Protein 3OVK (pdb70)

Secondary structure (DSSP, 8-state):
-HHHHHHHHHHHH--TT---EEEE-SHHHHHHHH----S--EEEEESS-EEEEE-TTTHHHHHHH-TT-EEEE-S-HHHHHHHHHHHHT--EEEEETTSBHHHHH---S-TT-EEEEESSTTGGG-/-HHHHHHHHHHHH--TT---EEEE-SHHHHHHHH----S--EEEEESS-EEEEE-TTTHHHHHHH-TTSEEEE-S-HHHHHHHHHHHHT--EEEEETTS-HHHHH---SSTT-EEEEESSTTGGG-/--HHHHHHHHHHH---S---EEEE-SHHHHHHHH----S--EEEEESS-EEEEE-GGGHHHHHTT-TTSEEEE-S-HHHHHHHHHHHTT--EEEEETTS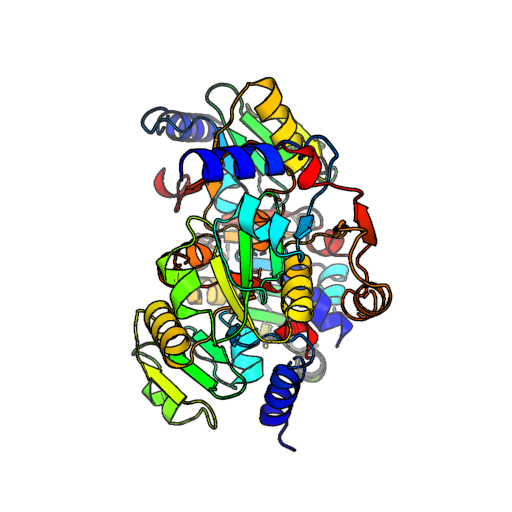BHHHHH---S-TT-EEEEESSTTGGG-/-HHHHHHHHHHHH---S---EEEE--HHHHHHHH----S--EEEEESS-EEEEE-TTTHHHHHHH-TT-EEEE-S-HHHHHHHHHHHHT--EEEEETTS-HHHHH---SSTTPEEEEESSTTGGG-

Sequence (504 aa):
SGFLEQRLGHCLRQAEKGLEALLVTHLTNSYYLTGFSGTAATVLITAKRRVLITDSRYTLLAKASVEGFDIIESRTPLKVVAELLEADQIDCLGFEDQVSFSFYQAQAELSGITLLAQSGFVEHLRSGFLEQRLGHCLRQAEKGLEALLVTHLTNSYYLTGFSGTAATVLITAKRRVLITDSRYTLLAKASVEGFDIIESRTPLKVVAELLEADQIDCLGFEDQVSFSFYQAQAELSGITLLAQSGFVEHLRSGFLEQRLGHCLRQAEKGLEALLVTHLTNSYYLTGFSGTAATVLITAKRRVLITDSRYTLLAKASVEGFDIIESRTPLKVVAELLEADQIDCLGFEDQVSFSFYQAQAELSGITLLAQSGFVEHLRSGFLEQRLGHCLRQAEKGLEALLVTHLTNSYYLTGFSGTAATVLITAKRRVLITDSRYTLLAKASVEGFDIIESRTPLKVVAELLEADQIDCLGFEDQVSFSFYQAQAELSGITLLAQSGFVEHLR

CATH classification: 3.40.350.10

Nearest PDB structures (foldseek):
  3ovk-assembly1_D  TM=1.001E+00  e=3.635E-24  Streptococcus pyogenes M1 GAS
  3il0-assembly2_B  TM=9.717E-01  e=8.236E-16  Streptococcus thermophilus LMG 18311
  3q6d-assembly2_B  TM=8.899E-01  e=2.303E-10  Bacillus anthracis str. Ames
  2zsg-assembly1_A  TM=8.522E-01  e=3.184E-09  Thermotoga maritima
  5cnx-assembly1_C  TM=7.744E-01  e=2.138E-08  Escherichia coli K-12

B-factor: mean 19.44, std 10.45, range [2.0, 77.45]

Solvent-accessible surface area: 25725 Å² total

Foldseek 3Di:
DVQLVVLLVLLAVVVVVPAFKEWEQQQVLVCSNWVDRDNQWIFMDGNPATETEGAPVCQVVSVVRTPPHHYHHDPLVLLVVQVVCVVVVNQEYEYEPPDDVVVVVVVVRNVSHHYHYDYCSSVVSD/DVQLVVLLVLLAVVVVVPAFKEWEQQQVQVCSNFVDRDNQWIWMDGNVATETEGAPVCQVVCVVRGPPHHYHHDPLVLLVVQVVCVVVVAAEYEYEPPDDPVVVVCVVRNPRHHYHYDYCSSVVSD/DDQQVVLQVLLQVVVVVVAFKEKEFDQVLVCSNWVDRDNGWIWMDGPPATAIEGEDVCQVVCVVPTPPHHYHYDPLVLLVVLVVCVVVVPQEYEYELPDDVVVVVSVVRNVRHHYHYDYCSSVVSD/DVQLVVLLVLLQVVVVVVAFKEKEQQQVLCCNNWVDHDNQWIWMDGPPATEIEGAPVCQVPCVVGTPPHHYHHDPCVLLVVLVVCVVVVNQEYEYELPDDVVVVVCVVNNPRHHYHYDYCSRVVSD

Radius of gyration: 25.65 Å; Cα contacts (8 Å, |Δi|>4): 820; chains: 4; bounding box: 53×69×73 Å

Structure (mmCIF, N/CA/C/O backbone):
data_3OVK
#
_entry.id   3OVK
#
_cell.length_a   43.086
_cell.length_b   116.991
_cell.length_c   49.447
_cell.angle_alpha   90.00
_cell.angle_beta   96.64
_cell.angle_gamma   90.00
#
_symmetry.space_group_name_H-M   'P 1 21 1'
#
loop_
_entity.id
_entity.type
_entity.pdbx_description
1 polymer 'AMINOPEPTIDASE P, Xaa-Pro dipeptidase'
2 water water
#
loop_
_atom_site.group_PDB
_atom_site.id
_atom_site.type_symbol
_atom_site.label_atom_id
_atom_site.label_alt_id
_atom_site.label_comp_id
_atom_site.label_asym_id
_atom_site.label_entity_id
_atom_site.label_seq_id
_atom_site.pdbx_PDB_ins_code
_atom_site.Cartn_x
_atom_site.Cartn_y
_atom_site.Cartn_z
_atom_site.occupancy
_atom_site.B_iso_or_equiv
_atom_site.auth_seq_id
_atom_site.auth_comp_id
_atom_site.auth_asym_id
_atom_site.auth_atom_id
_atom_site.pdbx_PDB_model_num
ATOM 9 N N . SER A 1 5 ? 5.978 37.298 19.876 1.00 42.54 2 SER A N 1
ATOM 10 C CA . SER A 1 5 ? 4.890 37.002 18.934 1.00 39.96 2 SER A CA 1
ATOM 11 C C . SER A 1 5 ? 5.418 37.077 17.492 1.00 37.26 2 SER A C 1
ATOM 12 O O . SER A 1 5 ? 5.235 36.148 16.706 1.00 34.54 2 SER A O 1
ATOM 15 N N . GLY A 1 6 ? 6.089 38.195 17.179 1.00 34.97 3 GLY A N 1
ATOM 16 C CA . GLY A 1 6 ? 6.810 38.369 15.912 1.00 30.64 3 GLY A CA 1
ATOM 17 C C . GLY A 1 6 ? 7.874 37.295 15.715 1.00 28.16 3 GLY A C 1
ATOM 18 O O . GLY A 1 6 ? 7.958 36.704 14.626 1.00 26.56 3 GLY A O 1
ATOM 19 N N . PHE A 1 7 ? 8.700 37.064 16.747 1.00 26.15 4 PHE A N 1
ATOM 20 C CA . PHE A 1 7 ? 9.760 36.050 16.699 1.00 25.26 4 PHE A CA 1
ATOM 21 C C . PHE A 1 7 ? 9.188 34.690 16.351 1.00 22.67 4 PHE A C 1
ATOM 22 O O . PHE A 1 7 ? 9.789 33.966 15.576 1.00 20.52 4 PHE A O 1
ATOM 30 N N . LEU A 1 8 ? 8.006 34.373 16.887 1.00 19.99 5 LEU A N 1
ATOM 31 C CA . LEU A 1 8 ? 7.378 33.074 16.597 1.00 20.16 5 LEU A CA 1
ATOM 32 C C . LEU A 1 8 ? 6.835 33.031 15.177 1.00 19.34 5 LEU A C 1
ATOM 33 O O . LEU A 1 8 ? 6.994 32.036 14.499 1.00 17.19 5 LEU A O 1
ATOM 38 N N . GLU A 1 9 ? 6.231 34.118 14.711 1.00 18.04 6 GLU A N 1
ATOM 39 C CA . GLU A 1 9 ? 5.734 34.149 13.308 1.00 18.84 6 GLU A CA 1
ATOM 40 C C . GLU A 1 9 ? 6.863 34.057 12.293 1.00 17.90 6 GLU A C 1
ATOM 41 O O . GLU A 1 9 ? 6.737 33.426 11.232 1.00 16.20 6 GLU A O 1
ATOM 47 N N . GLN A 1 10 ? 7.977 34.693 12.594 1.00 16.45 7 GLN A N 1
ATOM 48 C CA . GLN A 1 10 ? 9.139 34.515 11.728 1.00 16.30 7 GLN A CA 1
ATOM 49 C C . GLN A 1 10 ? 9.676 33.072 11.668 1.00 15.26 7 GLN A C 1
ATOM 50 O O . GLN A 1 10 ? 10.139 32.637 10.597 1.00 13.38 7 GLN A O 1
ATOM 56 N N . ARG A 1 11 ? 9.695 32.361 12.811 1.00 13.36 8 ARG A N 1
ATOM 57 C CA . ARG A 1 11 ? 10.174 30.963 12.819 1.00 13.26 8 ARG A CA 1
ATOM 58 C C . ARG A 1 11 ? 9.274 30.080 11.996 1.00 12.55 8 ARG A C 1
ATOM 59 O O . ARG A 1 11 ? 9.762 29.227 11.228 1.00 12.18 8 ARG A O 1
ATOM 67 N N . LEU A 1 12 ? 7.971 30.317 12.126 1.00 12.70 9 LEU A N 1
ATOM 68 C CA . LEU A 1 12 ? 6.948 29.602 11.321 1.00 13.19 9 LEU A CA 1
ATOM 69 C C . LEU A 1 12 ? 7.149 29.892 9.854 1.00 13.36 9 LEU A C 1
ATOM 70 O O . LEU A 1 12 ? 7.124 29.004 9.029 1.00 12.57 9 LEU A O 1
ATOM 75 N N . GLY A 1 13 ? 7.346 31.162 9.523 1.00 14.39 10 GLY A N 1
ATOM 76 C CA . GLY A 1 13 ? 7.605 31.551 8.135 1.00 13.33 10 GLY A CA 1
ATOM 77 C C . GLY A 1 13 ? 8.839 30.884 7.565 1.00 12.08 10 GLY A C 1
ATOM 78 O O . GLY A 1 13 ? 8.815 30.415 6.435 1.00 12.41 10 GLY A O 1
ATOM 79 N N . HIS A 1 14 ? 9.913 30.828 8.344 1.00 11.44 11 HIS A N 1
ATOM 80 C CA . HIS A 1 14 ? 11.112 30.079 7.974 1.00 11.72 11 HIS A CA 1
ATOM 81 C C . HIS A 1 14 ? 10.813 28.587 7.694 1.00 11.05 11 HIS A C 1
ATOM 82 O O . HIS A 1 14 ? 11.233 27.994 6.655 1.00 9.04 11 HIS A O 1
ATOM 89 N N . CYS A 1 15 ? 10.105 27.994 8.624 1.00 10.90 12 CYS A N 1
ATOM 90 C CA . CYS A 1 15 ? 9.734 26.568 8.528 1.00 11.07 12 CYS A CA 1
ATOM 91 C C . CYS A 1 15 ? 8.967 26.344 7.220 1.00 11.07 12 CYS A C 1
ATOM 92 O O . CYS A 1 15 ? 9.339 25.483 6.412 1.00 9.47 12 CYS A O 1
ATOM 95 N N . LEU A 1 16 ? 7.949 27.184 6.989 1.00 10.06 13 LEU A N 1
ATOM 96 C CA . LEU A 1 16 ? 7.133 27.093 5.773 1.00 10.56 13 LEU A CA 1
ATOM 97 C C . LEU A 1 16 ? 7.947 27.298 4.474 1.00 10.89 13 LEU A C 1
ATOM 98 O O . LEU A 1 16 ? 7.747 26.583 3.488 1.00 9.36 13 LEU A O 1
ATOM 103 N N . ARG A 1 17 ? 8.825 28.296 4.470 1.00 10.60 14 ARG A N 1
ATOM 104 C CA . ARG A 1 17 ? 9.694 28.471 3.290 1.00 11.77 14 ARG A CA 1
ATOM 105 C C . ARG A 1 17 ? 10.575 27.232 3.008 1.00 11.73 14 ARG A C 1
ATOM 106 O O . ARG A 1 17 ? 10.774 26.817 1.857 1.00 10.21 14 ARG A O 1
ATOM 114 N N . GLN A 1 18 ? 11.172 26.671 4.049 1.00 12.73 15 GLN A N 1
ATOM 115 C CA . GLN A 1 18 ? 11.997 25.467 3.853 1.00 12.19 15 GLN A CA 1
ATOM 116 C C . GLN A 1 18 ? 11.155 24.309 3.338 1.00 10.01 15 GLN A C 1
ATOM 117 O O . GLN A 1 18 ? 11.596 23.531 2.458 1.00 8.83 15 GLN A O 1
ATOM 131 N N . ALA A 1 20 ? 8.422 24.540 1.524 1.00 9.86 17 ALA A N 1
ATOM 132 C CA . ALA A 1 20 ? 8.040 24.808 0.116 1.00 10.25 17 ALA A CA 1
ATOM 133 C C . ALA A 1 20 ? 9.221 24.555 -0.798 1.00 10.68 17 ALA A C 1
ATOM 134 O O . ALA A 1 20 ? 9.069 23.942 -1.872 1.00 11.91 17 ALA A O 1
ATOM 136 N N . GLU A 1 21 ? 10.381 25.046 -0.412 1.00 11.46 18 GLU A N 1
ATOM 137 C CA . GLU A 1 21 ? 11.650 24.829 -1.152 1.00 13.85 18 GLU A CA 1
ATOM 138 C C . GLU A 1 21 ? 11.858 23.327 -1.463 1.00 14.66 18 GLU A C 1
ATOM 139 O O . GLU A 1 21 ? 12.268 22.952 -2.545 1.00 12.82 18 GLU A O 1
ATOM 145 N N . LYS A 1 22 ? 11.535 22.473 -0.499 1.00 14.46 19 LYS A N 1
ATOM 146 C CA . LYS A 1 22 ? 11.860 21.032 -0.576 1.00 15.66 19 LYS A CA 1
ATOM 147 C C . LYS A 1 22 ? 10.697 20.145 -0.997 1.00 16.23 19 LYS A C 1
ATOM 148 O O . LYS A 1 22 ? 10.847 18.913 -1.171 1.00 17.22 19 LYS A O 1
ATOM 154 N N . GLY A 1 23 ? 9.542 20.780 -1.194 1.00 16.03 20 GLY A N 1
ATOM 155 C CA . GLY A 1 23 ? 8.316 20.092 -1.642 1.00 14.40 20 GLY A CA 1
ATOM 156 C C . GLY A 1 23 ? 7.712 19.228 -0.531 1.00 13.99 20 GLY A C 1
ATOM 157 O O . GLY A 1 23 ? 7.180 18.117 -0.819 1.00 12.63 20 GLY A O 1
ATOM 158 N N . LEU A 1 24 ? 7.840 19.683 0.725 1.00 10.30 21 LEU A N 1
ATOM 159 C CA . LEU A 1 24 ? 7.192 18.944 1.838 1.00 10.19 21 LEU A CA 1
ATOM 160 C C . LEU A 1 24 ? 5.851 19.620 2.109 1.00 8.61 21 LEU A C 1
ATOM 161 O O . LEU A 1 24 ? 5.799 20.772 2.507 1.00 9.42 21 LEU A O 1
ATOM 166 N N . GLU A 1 25 ? 4.769 18.881 1.920 1.00 9.36 22 GLU A N 1
ATOM 167 C CA . GLU A 1 25 ? 3.420 19.406 1.995 1.00 9.79 22 GLU A CA 1
ATOM 168 C C . GLU A 1 25 ? 2.934 19.499 3.390 1.00 9.36 22 GLU A C 1
ATOM 169 O O . GLU A 1 25 ? 2.077 20.325 3.672 1.00 8.45 22 GLU A O 1
ATOM 175 N N . ALA A 1 26 ? 3.419 18.615 4.250 1.00 7.78 23 ALA A N 1
ATOM 176 C CA . ALA A 1 26 ? 2.823 18.557 5.597 1.00 8.69 23 ALA A CA 1
ATOM 177 C C . ALA A 1 26 ? 3.883 18.108 6.552 1.00 9.25 23 ALA A C 1
ATOM 178 O O . ALA A 1 26 ? 4.696 17.225 6.184 1.00 8.69 23 ALA A O 1
ATOM 180 N N . LEU A 1 27 ? 3.939 18.716 7.742 1.00 7.99 24 LEU A N 1
ATOM 181 C CA . LEU A 1 27 ? 5.003 18.285 8.686 1.00 8.37 24 LEU A CA 1
ATOM 182 C C . LEU A 1 27 ? 4.392 18.013 10.060 1.00 7.40 24 LEU A C 1
ATOM 183 O O . LEU A 1 27 ? 3.634 18.876 10.560 1.00 8.47 24 LEU A O 1
ATOM 188 N N . LEU A 1 28 ? 4.728 16.864 10.674 1.00 7.42 25 LEU A N 1
ATOM 189 C CA . LEU A 1 28 ? 4.194 16.475 11.994 1.00 8.76 25 LEU A CA 1
ATOM 190 C C . LEU A 1 28 ? 5.301 16.657 13.007 1.00 7.97 25 LEU A C 1
ATOM 191 O O . LEU A 1 28 ? 6.341 15.966 12.893 1.00 9.83 25 LEU A O 1
ATOM 196 N N . VAL A 1 29 ? 5.094 17.541 13.972 1.00 7.36 26 VAL A N 1
ATOM 197 C CA . VAL A 1 29 ? 6.125 17.812 15.005 1.00 8.52 26 VAL A CA 1
ATOM 198 C C . VAL A 1 29 ? 5.566 17.271 16.314 1.00 9.02 26 VAL A C 1
ATOM 199 O O . VAL A 1 29 ? 4.494 17.679 16.728 1.00 7.29 26 VAL A O 1
ATOM 203 N N . THR A 1 30 ? 6.318 16.352 16.939 1.00 8.87 27 THR A N 1
ATOM 204 C CA . THR A 1 30 ? 5.888 15.718 18.145 1.00 7.74 27 THR A CA 1
ATOM 205 C C . THR A 1 30 ? 6.927 15.730 19.283 1.00 8.45 27 THR A C 1
ATOM 206 O O . THR A 1 30 ? 6.674 15.138 20.333 1.00 8.01 27 THR A O 1
ATOM 210 N N . HIS A 1 31 ? 8.071 16.394 19.091 1.00 7.98 28 HIS A N 1
ATOM 211 C CA . HIS A 1 31 ? 9.071 16.517 20.160 1.00 9.93 28 HIS A CA 1
ATOM 212 C C . HIS A 1 31 ? 9.074 17.929 20.732 1.00 9.79 28 HIS A C 1
ATOM 213 O O . HIS A 1 31 ? 9.120 18.915 19.970 1.00 10.01 28 HIS A O 1
ATOM 220 N N . LEU A 1 32 ? 9.066 18.012 22.056 1.00 9.17 29 LEU A N 1
ATOM 221 C CA . LEU A 1 32 ? 8.835 19.282 22.745 1.00 10.14 29 LEU A CA 1
ATOM 222 C C . LEU A 1 32 ? 9.794 20.406 22.344 1.00 9.50 29 LEU A C 1
ATOM 223 O O . LEU A 1 32 ? 9.357 21.550 22.158 1.00 9.31 29 LEU A O 1
ATOM 228 N N . THR A 1 33 ? 11.108 20.139 22.209 1.00 10.63 30 THR A N 1
ATOM 229 C CA . THR A 1 33 ? 12.029 21.265 21.890 1.00 11.63 30 THR A CA 1
ATOM 230 C C . THR A 1 33 ? 11.558 21.922 20.589 1.00 12.03 30 THR A C 1
ATOM 231 O O . THR A 1 33 ? 11.629 23.155 20.440 1.00 11.45 30 THR A O 1
ATOM 235 N N . ASN A 1 34 ? 11.053 21.102 19.665 1.00 9.14 31 ASN A N 1
ATOM 236 C CA . ASN A 1 34 ? 10.670 21.633 18.335 1.00 11.21 31 ASN A CA 1
ATOM 237 C C . ASN A 1 34 ? 9.263 22.195 18.329 1.00 10.32 31 ASN A C 1
ATOM 238 O O . ASN A 1 34 ? 8.984 23.225 17.688 1.00 13.14 31 ASN A O 1
ATOM 243 N N . SER A 1 35 ? 8.341 21.586 19.061 1.00 11.03 32 SER A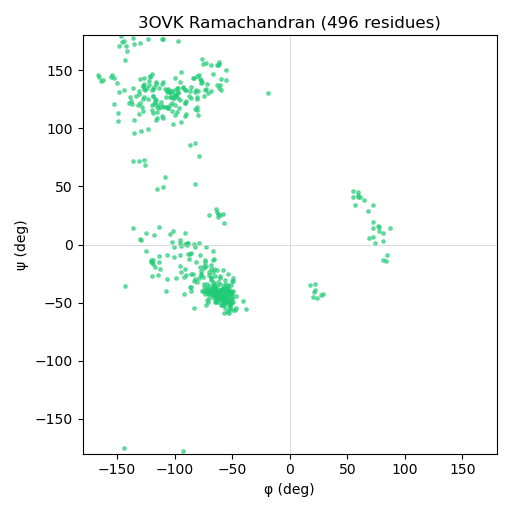 N 1
ATOM 244 C CA . SER A 1 35 ? 6.997 22.216 19.122 1.00 11.39 32 SER A CA 1
ATOM 245 C C . SER A 1 35 ? 7.123 23.570 19.878 1.00 12.27 32 SER A C 1
ATOM 246 O O . SER A 1 35 ? 6.545 24.603 19.493 1.00 12.85 32 SER A O 1
ATOM 249 N N . TYR A 1 36 ? 7.878 23.567 20.955 1.00 11.21 33 TYR A N 1
ATOM 250 C CA . TYR A 1 36 ? 8.138 24.816 21.690 1.00 9.41 33 TYR A CA 1
ATOM 251 C C . TYR A 1 36 ? 8.778 25.899 20.808 1.00 10.95 33 TYR A C 1
ATOM 252 O O . TYR A 1 36 ? 8.375 27.076 20.836 1.00 11.53 33 TYR A O 1
ATOM 261 N N . TYR A 1 37 ? 9.743 25.492 20.006 1.00 10.63 34 TYR A N 1
ATOM 262 C CA . TYR A 1 37 ? 10.384 26.407 19.078 1.00 12.78 34 TYR A CA 1
ATOM 263 C C . TYR A 1 37 ? 9.348 27.149 18.216 1.00 12.27 34 TYR A C 1
ATOM 264 O O . TYR A 1 37 ? 9.429 28.367 18.049 1.00 13.27 34 TYR A O 1
ATOM 273 N N . LEU A 1 38 ? 8.317 26.444 17.775 1.00 13.17 35 LEU A N 1
ATOM 274 C CA . LEU A 1 38 ? 7.379 27.012 16.798 1.00 12.57 35 LEU A CA 1
ATOM 275 C C . LEU A 1 38 ? 6.182 27.637 17.437 1.00 12.34 35 LEU A C 1
ATOM 276 O O . LEU A 1 38 ? 5.523 28.438 16.801 1.00 11.14 35 LEU A O 1
ATOM 281 N N . THR A 1 39 ? 5.830 27.226 18.661 1.00 9.25 36 THR A N 1
ATOM 282 C CA . THR A 1 39 ? 4.554 27.691 19.211 1.00 10.48 36 THR A CA 1
ATOM 283 C C . THR A 1 39 ? 4.677 28.494 20.521 1.00 11.01 36 THR A C 1
ATOM 284 O O . THR A 1 39 ? 3.697 29.107 20.949 1.00 11.42 36 TH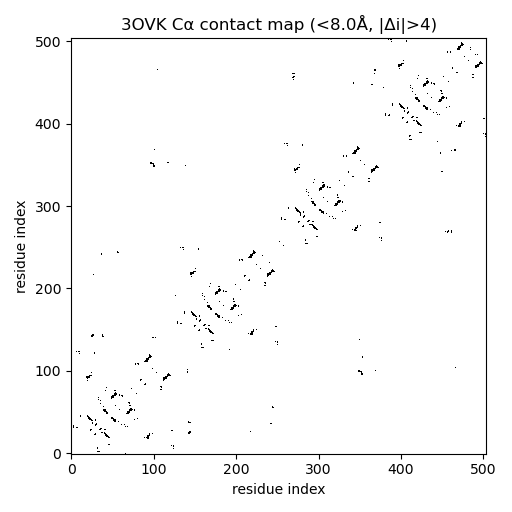R A O 1
ATOM 288 N N . GLY A 1 40 ? 5.835 28.431 21.182 1.00 10.22 37 GLY A N 1
ATOM 289 C CA . GLY A 1 40 ? 5.939 28.954 22.573 1.00 11.02 37 GLY A CA 1
ATOM 290 C C . GLY A 1 40 ? 5.183 28.160 23.628 1.00 11.72 37 GLY A C 1
ATOM 291 O O . GLY A 1 40 ? 5.145 28.541 24.784 1.00 13.03 37 GLY A O 1
ATOM 292 N N . PHE A 1 41 ? 4.591 27.023 23.262 1.00 12.85 38 PHE A N 1
ATOM 293 C CA . PHE A 1 41 ? 3.810 26.193 24.221 1.00 11.85 38 PHE A CA 1
ATOM 294 C C . PHE A 1 41 ? 4.710 25.161 24.873 1.00 11.87 38 PHE A C 1
ATOM 295 O O . PHE A 1 41 ? 5.311 24.359 24.175 1.00 12.09 38 PHE A O 1
ATOM 303 N N . SER A 1 42 ? 4.812 25.174 26.196 1.00 10.97 39 SER A N 1
ATOM 304 C CA . SER A 1 42 ? 5.789 24.321 26.929 1.00 11.62 39 SER A CA 1
ATOM 305 C C . SER A 1 42 ? 5.293 22.912 27.272 1.00 11.38 39 SER A C 1
ATOM 306 O O . SER A 1 42 ? 6.075 22.074 27.704 1.00 11.52 39 SER A O 1
ATOM 309 N N . GLY A 1 43 ? 3.999 22.659 27.126 1.00 11.04 40 GLY A N 1
ATOM 310 C CA . GLY A 1 43 ? 3.416 21.372 27.532 1.00 11.48 40 GLY A CA 1
ATOM 311 C C . GLY A 1 43 ? 3.800 20.221 26.620 1.00 12.38 40 GLY A C 1
ATOM 312 O O . GLY A 1 43 ? 3.873 20.399 25.402 1.00 11.48 40 GLY A O 1
ATOM 313 N N . THR A 1 44 ? 4.106 19.049 27.202 1.00 11.95 41 THR A N 1
ATOM 314 C CA . THR A 1 44 ? 4.551 17.942 26.391 1.00 13.63 41 THR A CA 1
ATOM 315 C C . THR A 1 44 ? 3.377 17.331 25.599 1.00 14.21 41 THR A C 1
ATOM 316 O O . THR A 1 44 ? 3.611 16.662 24.577 1.00 16.84 41 THR A O 1
ATOM 320 N N . ALA A 1 45 ? 2.129 17.633 25.945 1.00 12.35 42 ALA A N 1
ATOM 321 C CA . ALA A 1 45 ? 1.058 17.094 25.077 1.00 12.58 42 ALA A CA 1
ATOM 322 C C . ALA A 1 45 ? 0.841 18.066 23.957 1.00 12.26 42 ALA A C 1
ATOM 323 O O . ALA A 1 45 ? -0.013 18.978 24.043 1.00 12.37 42 ALA A O 1
ATOM 325 N N . ALA A 1 46 ? 1.634 17.925 22.901 1.00 11.07 43 ALA A N 1
ATOM 326 C CA . ALA A 1 46 ? 1.560 18.853 21.798 1.00 10.97 43 ALA A CA 1
ATOM 327 C C . ALA A 1 46 ? 1.928 18.054 20.552 1.00 11.97 43 ALA A C 1
ATOM 328 O O . ALA A 1 46 ? 3.080 17.538 20.434 1.00 12.99 43 ALA A O 1
ATOM 330 N N . THR A 1 47 ? 0.942 17.876 19.677 1.00 10.18 44 THR A N 1
ATOM 331 C CA . THR A 1 47 ? 1.135 17.291 18.367 1.00 9.62 44 THR A CA 1
ATOM 332 C C . THR A 1 47 ? 0.796 18.434 17.415 1.00 9.25 44 THR A C 1
ATOM 333 O O . THR A 1 47 ? -0.353 18.907 17.323 1.00 8.91 44 THR A O 1
ATOM 337 N N . VAL A 1 48 ? 1.822 18.865 16.700 1.00 10.24 45 VAL A N 1
ATOM 338 C CA . VAL A 1 48 ? 1.711 19.984 15.769 1.00 7.84 45 VAL A CA 1
ATOM 339 C C . VAL A 1 48 ? 1.706 19.497 14.367 1.00 7.79 45 VAL A C 1
ATOM 340 O O . VAL A 1 48 ? 2.534 18.645 13.984 1.00 8.57 45 VAL A O 1
ATOM 344 N N . LEU A 1 49 ? 0.780 20.031 13.574 1.00 7.89 46 LEU A N 1
ATOM 345 C CA . LEU A 1 49 ? 0.744 19.759 12.148 1.00 7.70 46 LEU A CA 1
ATOM 346 C C . LEU A 1 49 ? 0.827 21.084 11.410 1.00 7.01 46 LEU A C 1
ATOM 347 O O . LEU A 1 49 ? -0.002 21.998 11.607 1.00 8.11 46 LEU A O 1
ATOM 352 N N . ILE A 1 50 ? 1.794 21.165 10.532 1.00 6.31 47 ILE A N 1
ATOM 353 C CA . ILE A 1 50 ? 1.966 22.395 9.723 1.00 8.65 47 ILE A CA 1
ATOM 354 C C . ILE A 1 50 ? 1.813 22.050 8.250 1.00 8.57 47 ILE A C 1
ATOM 355 O O . ILE A 1 50 ? 2.381 21.079 7.818 1.00 8.30 47 ILE A O 1
ATOM 360 N N . THR A 1 51 ? 1.046 22.830 7.491 1.00 7.11 48 THR A N 1
ATOM 361 C CA . THR A 1 51 ? 1.072 22.744 5.993 1.00 9.90 48 THR A CA 1
ATOM 362 C C . THR A 1 51 ? 1.078 24.188 5.515 1.00 10.63 48 THR A C 1
ATOM 363 O O . THR A 1 51 ? 0.997 25.135 6.366 1.00 8.70 48 THR A O 1
ATOM 367 N N . ALA A 1 52 ? 1.149 24.380 4.182 1.00 12.94 49 ALA A N 1
ATOM 368 C CA . ALA A 1 52 ? 1.137 25.711 3.588 1.00 13.73 49 ALA A CA 1
ATOM 369 C C . ALA A 1 52 ? -0.083 26.480 4.097 1.00 15.12 49 ALA A C 1
ATOM 370 O O . ALA A 1 52 ? -0.071 27.735 4.170 1.00 15.38 49 ALA A O 1
ATOM 372 N N . LYS A 1 53 ? -1.113 25.727 4.484 1.00 15.33 50 LYS A N 1
ATOM 373 C CA . LYS A 1 53 ? -2.421 26.306 4.872 1.00 18.74 50 LYS A CA 1
ATOM 374 C C . LYS A 1 53 ? -2.698 26.230 6.394 1.00 18.90 50 LYS A C 1
ATOM 375 O O . LYS A 1 53 ? -3.183 27.199 6.990 1.00 20.23 50 LYS A O 1
ATOM 381 N N . ARG A 1 54 ? -2.327 25.114 7.012 1.00 17.51 51 ARG A N 1
ATOM 382 C CA . ARG A 1 54 ? -2.675 24.775 8.415 1.00 18.09 51 ARG A CA 1
ATOM 383 C C . ARG A 1 54 ? -1.592 25.051 9.388 1.00 15.34 51 ARG A C 1
ATOM 384 O O . ARG A 1 54 ? -0.438 24.842 9.090 1.00 13.95 51 ARG A O 1
ATOM 392 N N . ARG A 1 55 ? -1.984 25.498 10.579 1.00 14.38 52 ARG A N 1
ATOM 393 C CA . ARG A 1 55 ? -1.082 25.607 11.705 1.00 13.85 52 ARG A CA 1
ATOM 394 C C . ARG A 1 55 ? -1.897 25.017 12.876 1.00 13.42 52 ARG A C 1
ATOM 395 O O . ARG A 1 55 ? -2.744 25.734 13.466 1.00 13.49 52 ARG A O 1
ATOM 403 N N . VAL A 1 56 ? -1.714 23.729 13.202 1.00 10.87 53 VAL A N 1
ATOM 404 C CA . VAL A 1 56 ? -2.598 23.084 14.179 1.00 9.81 53 VAL A CA 1
ATOM 405 C C . VAL A 1 56 ? -1.774 22.635 15.378 1.00 10.52 53 VAL A C 1
ATOM 406 O O . VAL A 1 56 ? -0.680 22.045 15.192 1.00 10.16 53 VAL A O 1
ATOM 410 N N . LEU A 1 57 ? -2.275 22.890 16.584 1.00 8.19 54 LEU A N 1
ATOM 411 C CA . LEU A 1 57 ? -1.686 22.313 17.797 1.00 9.67 54 LEU A CA 1
ATOM 412 C C . LEU A 1 57 ? -2.734 21.458 18.484 1.00 9.73 54 LEU A C 1
ATOM 413 O O . LEU A 1 57 ? -3.816 21.980 18.932 1.00 9.15 54 LEU A O 1
ATOM 418 N N . ILE A 1 58 ? -2.464 20.156 18.556 1.00 9.47 55 ILE A N 1
ATOM 419 C CA . ILE A 1 58 ? -3.428 19.245 19.175 1.00 9.56 55 ILE A CA 1
ATOM 420 C C . ILE A 1 58 ? -2.942 18.906 20.600 1.00 10.36 55 ILE A C 1
ATOM 421 O O . ILE A 1 58 ? -1.766 18.572 20.794 1.00 8.35 55 ILE A O 1
ATOM 426 N N . THR A 1 59 ? -3.835 18.996 21.596 1.00 10.13 56 THR A N 1
ATOM 427 C CA . THR A 1 59 ? -3.422 18.861 23.020 1.00 9.09 56 THR A CA 1
ATOM 428 C C . THR A 1 59 ? -4.579 18.181 23.765 1.00 10.11 56 THR A C 1
ATOM 429 O O . THR A 1 59 ? -5.584 17.878 23.133 1.00 10.98 56 THR A O 1
ATOM 433 N N . ASP A 1 60 ? -4.459 17.926 25.066 1.00 9.12 57 ASP A N 1
ATOM 434 C CA . ASP A 1 60 ? -5.605 17.338 25.800 1.00 12.25 57 ASP A CA 1
ATOM 435 C C . ASP A 1 60 ? -6.211 18.344 26.770 1.00 12.97 57 ASP A C 1
ATOM 436 O O . ASP A 1 60 ? -5.689 19.465 26.898 1.00 13.09 57 ASP A O 1
ATOM 441 N N . SER A 1 61 ? -7.304 17.976 27.458 1.00 13.83 58 SER A N 1
ATOM 442 C CA . SER A 1 61 ? -8.055 18.942 28.288 1.00 15.30 58 SER A CA 1
ATOM 443 C C . SER A 1 61 ? -7.278 19.641 29.388 1.00 15.63 58 SER A C 1
ATOM 444 O O . SER A 1 61 ? -7.676 20.718 29.826 1.00 18.29 58 SER A O 1
ATOM 447 N N . ARG A 1 62 ? -6.169 19.072 29.828 1.00 16.18 59 ARG A N 1
ATOM 448 C CA . ARG A 1 62 ? -5.328 19.751 30.821 1.00 15.39 59 ARG A CA 1
ATOM 449 C C . ARG A 1 62 ? -4.839 21.092 30.263 1.00 15.15 59 ARG A C 1
ATOM 450 O O . ARG A 1 62 ? -4.599 22.017 31.003 1.00 14.87 59 ARG A O 1
ATOM 458 N N . TYR A 1 63 ? -4.690 21.176 28.946 1.00 14.13 60 TYR A N 1
ATOM 459 C CA . TYR A 1 63 ? -4.026 22.314 28.311 1.00 13.68 60 TYR A CA 1
ATOM 460 C C . TYR A 1 63 ? -4.850 23.136 27.350 1.00 14.32 60 TYR A C 1
ATOM 461 O O . TYR A 1 63 ? -4.396 24.190 26.920 1.00 14.97 60 TYR A O 1
ATOM 470 N N . THR A 1 64 ? -6.026 22.640 26.922 1.00 16.01 61 THR A N 1
ATOM 471 C CA . THR A 1 64 ? -6.781 23.324 25.881 1.00 16.35 61 THR A CA 1
ATOM 472 C C . THR A 1 64 ? -7.009 24.821 26.121 1.00 17.38 61 THR A C 1
ATOM 473 O O . THR A 1 64 ? -6.800 25.656 25.222 1.00 16.07 61 THR A O 1
ATOM 477 N N . LEU A 1 65 ? -7.502 25.131 27.317 1.00 18.37 62 LEU A N 1
ATOM 478 C CA . LEU A 1 65 ? -7.838 26.514 27.652 1.00 18.17 62 LEU A CA 1
ATOM 479 C C . LEU A 1 65 ? -6.607 27.421 27.580 1.00 15.94 62 LEU A C 1
ATOM 480 O O . LEU A 1 65 ? -6.651 28.498 27.049 1.00 15.76 62 LEU A O 1
ATOM 485 N N . LEU A 1 66 ? -5.507 26.987 28.143 1.00 15.11 63 LEU A N 1
ATOM 486 C CA . LEU A 1 66 ? -4.323 27.815 28.180 1.00 14.22 63 LEU A CA 1
ATOM 487 C C . LEU A 1 66 ? -3.764 27.952 26.756 1.00 13.70 63 LEU A C 1
ATOM 488 O O . LEU A 1 66 ? -3.305 29.029 26.375 1.00 11.81 63 LEU A O 1
ATOM 493 N N . ALA A 1 67 ? -3.741 26.842 25.992 1.00 11.52 64 ALA A N 1
ATOM 494 C CA . ALA A 1 67 ? -3.232 26.952 24.583 1.00 12.49 64 ALA A CA 1
ATOM 495 C C . ALA A 1 67 ? -4.051 27.929 23.747 1.00 13.39 64 ALA A C 1
ATOM 496 O O . ALA A 1 67 ? -3.464 28.716 22.975 1.00 12.81 64 ALA A O 1
ATOM 498 N N . LYS A 1 68 ? -5.397 27.915 23.887 1.00 14.98 65 LYS A N 1
ATOM 499 C CA . LYS A 1 68 ? -6.221 28.880 23.088 1.00 15.82 65 LYS A CA 1
ATOM 500 C C . LYS A 1 68 ? -5.981 30.313 23.560 1.00 17.11 65 LYS A C 1
ATOM 501 O O . LYS A 1 68 ? -6.076 31.230 22.775 1.00 17.23 65 LYS A O 1
ATOM 507 N N . ALA A 1 69 ? -5.666 30.516 24.842 1.00 17.39 66 ALA A N 1
ATOM 508 C CA . ALA A 1 69 ? -5.375 31.913 25.327 1.00 18.17 66 ALA A CA 1
ATOM 509 C C . ALA A 1 69 ? -3.969 32.395 24.969 1.00 17.85 66 ALA A C 1
ATOM 510 O O . ALA A 1 69 ? -3.734 33.593 24.846 1.00 17.16 66 ALA A O 1
ATOM 512 N N . SER A 1 70 ? -3.020 31.463 24.847 1.00 17.30 67 SER A N 1
ATOM 513 C CA . SER A 1 70 ? -1.617 31.825 24.728 1.00 17.37 67 SER A CA 1
ATOM 514 C C . SER A 1 70 ? -0.899 31.524 23.406 1.00 17.80 67 SER A C 1
ATOM 515 O O . SER A 1 70 ? 0.168 32.072 23.158 1.00 17.87 67 SER A O 1
ATOM 518 N N . VAL A 1 71 ? -1.446 30.691 22.539 1.00 17.69 68 VAL A N 1
ATOM 519 C CA . VAL A 1 71 ? -0.718 30.385 21.322 1.00 18.38 68 VAL A CA 1
ATOM 520 C C . VAL A 1 71 ? -1.276 31.159 20.122 1.00 20.74 68 VAL A C 1
ATOM 521 O O . VAL A 1 71 ? -2.390 30.938 19.695 1.00 22.37 68 VAL A O 1
ATOM 525 N N . GLU A 1 72 ? -0.479 32.040 19.566 1.00 21.98 69 GLU A N 1
ATOM 526 C CA . GLU A 1 72 ? -0.922 32.846 18.442 1.00 23.55 69 GLU A CA 1
ATOM 527 C C . GLU A 1 72 ? -0.813 32.122 17.126 1.00 22.56 69 GLU A C 1
ATOM 528 O O . GLU A 1 72 ? 0.237 31.547 16.807 1.00 22.07 69 GLU A O 1
ATOM 534 N N . GLY A 1 73 ? -1.896 32.171 16.361 1.00 22.55 70 GLY A N 1
ATOM 535 C CA . GLY A 1 73 ? -1.859 31.791 14.940 1.00 21.90 70 GLY A CA 1
ATOM 536 C C . GLY A 1 73 ? -1.934 30.296 14.706 1.00 21.35 70 GLY A C 1
ATOM 537 O O . GLY A 1 73 ? -1.694 29.843 13.585 1.00 21.37 70 GLY A O 1
ATOM 538 N N . PHE A 1 74 ? -2.219 29.529 15.761 1.00 19.01 71 PHE A N 1
ATOM 539 C CA . PHE A 1 74 ? -2.437 28.081 15.626 1.00 19.15 71 PHE A CA 1
ATOM 540 C C . PHE A 1 74 ? -3.861 27.745 16.011 1.00 19.30 71 PHE A C 1
ATOM 541 O O . PHE A 1 74 ? -4.360 28.293 16.986 1.00 21.48 71 PHE A O 1
ATOM 549 N N . ASP A 1 75 ? -4.532 26.863 15.271 1.00 17.71 72 ASP A N 1
ATOM 550 C CA . ASP A 1 75 ? -5.831 26.372 15.693 1.00 18.29 72 ASP A CA 1
ATOM 551 C C . ASP A 1 75 ? -5.585 25.253 16.710 1.00 16.24 72 ASP A C 1
ATOM 552 O O . ASP A 1 75 ? -4.756 24.355 16.452 1.00 14.41 72 ASP A O 1
ATOM 557 N N . ILE A 1 76 ? -6.306 25.303 17.819 1.00 14.38 73 ILE A N 1
ATOM 558 C CA . ILE A 1 76 ? -6.049 24.401 18.957 1.00 14.66 73 ILE A CA 1
ATOM 559 C C . ILE A 1 76 ? -7.115 23.330 18.856 1.00 14.81 73 ILE A C 1
ATOM 560 O O . ILE A 1 76 ? -8.296 23.637 18.783 1.00 13.10 73 ILE A O 1
ATOM 565 N N . ILE A 1 77 ? -6.726 22.080 18.840 1.00 12.50 74 ILE A N 1
ATOM 566 C CA . ILE A 1 77 ? -7.746 21.056 18.864 1.00 13.42 74 ILE A CA 1
ATOM 567 C C . ILE A 1 77 ? -7.516 20.174 20.072 1.00 14.01 74 ILE A C 1
ATOM 568 O O . ILE A 1 77 ? -6.383 19.826 20.364 1.00 11.55 74 ILE A O 1
ATOM 573 N N . GLU A 1 78 ? -8.588 19.828 20.772 1.00 12.59 75 GLU A N 1
ATOM 574 C CA . GLU A 1 78 ? -8.474 18.982 21.943 1.00 13.63 75 GLU A CA 1
ATOM 575 C C . GLU A 1 78 ? -8.777 17.546 21.521 1.00 15.35 75 GLU A C 1
ATOM 576 O O . GLU A 1 78 ? -9.858 17.291 20.934 1.00 13.89 75 GLU A O 1
ATOM 582 N N . SER A 1 79 ? -7.851 16.627 21.828 1.00 13.60 76 SER A N 1
ATOM 583 C CA . SER A 1 79 ? -8.019 15.222 21.491 1.00 16.02 76 SER A CA 1
ATOM 584 C C . SER A 1 79 ? -7.040 14.406 22.297 1.00 16.10 76 SER A C 1
ATOM 585 O O . SER A 1 79 ? -5.873 14.785 22.442 1.00 16.48 76 SER A O 1
ATOM 588 N N . ARG A 1 80 ? -7.493 13.264 22.755 1.00 17.30 77 ARG A N 1
ATOM 589 C CA . ARG A 1 80 ? -6.611 12.265 23.372 1.00 19.88 77 ARG A CA 1
ATOM 590 C C . ARG A 1 80 ? -6.024 11.326 22.338 1.00 19.00 77 ARG A C 1
ATOM 591 O O . ARG A 1 80 ? -5.122 10.517 22.638 1.00 19.80 77 ARG A O 1
ATOM 599 N N . THR A 1 81 ? -6.500 11.429 21.112 1.00 16.99 78 THR A N 1
ATOM 600 C CA . THR A 1 81 ? -5.898 10.617 20.023 1.00 17.53 78 THR A CA 1
ATOM 601 C C . THR A 1 81 ? -5.480 11.505 18.849 1.00 15.96 78 THR A C 1
ATOM 602 O O . THR A 1 81 ? -6.142 11.516 17.798 1.00 12.86 78 THR A O 1
ATOM 606 N N . PRO A 1 82 ? -4.388 12.278 19.041 1.00 14.69 79 PRO A N 1
ATOM 607 C CA . PRO A 1 82 ? -4.032 13.283 18.023 1.00 14.04 79 PRO A CA 1
ATOM 608 C C . PRO A 1 82 ? -3.736 12.675 16.607 1.00 13.27 79 PRO A C 1
ATOM 609 O O . PRO A 1 82 ? -3.989 13.351 15.616 1.00 11.69 79 PRO A O 1
ATOM 613 N N . LEU A 1 83 ? -3.280 11.421 16.491 1.00 12.11 80 LEU A N 1
ATOM 614 C CA . LEU A 1 83 ? -3.013 10.849 15.142 1.00 12.33 80 LEU A CA 1
ATOM 615 C C . LEU A 1 83 ? -4.325 10.637 14.346 1.00 12.49 80 LEU A C 1
ATOM 616 O O . LEU A 1 83 ? -4.332 10.691 13.106 1.00 12.59 80 LEU A O 1
ATOM 621 N N . LYS A 1 84 ? -5.420 10.399 15.052 1.00 12.37 81 LYS A N 1
ATOM 622 C CA . LYS A 1 84 ? -6.739 10.373 14.399 1.00 14.35 81 LYS A CA 1
ATOM 623 C C . LYS A 1 84 ? -7.187 11.751 13.784 1.00 13.02 81 LYS A C 1
ATOM 624 O O . LYS A 1 84 ? -7.736 11.818 12.687 1.00 11.39 81 LYS A O 1
ATOM 630 N N . VAL A 1 85 ? -6.957 12.820 14.529 1.00 11.48 82 VAL A N 1
ATOM 631 C CA . VAL A 1 85 ? -7.159 14.188 14.045 1.00 11.91 82 VAL A CA 1
ATOM 632 C C . VAL A 1 85 ? -6.224 14.492 12.850 1.00 11.59 82 VAL A C 1
ATOM 633 O O . VAL A 1 85 ? -6.626 15.126 11.831 1.00 11.70 82 VAL A O 1
ATOM 637 N N . VAL A 1 86 ? -4.958 14.100 12.993 1.00 10.42 83 VAL A N 1
ATOM 638 C CA . VAL A 1 86 ? -4.039 14.265 11.871 1.00 10.12 83 VAL A CA 1
ATOM 639 C C . VAL A 1 86 ? -4.588 13.548 10.621 1.00 11.53 83 VAL A C 1
ATOM 640 O O . VAL A 1 86 ? -4.588 14.119 9.534 1.00 11.12 83 VAL A O 1
ATOM 644 N N . ALA A 1 87 ? -4.982 12.290 10.746 1.00 11.74 84 ALA A N 1
ATOM 645 C CA . ALA A 1 87 ? -5.620 11.637 9.569 1.00 12.32 84 ALA A CA 1
ATOM 646 C C . ALA A 1 87 ? -6.790 12.422 8.994 1.00 14.60 84 ALA A C 1
ATOM 647 O O . ALA A 1 87 ? -6.897 12.533 7.760 1.00 14.57 84 ALA A O 1
ATOM 649 N N . GLU A 1 88 ? -7.674 12.981 9.852 1.00 13.61 85 GLU A N 1
ATOM 650 C CA . GLU A 1 88 ? -8.825 13.710 9.340 1.00 13.17 85 GLU A CA 1
ATOM 651 C C . GLU A 1 88 ? -8.416 14.992 8.604 1.00 12.66 85 GLU A C 1
ATOM 652 O O . GLU A 1 88 ? -8.974 15.306 7.538 1.00 11.58 85 GLU A O 1
ATOM 658 N N . LEU A 1 89 ? -7.466 15.755 9.156 1.00 10.39 86 LEU A N 1
ATOM 659 C CA . LEU A 1 89 ? -6.967 16.973 8.432 1.00 10.24 86 LEU A CA 1
ATOM 660 C C . LEU A 1 89 ? -6.363 16.642 7.062 1.00 10.58 86 LEU A C 1
ATOM 661 O O . LEU A 1 89 ? -6.653 17.310 6.066 1.00 10.98 86 LEU A O 1
ATOM 666 N N . LEU A 1 90 ? -5.507 15.628 6.998 1.00 11.22 87 LEU A N 1
ATOM 667 C CA . LEU A 1 90 ? -4.904 15.223 5.731 1.00 12.03 87 LEU A CA 1
ATOM 668 C C . LEU A 1 90 ? -5.975 14.809 4.711 1.00 13.32 87 LEU A C 1
ATOM 669 O O . LEU A 1 90 ? -5.892 15.167 3.501 1.00 12.60 87 LEU A O 1
ATOM 674 N N . GLU A 1 91 ? -6.940 14.011 5.147 1.00 13.46 88 GLU A N 1
ATOM 675 C CA . GLU A 1 91 ? -8.097 13.719 4.251 1.00 14.99 88 GLU A CA 1
ATOM 676 C C . GLU A 1 91 ? -8.813 14.987 3.738 1.00 16.02 88 GLU A C 1
ATOM 677 O O . GLU A 1 91 ? -9.104 15.146 2.520 1.00 16.42 88 GLU A O 1
ATOM 683 N N . ALA A 1 92 ? -9.128 15.875 4.654 1.00 15.77 89 ALA A N 1
ATOM 684 C CA . ALA A 1 92 ? -9.761 17.141 4.314 1.00 16.71 89 ALA A CA 1
ATOM 685 C C . ALA A 1 92 ? -9.018 17.942 3.269 1.00 18.05 89 ALA A C 1
ATOM 686 O O . ALA A 1 92 ? -9.638 18.666 2.475 1.00 16.92 89 ALA A O 1
ATOM 688 N N . ASP A 1 93 ? -7.683 17.887 3.311 1.00 16.79 90 ASP A N 1
ATOM 689 C CA . ASP A 1 93 ? -6.895 18.716 2.387 1.00 18.50 90 ASP A CA 1
ATOM 690 C C . ASP A 1 93 ? -6.357 17.925 1.225 1.00 17.12 90 ASP A C 1
ATOM 691 O O . ASP A 1 93 ? -5.620 18.443 0.432 1.00 16.62 90 ASP A O 1
ATOM 696 N N . GLN A 1 94 ? -6.687 16.646 1.165 1.00 19.19 91 GLN A N 1
ATOM 697 C CA . GLN A 1 94 ? -6.158 15.767 0.144 1.00 19.89 91 GLN A CA 1
ATOM 698 C C . GLN A 1 94 ? -4.640 15.734 0.056 1.00 19.53 91 GLN A C 1
ATOM 699 O O . GLN A 1 94 ? -4.055 15.811 -1.046 1.00 18.84 91 GLN A O 1
ATOM 705 N N . ILE A 1 95 ? -4.011 15.624 1.228 1.00 17.76 92 ILE A N 1
ATOM 706 C CA . ILE A 1 95 ? -2.550 15.487 1.300 1.00 17.48 92 ILE A CA 1
ATOM 707 C C . ILE A 1 95 ? -2.245 14.003 1.587 1.00 16.72 92 ILE A C 1
ATOM 708 O O . ILE A 1 95 ? -2.802 13.456 2.533 1.00 16.40 92 ILE A O 1
ATOM 713 N N . ASP A 1 96 ? -1.401 13.376 0.761 1.00 16.57 93 ASP A N 1
ATOM 714 C CA . ASP A 1 96 ? -1.084 11.904 0.890 1.00 18.01 93 ASP A CA 1
ATOM 715 C C . ASP A 1 96 ? 0.351 11.612 1.288 1.00 16.66 93 ASP A C 1
ATOM 716 O O . ASP A 1 96 ? 0.779 10.483 1.181 1.00 16.82 93 ASP A O 1
ATOM 721 N N . CYS A 1 97 ? 1.064 12.631 1.774 1.00 15.85 94 CYS A N 1
ATOM 722 C CA . CYS A 1 97 ? 2.456 12.497 2.140 1.00 17.65 94 CYS A CA 1
ATOM 723 C C . CYS A 1 97 ? 2.750 13.372 3.406 1.00 15.56 94 CYS A C 1
ATOM 724 O O . CYS A 1 97 ? 2.306 14.509 3.478 1.00 15.55 94 CYS A O 1
ATOM 727 N N . LEU A 1 98 ? 3.437 12.828 4.411 1.00 12.11 95 LEU A N 1
ATOM 728 C CA . LEU A 1 98 ? 3.618 13.525 5.669 1.00 8.88 95 LEU A CA 1
ATOM 729 C C . LEU A 1 98 ? 5.044 13.316 6.119 1.00 9.05 95 LEU A C 1
ATOM 730 O O . LEU A 1 98 ? 5.479 12.203 6.252 1.00 10.39 95 LEU A O 1
ATOM 735 N N . GLY A 1 99 ? 5.716 14.403 6.396 1.00 7.64 96 GLY A N 1
ATOM 736 C CA . GLY A 1 99 ? 7.015 14.404 6.993 1.00 9.41 96 GLY A CA 1
ATOM 737 C C . GLY A 1 99 ? 6.821 14.261 8.483 1.00 8.10 96 GLY A C 1
ATOM 738 O O . GLY A 1 99 ? 5.898 14.853 9.081 1.00 9.01 96 GLY A O 1
ATOM 739 N N . PHE A 1 100 ? 7.718 13.532 9.115 1.00 8.22 97 PHE A N 1
ATOM 740 C CA . PHE A 1 100 ? 7.685 13.481 10.578 1.00 7.34 97 PHE A CA 1
ATOM 741 C C . PHE A 1 100 ? 9.120 13.384 11.096 1.00 8.73 97 PHE A C 1
ATOM 742 O O . PHE A 1 100 ? 10.100 13.283 10.310 1.00 8.85 97 PHE A O 1
ATOM 750 N N . GLU A 1 101 ? 9.274 13.441 12.414 1.00 7.19 98 GLU A N 1
ATOM 751 C CA . GLU A 1 101 ? 10.603 13.495 12.993 1.00 7.32 98 GLU A CA 1
ATOM 752 C C . GLU A 1 101 ? 11.245 12.112 13.199 1.00 8.30 98 GLU A C 1
ATOM 753 O O . GLU A 1 101 ? 10.617 11.230 13.794 1.00 8.29 98 GLU A O 1
ATOM 759 N N . ASP A 1 102 ? 12.452 11.894 12.678 1.00 6.54 99 ASP A N 1
ATOM 760 C CA . ASP A 1 102 ? 13.052 10.577 12.796 1.00 8.76 99 ASP A CA 1
ATOM 761 C C . ASP A 1 102 ? 13.420 10.153 14.212 1.00 9.19 99 ASP A C 1
ATOM 762 O O . ASP A 1 102 ? 13.839 9.022 14.409 1.00 10.06 99 ASP A O 1
ATOM 767 N N . GLN A 1 103 ? 13.270 11.033 15.195 1.00 9.92 100 GLN A N 1
ATOM 768 C CA . GLN A 1 103 ? 13.502 10.641 16.565 1.00 9.49 100 GLN A CA 1
ATOM 769 C C . GLN A 1 103 ? 12.238 10.074 17.245 1.00 9.27 100 GLN A C 1
ATOM 770 O O . GLN A 1 103 ? 12.298 9.743 18.387 1.00 7.71 100 GLN A O 1
ATOM 776 N N . VAL A 1 104 ? 11.099 9.966 16.539 1.00 8.22 101 VAL A N 1
ATOM 777 C CA . VAL A 1 104 ? 9.981 9.200 17.087 1.00 7.64 101 VAL A CA 1
ATOM 778 C C . VAL A 1 104 ? 10.460 7.734 17.250 1.00 8.95 101 VAL A C 1
ATOM 779 O O . VAL A 1 104 ? 11.429 7.325 16.605 1.00 9.06 101 VAL A O 1
ATOM 783 N N . SER A 1 105 ? 9.837 7.019 18.177 1.00 8.00 102 SER A N 1
ATOM 784 C CA . SER A 1 105 ? 10.143 5.609 18.414 1.00 7.79 102 SER A CA 1
ATOM 785 C C . SER A 1 105 ? 9.516 4.799 17.323 1.00 7.99 102 SER A C 1
ATOM 786 O O . SER A 1 105 ? 8.582 5.242 16.678 1.00 6.92 102 SER A O 1
ATOM 789 N N . PHE A 1 106 ? 10.023 3.586 17.124 1.00 6.39 103 PHE A N 1
ATOM 790 C CA . PHE A 1 106 ? 9.389 2.693 16.206 1.00 8.84 103 PHE A CA 1
ATOM 791 C C . PHE A 1 106 ? 7.927 2.395 16.614 1.00 8.55 103 PHE A C 1
ATOM 792 O O . PHE A 1 106 ? 7.062 2.362 15.787 1.00 9.41 103 PHE A O 1
ATOM 800 N N . SER A 1 107 ? 7.680 2.248 17.903 1.00 9.32 104 SER A N 1
ATOM 801 C CA . SER A 1 107 ? 6.314 2.090 18.455 1.00 10.42 104 SER A CA 1
ATOM 802 C C . SER A 1 107 ? 5.359 3.208 17.980 1.00 9.31 104 SER A C 1
ATOM 803 O O . SER A 1 107 ? 4.210 2.959 17.499 1.00 8.97 104 SER A O 1
ATOM 806 N N . PHE A 1 108 ? 5.834 4.436 18.099 1.00 8.96 105 PHE A N 1
ATOM 807 C CA . PHE A 1 108 ? 5.024 5.592 17.636 1.00 9.79 105 PHE A CA 1
ATOM 808 C C . PHE A 1 108 ? 4.816 5.575 16.099 1.00 10.19 105 PHE A C 1
ATOM 809 O O . PHE A 1 108 ? 3.741 5.911 15.614 1.00 10.51 105 PHE A O 1
ATOM 817 N N . TYR A 1 109 ? 5.846 5.226 15.332 1.00 9.46 106 TYR A N 1
ATOM 818 C CA . TYR A 1 109 ? 5.689 4.946 13.882 1.00 9.59 106 TYR A CA 1
ATOM 819 C C . TYR A 1 109 ? 4.615 3.881 13.547 1.00 10.02 106 TYR A C 1
ATOM 820 O O . TYR A 1 109 ? 3.832 4.065 12.618 1.00 8.21 106 TYR A O 1
ATOM 829 N N . GLN A 1 110 ? 4.558 2.807 14.325 1.00 9.51 107 GLN A N 1
ATOM 830 C CA . GLN A 1 110 ? 3.503 1.832 14.091 1.00 9.88 107 GLN A CA 1
ATOM 831 C C . GLN A 1 110 ? 2.133 2.419 14.383 1.00 9.80 107 GLN A C 1
ATOM 832 O O . GLN A 1 110 ? 1.164 2.156 13.636 1.00 8.09 107 GLN A O 1
ATOM 838 N N . ALA A 1 111 ? 2.016 3.232 15.435 1.00 9.35 108 ALA A N 1
ATOM 839 C CA . ALA A 1 111 ? 0.694 3.877 15.707 1.00 11.04 108 ALA A CA 1
ATOM 840 C C . ALA A 1 111 ? 0.352 4.814 14.534 1.00 10.94 108 ALA A C 1
ATOM 841 O O . ALA A 1 111 ? -0.804 4.951 14.151 1.00 10.24 108 ALA A O 1
ATOM 851 N N . GLN A 1 113 ? 1.239 4.435 11.336 1.00 11.98 110 GLN A N 1
ATOM 852 C CA . GLN A 1 113 ? 0.762 3.571 10.242 1.00 12.90 110 GLN A CA 1
ATOM 853 C C . GLN A 1 113 ? -0.647 3.067 10.446 1.00 13.11 110 GLN A C 1
ATOM 854 O O . GLN A 1 113 ? -1.435 2.996 9.474 1.00 11.98 110 GLN A O 1
ATOM 860 N N . ALA A 1 114 ? -0.962 2.721 11.693 1.00 14.62 111 ALA A N 1
ATOM 861 C CA . ALA A 1 114 ? -2.330 2.334 12.106 1.00 15.89 111 ALA A CA 1
ATOM 862 C C . ALA A 1 114 ? -3.387 3.426 11.772 1.00 16.14 111 ALA A C 1
ATOM 863 O O . ALA A 1 114 ? -4.470 3.126 11.234 1.00 16.05 111 ALA A O 1
ATOM 865 N N . GLU A 1 115 ? -3.070 4.684 12.077 1.00 14.40 112 GLU A N 1
ATOM 866 C CA . GLU A 1 115 ? -4.046 5.775 11.931 1.00 15.21 112 GLU A CA 1
ATOM 867 C C . GLU A 1 115 ? -4.004 6.440 10.573 1.00 15.67 112 GLU A C 1
ATOM 868 O O . GLU A 1 115 ? -4.993 7.089 10.209 1.00 15.38 112 GLU A O 1
ATOM 874 N N . LEU A 1 116 ? -2.880 6.310 9.841 1.00 13.80 113 LEU A N 1
ATOM 875 C CA . LEU A 1 116 ? -2.661 7.158 8.646 1.00 14.75 113 LEU A CA 1
ATOM 876 C C . LEU A 1 116 ? -2.632 6.303 7.405 1.00 15.52 113 LEU A C 1
ATOM 877 O O . LEU A 1 116 ? -1.734 6.415 6.595 1.00 14.68 113 LEU A O 1
ATOM 882 N N . SER A 1 117 ? -3.620 5.400 7.259 1.00 17.05 114 SER A N 1
ATOM 883 C CA . SER A 1 117 ? -3.619 4.542 6.080 1.00 17.97 114 SER A CA 1
ATOM 884 C C . SER A 1 117 ? -3.684 5.387 4.814 1.00 16.64 114 SER A C 1
ATOM 885 O O . SER A 1 117 ? -4.341 6.448 4.800 1.00 15.98 114 SER A O 1
ATOM 888 N N . GLY A 1 118 ? -2.961 4.946 3.784 1.00 14.92 115 GLY A N 1
ATOM 889 C CA . GLY A 1 118 ? -2.926 5.675 2.536 1.00 16.59 115 GLY A CA 1
ATOM 890 C C . GLY A 1 118 ? -1.904 6.825 2.489 1.00 15.20 115 GLY A C 1
ATOM 891 O O . GLY A 1 118 ? -1.729 7.448 1.441 1.00 15.80 115 GLY A O 1
ATOM 892 N N . ILE A 1 119 ? -1.292 7.156 3.628 1.00 13.40 116 ILE A N 1
ATOM 893 C CA . ILE A 1 119 ? -0.345 8.296 3.672 1.00 13.85 116 ILE A CA 1
ATOM 894 C C . ILE A 1 119 ? 1.085 7.769 3.701 1.00 14.10 116 ILE A C 1
ATOM 895 O O . ILE A 1 119 ? 1.413 6.896 4.518 1.00 15.16 116 ILE A O 1
ATOM 900 N N . THR A 1 120 ? 1.927 8.340 2.840 1.00 13.79 117 THR A N 1
ATOM 901 C CA . THR A 1 120 ? 3.336 8.020 2.791 1.00 13.13 117 THR A CA 1
ATOM 902 C C . THR A 1 120 ? 4.042 8.786 3.904 1.00 11.62 117 THR A C 1
ATOM 903 O O . THR A 1 120 ? 3.942 10.003 3.985 1.00 10.87 117 THR A O 1
ATOM 907 N N . LEU A 1 121 ? 4.794 8.071 4.733 1.00 11.09 118 LEU A N 1
ATOM 908 C CA . LEU A 1 121 ? 5.394 8.715 5.930 1.00 10.69 118 LEU A CA 1
ATOM 909 C C . LEU A 1 121 ? 6.854 8.859 5.656 1.00 10.80 118 LEU A C 1
ATOM 910 O O . LEU A 1 121 ? 7.572 7.839 5.454 1.00 10.00 118 LEU A O 1
ATOM 915 N N . LEU A 1 122 ? 7.303 10.111 5.640 1.00 10.11 119 LEU A N 1
ATOM 916 C CA . LEU A 1 122 ? 8.727 10.420 5.315 1.00 10.31 119 LEU A CA 1
ATOM 917 C C . LEU A 1 122 ? 9.542 11.056 6.467 1.00 9.46 119 LEU A C 1
ATOM 918 O O . LEU A 1 122 ? 9.353 12.215 6.796 1.00 8.08 119 LEU A O 1
ATOM 923 N N . ALA A 1 123 ? 10.475 10.286 7.029 1.00 9.17 120 ALA A N 1
ATOM 924 C CA . ALA A 1 123 ? 11.237 10.690 8.228 1.00 9.95 120 ALA A CA 1
ATOM 925 C C . ALA A 1 123 ? 12.318 11.687 7.853 1.00 9.95 120 ALA A C 1
ATOM 926 O O . ALA A 1 123 ? 13.008 11.458 6.867 1.00 7.48 120 ALA A O 1
ATOM 928 N N . GLN A 1 124 ? 12.495 12.706 8.698 1.00 8.75 121 GLN A N 1
ATOM 929 C CA . GLN A 1 124 ? 13.444 13.777 8.543 1.00 8.72 121 GLN A CA 1
ATOM 930 C C . GLN A 1 124 ? 14.367 13.771 9.699 1.00 9.13 121 GLN A C 1
ATOM 931 O O . GLN A 1 124 ? 13.952 13.514 10.844 1.00 8.61 121 GLN A O 1
ATOM 937 N N . SER A 1 125 ? 15.621 14.148 9.445 1.00 9.76 122 SER A N 1
ATOM 938 C CA . SER A 1 125 ? 16.562 14.279 10.554 1.00 10.76 122 SER A CA 1
ATOM 939 C C . SER A 1 125 ? 16.681 15.747 10.933 1.00 11.88 122 SER A C 1
ATOM 940 O O . SER A 1 125 ? 17.223 16.571 10.156 1.00 13.47 122 SER A O 1
ATOM 943 N N . GLY A 1 126 ? 16.187 16.091 12.114 1.00 9.58 123 GLY A N 1
ATOM 944 C CA . GLY A 1 126 ? 16.391 17.440 12.627 1.00 11.12 123 GLY A CA 1
ATOM 945 C C . GLY A 1 126 ? 15.822 18.537 11.723 1.00 11.41 123 GLY A C 1
ATOM 946 O O . GLY A 1 126 ? 16.424 19.597 11.583 1.00 10.61 123 GLY A O 1
ATOM 947 N N . PHE A 1 127 ? 14.637 18.318 11.155 1.00 11.08 124 PHE A N 1
ATOM 948 C CA . PHE A 1 127 ? 14.100 19.330 10.255 1.00 11.65 124 PHE A CA 1
ATOM 949 C C . PHE A 1 127 ? 13.891 20.672 10.953 1.00 11.95 124 PHE A C 1
ATOM 950 O O . PHE A 1 127 ? 14.272 21.742 10.429 1.00 14.14 124 PHE A O 1
ATOM 958 N N . VAL A 1 128 ? 13.303 20.656 12.129 1.00 11.65 125 VAL A N 1
ATOM 959 C CA . VAL A 1 128 ? 13.014 21.961 12.799 1.00 10.43 125 VAL A CA 1
ATOM 960 C C . VAL A 1 128 ? 14.309 22.545 13.407 1.00 11.67 125 VAL A C 1
ATOM 961 O O . VAL A 1 128 ? 14.528 23.754 13.331 1.00 10.57 125 VAL A O 1
ATOM 965 N N . GLU A 1 129 ? 15.130 21.671 14.002 1.00 10.27 126 GLU A N 1
ATOM 966 C CA . GLU A 1 129 ? 16.456 22.007 14.550 1.00 12.08 126 GLU A CA 1
ATOM 967 C C . GLU A 1 129 ? 17.320 22.785 13.555 1.00 13.78 126 GLU A C 1
ATOM 968 O O . GLU A 1 129 ? 17.962 23.767 13.920 1.00 14.06 126 GLU A O 1
ATOM 974 N N . HIS A 1 130 ? 17.236 22.370 12.300 1.00 14.03 127 HIS A N 1
ATOM 975 C CA . HIS A 1 130 ? 18.006 22.905 11.214 1.00 17.26 127 HIS A CA 1
ATOM 976 C C . HIS A 1 130 ? 17.590 24.341 10.906 1.00 17.49 127 HIS A C 1
ATOM 977 O O . HIS A 1 130 ? 18.313 25.050 10.222 1.00 18.34 127 HIS A O 1
ATOM 984 N N . LEU A 1 131 ? 16.413 24.766 11.369 1.00 17.76 128 LEU A N 1
ATOM 985 C CA . LEU A 1 131 ? 15.969 26.170 11.151 1.00 17.92 128 LEU A CA 1
ATOM 986 C C . LEU A 1 131 ? 16.736 27.202 12.006 1.00 18.79 128 LEU A C 1
ATOM 987 O O . LEU A 1 131 ? 16.647 28.375 11.710 1.00 16.43 128 LEU A O 1
ATOM 992 N N . ARG A 1 132 ? 17.418 26.785 13.081 1.00 19.48 129 ARG A N 1
ATOM 993 C CA . ARG A 1 132 ? 18.034 27.795 13.970 1.00 21.85 129 ARG A CA 1
ATOM 994 C C . ARG A 1 132 ? 19.320 28.284 13.380 1.00 23.14 129 ARG A C 1
ATOM 995 O O . ARG A 1 132 ? 19.804 29.283 13.865 1.00 25.47 129 ARG A O 1
ATOM 1012 N N . SER B 1 5 ? 8.697 -2.473 45.113 1.00 57.05 2 SER B N 1
ATOM 1013 C CA . SER B 1 5 ? 9.698 -2.063 44.097 1.00 54.48 2 SER B CA 1
ATOM 1014 C C . SER B 1 5 ? 9.392 -2.487 42.633 1.00 51.95 2 SER B C 1
ATOM 1015 O O . SER B 1 5 ? 9.849 -1.819 41.690 1.00 50.82 2 SER B O 1
ATOM 1018 N N . GLY B 1 6 ? 8.633 -3.588 42.473 1.00 48.73 3 GLY B N 1
ATOM 1019 C CA . GLY B 1 6 ? 8.072 -4.026 41.178 1.00 44.00 3 GLY B CA 1
ATOM 1020 C C . GLY B 1 6 ? 7.218 -2.926 40.568 1.00 40.70 3 GLY B C 1
ATOM 1021 O O . GLY B 1 6 ? 7.509 -2.438 39.470 1.00 39.65 3 GLY B O 1
ATOM 1022 N N . PHE B 1 7 ? 6.184 -2.514 41.295 1.00 37.76 4 PHE B N 1
ATOM 1023 C CA . PHE B 1 7 ? 5.336 -1.402 40.848 1.00 35.58 4 PHE B CA 1
ATOM 1024 C C . PHE B 1 7 ? 6.170 -0.095 40.695 1.00 31.22 4 PHE B C 1
ATOM 1025 O O . PHE B 1 7 ? 6.012 0.609 39.717 1.00 30.73 4 PHE B O 1
ATOM 1033 N N . LEU B 1 8 ? 7.076 0.204 41.625 1.00 27.01 5 LEU B N 1
ATOM 1034 C CA . LEU B 1 8 ? 7.864 1.442 41.548 1.00 23.70 5 LEU B CA 1
ATOM 1035 C C . LEU B 1 8 ? 8.677 1.421 40.244 1.00 24.02 5 LEU B C 1
ATOM 1036 O O . LEU B 1 8 ? 8.713 2.415 39.481 1.00 20.92 5 LEU B O 1
ATOM 1041 N N . GLU B 1 9 ? 9.274 0.263 39.949 1.00 22.35 6 GLU B N 1
ATOM 1042 C CA . GLU B 1 9 ? 10.107 0.159 38.771 1.00 25.05 6 GLU B CA 1
ATOM 1043 C C . GLU B 1 9 ? 9.298 0.349 37.465 1.00 24.15 6 GLU B C 1
ATOM 1044 O O . GLU B 1 9 ? 9.762 1.029 36.563 1.00 25.02 6 GLU B O 1
ATOM 1050 N N . GLN B 1 10 ? 8.091 -0.204 37.385 1.00 23.48 7 GLN B N 1
ATOM 1051 C CA . GLN B 1 10 ? 7.237 0.020 36.226 1.00 22.28 7 GLN B CA 1
ATOM 1052 C C . GLN B 1 10 ? 6.744 1.483 36.045 1.00 20.16 7 GLN B C 1
ATOM 1053 O O . GLN B 1 10 ? 6.654 1.992 34.904 1.00 17.46 7 GLN B O 1
ATOM 1059 N N . ARG B 1 11 ? 6.468 2.164 37.158 1.00 15.76 8 ARG B N 1
ATOM 1060 C CA . ARG B 1 11 ? 6.084 3.574 37.101 1.00 15.67 8 ARG B CA 1
ATOM 1061 C C . ARG B 1 11 ? 7.197 4.409 36.521 1.00 14.60 8 ARG B C 1
ATOM 1062 O O . ARG B 1 11 ? 6.948 5.257 35.669 1.00 13.81 8 ARG B O 1
ATOM 1070 N N . LEU B 1 12 ? 8.400 4.218 37.044 1.00 14.94 9 LEU B N 1
ATOM 1071 C CA . LEU B 1 12 ? 9.560 4.922 36.540 1.00 15.77 9 LEU B CA 1
ATOM 1072 C C . LEU B 1 12 ? 9.761 4.600 35.042 1.00 15.27 9 LEU B C 1
ATOM 1073 O O . LEU B 1 12 ? 9.987 5.490 34.253 1.00 16.28 9 LEU B O 1
ATOM 1078 N N . GLY B 1 13 ? 9.674 3.324 34.674 1.00 15.74 10 GLY B N 1
ATOM 1079 C CA . GLY B 1 13 ? 9.803 2.883 33.271 1.00 16.42 10 GLY B CA 1
ATOM 1080 C C . GLY B 1 13 ? 8.776 3.594 32.394 1.00 16.19 10 GLY B C 1
ATOM 1081 O O . GLY B 1 13 ? 9.091 4.022 31.282 1.00 16.02 10 GLY B O 1
ATOM 1082 N N . HIS B 1 14 ? 7.565 3.785 32.910 1.00 15.14 11 HIS B N 1
ATOM 1083 C CA . HIS B 1 14 ? 6.502 4.459 32.163 1.00 15.13 11 HIS B CA 1
ATOM 1084 C C . HIS B 1 14 ? 6.824 5.979 31.998 1.00 15.03 11 HIS B C 1
ATOM 1085 O O . HIS B 1 14 ? 6.589 6.589 30.938 1.00 14.67 11 HIS B O 1
ATOM 1092 N N . CYS B 1 15 ? 7.338 6.559 33.079 1.00 13.40 12 CYS B N 1
ATOM 1093 C CA . CYS B 1 15 ? 7.710 7.971 33.108 1.00 13.00 12 CYS B CA 1
ATOM 1094 C C . CYS B 1 15 ? 8.775 8.223 32.031 1.00 12.49 12 CYS B C 1
ATOM 1095 O O . CYS B 1 15 ? 8.623 9.123 31.162 1.00 13.61 12 CYS B O 1
ATOM 1098 N N . LEU B 1 16 ? 9.823 7.402 32.082 1.00 11.93 13 LEU B N 1
ATOM 1099 C CA . LEU B 1 16 ? 10.894 7.437 31.089 1.00 12.59 13 LEU B CA 1
ATOM 1100 C C . LEU B 1 16 ? 10.430 7.272 29.631 1.00 12.35 13 LEU B C 1
ATOM 1101 O O . LEU B 1 16 ? 10.905 8.014 28.755 1.00 11.76 13 LEU B O 1
ATOM 1106 N N . ARG B 1 17 ? 9.565 6.300 29.352 1.00 12.36 14 ARG B N 1
ATOM 1107 C CA . ARG B 1 17 ? 9.056 6.112 27.972 1.00 12.71 14 ARG B CA 1
ATOM 1108 C C . ARG B 1 17 ? 8.193 7.325 27.516 1.00 12.17 14 ARG B C 1
ATOM 1109 O O . ARG B 1 17 ? 8.263 7.781 26.364 1.00 9.83 14 ARG B O 1
ATOM 1117 N N . GLN B 1 18 ? 7.384 7.850 28.425 1.00 10.51 15 GLN B N 1
ATOM 1118 C CA . GLN B 1 18 ? 6.573 9.044 28.089 1.00 12.47 15 GLN B CA 1
ATOM 1119 C C . GLN B 1 18 ? 7.469 10.263 27.759 1.00 12.02 15 GLN B C 1
ATOM 1120 O O . GLN B 1 18 ? 7.202 10.979 26.793 1.00 13.05 15 GLN B O 1
ATOM 1134 N N . ALA B 1 20 ? 10.636 10.188 26.684 1.00 9.54 17 ALA B N 1
ATOM 1135 C CA . ALA B 1 20 ? 11.308 9.889 25.377 1.00 12.40 17 ALA B CA 1
ATOM 1136 C C . ALA B 1 20 ? 10.336 10.115 24.196 1.00 11.72 17 ALA B C 1
ATOM 1137 O O . ALA B 1 20 ? 10.674 10.785 23.233 1.00 12.25 17 ALA B O 1
ATOM 1139 N N . GLU B 1 21 ? 9.106 9.612 24.311 1.00 12.90 18 GLU B N 1
ATOM 1140 C CA . GLU B 1 21 ? 8.089 9.826 23.234 1.00 14.79 18 GLU B CA 1
ATOM 1141 C C . GLU B 1 21 ? 7.860 11.318 22.934 1.00 14.32 18 GLU B C 1
ATOM 1142 O O . GLU B 1 21 ? 7.636 11.693 21.763 1.00 12.65 18 GLU B O 1
ATOM 1148 N N . LYS B 1 22 ? 7.862 12.151 23.987 1.00 13.33 19 LYS B N 1
ATOM 1149 C CA . LYS B 1 22 ? 7.486 13.579 23.840 1.00 13.25 19 LYS B CA 1
ATOM 1150 C C . LYS B 1 22 ? 8.690 14.426 23.651 1.00 13.53 19 LYS B C 1
ATOM 1151 O O . LYS B 1 22 ? 8.576 15.654 23.507 1.00 15.99 19 LYS B O 1
ATOM 1157 N N . GLY B 1 23 ? 9.859 13.794 23.621 1.00 14.32 20 GLY B N 1
ATOM 1158 C CA . GLY B 1 23 ? 11.157 14.480 23.518 1.00 13.90 20 GLY B CA 1
ATOM 1159 C C . GLY B 1 23 ? 11.585 15.315 24.738 1.00 16.09 20 GLY B C 1
ATOM 1160 O O . GLY B 1 23 ? 12.323 16.323 24.579 1.00 15.13 20 GLY B O 1
ATOM 1161 N N . LEU B 1 24 ? 11.144 14.941 25.951 1.00 13.91 21 LEU B N 1
ATOM 1162 C CA . LEU B 1 24 ? 11.525 15.704 27.145 1.00 13.65 21 LEU B CA 1
ATOM 1163 C C . LEU B 1 24 ? 12.805 15.122 27.721 1.00 13.41 21 LEU B C 1
ATOM 1164 O O . LEU B 1 24 ? 12.823 13.982 28.191 1.00 13.03 21 LEU B O 1
ATOM 1169 N N . GLU B 1 25 ? 13.905 15.866 27.666 1.00 12.58 22 GLU B N 1
ATOM 1170 C CA . GLU B 1 25 ? 15.179 15.296 28.073 1.00 13.65 22 GLU B CA 1
ATOM 1171 C C . GLU B 1 25 ? 15.368 15.192 29.575 1.00 11.41 22 GLU B C 1
ATOM 1172 O O . GLU B 1 25 ? 16.138 14.366 30.081 1.00 12.18 22 GLU B O 1
ATOM 1178 N N . ALA B 1 26 ? 14.684 16.026 30.323 1.00 9.73 23 ALA B N 1
ATOM 1179 C CA . ALA B 1 26 ? 14.938 16.034 31.777 1.00 7.97 23 ALA B CA 1
ATOM 1180 C C . ALA B 1 26 ? 13.673 16.495 32.495 1.00 8.12 23 ALA B C 1
ATOM 1181 O O . ALA B 1 26 ? 12.958 17.367 31.989 1.00 5.90 23 ALA B O 1
ATOM 1183 N N . LEU B 1 27 ? 13.391 15.906 33.670 1.00 6.68 24 LEU B N 1
ATOM 1184 C CA . LEU B 1 27 ? 12.171 16.286 34.348 1.00 7.91 24 LEU B CA 1
ATOM 1185 C C . LEU B 1 27 ? 12.489 16.592 35.779 1.00 8.23 24 LEU B C 1
ATOM 1186 O O . LEU B 1 27 ? 13.116 15.760 36.452 1.00 8.02 24 LEU B O 1
ATOM 1191 N N . LEU B 1 28 ? 12.032 17.750 36.258 1.00 7.57 25 LEU B N 1
ATOM 1192 C CA . LEU B 1 28 ? 12.268 18.053 37.658 1.00 7.22 25 LEU B CA 1
ATOM 1193 C C . LEU B 1 28 ? 10.972 17.841 38.441 1.00 6.46 25 LEU B C 1
ATOM 1194 O O . LEU B 1 28 ? 10.007 18.583 38.170 1.00 8.93 25 LEU B O 1
ATOM 1199 N N . VAL B 1 29 ? 10.968 16.939 39.431 1.00 6.52 26 VAL B N 1
ATOM 1200 C CA . VAL B 1 29 ? 9.739 16.689 40.253 1.00 8.75 26 VAL B CA 1
ATOM 1201 C C . VAL B 1 29 ? 9.969 17.202 41.671 1.00 7.62 26 VAL B C 1
ATOM 1202 O O . VAL B 1 29 ? 10.897 16.729 42.334 1.00 6.92 26 VAL B O 1
ATOM 1206 N N . THR B 1 30 ? 9.147 18.179 42.113 1.00 8.45 27 THR B N 1
ATOM 1207 C CA . THR B 1 30 ? 9.273 18.776 43.413 1.00 9.12 27 THR B CA 1
ATOM 1208 C C . THR B 1 30 ? 8.010 18.752 44.322 1.00 9.33 27 THR B C 1
ATOM 1209 O O . THR B 1 30 ? 8.012 19.372 45.372 1.00 10.85 27 THR B O 1
ATOM 1213 N N . HIS B 1 31 ? 6.958 18.033 43.952 1.00 8.87 28 HIS B N 1
ATOM 1214 C CA . HIS B 1 31 ? 5.755 17.991 44.768 1.00 9.27 28 HIS B CA 1
ATOM 1215 C C . HIS B 1 31 ? 5.578 16.601 45.309 1.00 10.34 28 HIS B C 1
ATOM 1216 O O . HIS B 1 31 ? 5.776 15.637 44.576 1.00 10.13 28 HIS B O 1
ATOM 1223 N N . LEU B 1 32 ? 5.260 16.521 46.611 1.00 9.43 29 LEU B N 1
ATOM 1224 C CA . LEU B 1 32 ? 5.230 15.262 47.366 1.00 9.18 29 LEU B CA 1
ATOM 1225 C C . LEU B 1 32 ? 4.443 14.123 46.682 1.00 8.69 29 LEU B C 1
ATOM 1226 O O . LEU B 1 32 ? 4.901 12.966 46.609 1.00 8.85 29 LEU B O 1
ATOM 1231 N N . THR B 1 33 ? 3.241 14.410 46.246 1.00 7.22 30 THR B N 1
ATOM 1232 C CA . THR B 1 33 ? 2.423 13.344 45.646 1.00 10.80 30 THR B CA 1
ATOM 1233 C C . THR B 1 33 ? 3.148 12.649 44.506 1.00 9.75 30 THR B C 1
ATOM 1234 O O . THR B 1 33 ? 3.008 11.418 44.293 1.00 9.05 30 THR B O 1
ATOM 1238 N N . ASN B 1 34 ? 3.881 13.438 43.731 1.00 8.16 31 ASN B N 1
ATOM 1239 C CA . ASN B 1 34 ? 4.557 12.885 42.562 1.00 8.74 31 ASN B CA 1
ATOM 1240 C C . ASN B 1 34 ? 5.916 12.304 42.846 1.00 8.94 31 ASN B C 1
ATOM 1241 O O . ASN B 1 34 ? 6.295 11.292 42.241 1.00 9.34 31 ASN B O 1
ATOM 1246 N N . SER B 1 35 ? 6.697 12.900 43.752 1.00 8.54 32 SER B N 1
ATOM 1247 C CA . SER B 1 35 ? 7.946 12.241 44.120 1.00 8.20 32 SER B CA 1
ATOM 1248 C C . SER B 1 35 ? 7.616 10.908 44.844 1.00 8.81 32 SER B C 1
ATOM 1249 O O . SER B 1 35 ? 8.284 9.887 44.640 1.00 7.84 32 SER B O 1
ATOM 1252 N N . TYR B 1 36 ? 6.565 10.909 45.670 1.00 10.04 33 TYR B N 1
ATOM 1253 C CA . TYR B 1 36 ? 6.176 9.668 46.357 1.00 9.64 33 TYR B CA 1
ATOM 1254 C C . TYR B 1 36 ? 5.737 8.551 45.388 1.00 11.04 33 TYR B C 1
ATOM 1255 O O . TYR B 1 36 ? 6.188 7.373 45.488 1.00 10.97 33 TYR B O 1
ATOM 1264 N N . TYR B 1 37 ? 4.891 8.919 44.428 1.00 10.90 34 TYR B N 1
ATOM 1265 C CA . TYR B 1 37 ? 4.504 7.991 43.346 1.00 11.44 34 TYR B CA 1
ATOM 1266 C C . TYR B 1 37 ? 5.714 7.340 42.678 1.00 10.99 34 TYR B C 1
ATOM 1267 O O . TYR B 1 37 ? 5.758 6.140 42.473 1.00 11.10 34 TYR B O 1
ATOM 1276 N N . LEU B 1 38 ? 6.726 8.121 42.361 1.00 10.71 35 LEU B N 1
ATOM 1277 C CA . LEU B 1 38 ? 7.859 7.568 41.604 1.00 12.52 35 LEU B CA 1
ATOM 1278 C C . LEU B 1 38 ? 8.947 6.894 42.427 1.00 12.53 35 LEU B C 1
ATOM 1279 O O . LEU B 1 38 ? 9.679 6.103 41.882 1.00 11.88 35 LEU B O 1
ATOM 1284 N N . THR B 1 39 ? 9.112 7.258 43.709 1.00 12.23 36 THR B N 1
ATOM 1285 C CA . THR B 1 39 ? 10.195 6.734 44.530 1.00 11.16 36 THR B CA 1
ATOM 1286 C C . THR B 1 39 ? 9.769 5.957 45.741 1.00 11.79 36 THR B C 1
ATOM 1287 O O . THR B 1 39 ? 10.610 5.263 46.324 1.00 8.74 36 THR B O 1
ATOM 1291 N N . GLY B 1 40 ? 8.501 6.112 46.134 1.00 10.73 37 GLY B N 1
ATOM 1292 C CA . GLY B 1 40 ? 7.993 5.589 47.394 1.00 11.63 37 GLY B CA 1
ATOM 1293 C C . GLY B 1 40 ? 8.488 6.359 48.621 1.00 12.46 37 GLY B C 1
ATOM 1294 O O . GLY B 1 40 ? 8.205 5.948 49.721 1.00 11.90 37 GLY B O 1
ATOM 1295 N N . PHE B 1 41 ? 9.198 7.485 48.430 1.00 11.30 38 PHE B N 1
ATOM 1296 C CA . PHE B 1 41 ? 9.810 8.266 49.560 1.00 11.09 38 PHE B CA 1
ATOM 1297 C C . PHE B 1 41 ? 8.752 9.251 50.077 1.00 10.84 38 PHE B C 1
ATOM 1298 O O . PHE B 1 41 ? 8.148 9.988 49.281 1.00 8.90 38 PHE B O 1
ATOM 1306 N N . SER B 1 42 ? 8.477 9.284 51.373 1.00 10.31 39 SER B N 1
ATOM 1307 C CA . SER B 1 42 ? 7.300 10.056 51.816 1.00 12.04 39 SER B CA 1
ATOM 1308 C C . SER B 1 42 ? 7.612 11.479 52.275 1.00 11.79 39 SER B C 1
ATOM 1309 O O . SER B 1 42 ? 6.690 12.298 52.575 1.00 10.20 39 SER B O 1
ATOM 1312 N N . GLY B 1 43 ? 8.905 11.784 52.403 1.00 12.20 40 GLY B N 1
ATOM 1313 C CA . GLY B 1 43 ? 9.290 13.100 52.956 1.00 10.39 40 GLY B CA 1
ATOM 1314 C C . GLY B 1 43 ? 9.172 14.221 51.916 1.00 10.56 40 GLY B C 1
ATOM 1315 O O . GLY B 1 43 ? 9.447 14.016 50.721 1.00 9.81 40 GLY B O 1
ATOM 1316 N N . THR B 1 44 ? 8.798 15.410 52.374 1.00 10.42 41 THR B N 1
ATOM 1317 C CA . THR B 1 44 ? 8.573 16.552 51.472 1.00 13.23 41 THR B CA 1
ATOM 1318 C C . THR B 1 44 ? 9.916 17.109 50.985 1.00 14.89 41 THR B C 1
ATOM 1319 O O . THR B 1 44 ? 9.921 17.782 49.914 1.00 16.87 41 THR B O 1
ATOM 1323 N N . ALA B 1 45 ? 11.042 16.829 51.708 1.00 12.95 42 ALA B N 1
ATOM 1324 C CA . ALA B 1 45 ? 12.377 17.273 51.258 1.00 13.95 42 ALA B CA 1
ATOM 1325 C C . ALA B 1 45 ? 12.943 16.390 50.155 1.00 13.78 42 ALA B C 1
ATOM 1326 O O . ALA B 1 45 ? 13.783 15.486 50.407 1.00 14.01 42 ALA B O 1
ATOM 1328 N N . ALA B 1 46 ? 12.432 16.576 48.942 1.00 13.41 43 ALA B N 1
ATOM 1329 C CA . ALA B 1 46 ? 12.725 15.618 47.898 1.00 13.79 43 ALA B CA 1
ATOM 1330 C C . ALA B 1 46 ? 12.730 16.336 46.572 1.00 13.65 43 ALA B C 1
ATOM 1331 O O . ALA B 1 46 ? 11.639 16.733 46.036 1.00 16.45 43 ALA B O 1
ATOM 1333 N N . THR B 1 47 ? 13.918 16.548 46.011 1.00 11.68 44 THR B N 1
ATOM 1334 C CA . THR B 1 47 ? 13.944 17.153 44.674 1.00 10.45 44 THR B CA 1
ATOM 1335 C C . THR B 1 47 ? 14.419 16.062 43.738 1.00 10.70 44 THR B C 1
ATOM 1336 O O . THR B 1 47 ? 15.570 15.636 43.808 1.00 9.70 44 THR B O 1
ATOM 1340 N N . VAL B 1 48 ? 13.497 15.596 42.895 1.00 11.18 45 VAL B N 1
ATOM 1341 C CA . VAL B 1 48 ? 13.782 14.479 41.991 1.00 9.98 45 VAL B CA 1
ATOM 1342 C C . VAL B 1 48 ? 14.102 14.980 40.606 1.00 10.33 45 VAL B C 1
ATOM 1343 O O . VAL B 1 48 ? 13.342 15.766 40.068 1.00 10.50 45 VAL B O 1
ATOM 1347 N N . LEU B 1 49 ? 15.231 14.523 40.064 1.00 9.62 46 LEU B N 1
ATOM 1348 C CA . LEU B 1 49 ? 15.636 14.806 38.701 1.00 10.14 46 LEU B CA 1
ATOM 1349 C C . LEU B 1 49 ? 15.712 13.508 37.918 1.00 10.53 46 LEU B C 1
ATOM 1350 O O . LEU B 1 49 ? 16.422 12.585 38.295 1.00 11.43 46 LEU B O 1
ATOM 1355 N N . ILE B 1 50 ? 14.950 13.438 36.831 1.00 12.38 47 ILE B N 1
ATOM 1356 C CA . ILE B 1 50 ? 14.963 12.253 35.958 1.00 12.16 47 ILE B CA 1
ATOM 1357 C C . ILE B 1 50 ? 15.407 12.664 34.535 1.00 13.58 47 ILE B C 1
ATOM 1358 O O . ILE B 1 50 ? 14.921 13.650 33.967 1.00 10.40 47 ILE B O 1
ATOM 1363 N N . THR B 1 51 ? 16.345 11.884 33.983 1.00 13.01 48 THR B N 1
ATOM 1364 C CA . THR B 1 51 ? 16.730 11.986 32.574 1.00 14.59 48 THR B CA 1
ATOM 1365 C C . THR B 1 51 ? 16.807 10.503 32.071 1.00 16.90 48 THR B C 1
ATOM 1366 O O . THR B 1 51 ? 16.737 9.548 32.897 1.00 15.90 48 THR B O 1
ATOM 1370 N N . ALA B 1 52 ? 16.985 10.301 30.765 1.00 17.34 49 ALA B N 1
ATOM 1371 C CA . ALA B 1 52 ? 17.256 8.949 30.211 1.00 19.92 49 ALA B CA 1
ATOM 1372 C C . ALA B 1 52 ? 18.403 8.214 30.920 1.00 21.81 49 ALA B C 1
ATOM 1373 O O . ALA B 1 52 ? 18.363 7.000 31.072 1.00 22.94 49 ALA B O 1
ATOM 1375 N N . LYS B 1 53 ? 19.412 8.961 31.339 1.00 23.09 50 LYS B N 1
ATOM 1376 C CA . LYS B 1 53 ? 20.634 8.417 31.886 1.00 25.76 50 LYS B CA 1
ATOM 1377 C C . LYS B 1 53 ? 20.694 8.410 33.417 1.00 26.33 50 LYS B C 1
ATOM 1378 O O . LYS B 1 53 ? 21.372 7.568 33.988 1.00 27.48 50 LYS B O 1
ATOM 1384 N N . ARG B 1 54 ? 20.002 9.355 34.067 1.00 25.80 51 ARG B N 1
ATOM 1385 C CA . ARG B 1 54 ? 20.143 9.660 35.516 1.00 25.25 51 ARG B CA 1
ATOM 1386 C C . ARG B 1 54 ? 18.839 9.633 36.266 1.00 23.45 51 ARG B C 1
ATOM 1387 O O . ARG B 1 54 ? 17.841 10.128 35.757 1.00 24.27 51 ARG B O 1
ATOM 1395 N N . ARG B 1 55 ? 18.853 9.056 37.462 1.00 21.42 52 ARG B N 1
ATOM 1396 C CA . ARG B 1 55 ? 17.772 9.192 38.413 1.00 19.87 52 ARG B CA 1
ATOM 1397 C C . ARG B 1 55 ? 18.374 9.623 39.719 1.00 16.94 52 ARG B C 1
ATOM 1398 O O . ARG B 1 55 ? 19.132 8.846 40.351 1.00 16.54 52 ARG B O 1
ATOM 1406 N N . VAL B 1 56 ? 17.968 10.802 40.181 1.00 14.01 53 VAL B N 1
ATOM 1407 C CA . VAL B 1 56 ? 18.556 11.400 41.387 1.00 10.86 53 VAL B CA 1
ATOM 1408 C C . VAL B 1 56 ? 17.457 11.837 42.334 1.00 11.18 53 VAL B C 1
ATOM 1409 O O . VAL B 1 56 ? 16.409 12.384 41.890 1.00 11.51 53 VAL B O 1
ATOM 1413 N N . LEU B 1 57 ? 17.703 11.667 43.626 1.00 10.12 54 LEU B N 1
ATOM 1414 C CA . LEU B 1 57 ? 16.796 12.231 44.657 1.00 11.14 54 LEU B CA 1
ATOM 1415 C C . LEU B 1 57 ? 17.692 13.025 45.590 1.00 9.94 54 LEU B C 1
ATOM 1416 O O . LEU B 1 57 ? 18.632 12.483 46.178 1.00 10.23 54 LEU B O 1
ATOM 1421 N N . ILE B 1 58 ? 17.472 14.339 45.609 1.00 8.95 55 ILE B N 1
ATOM 1422 C CA . ILE B 1 58 ? 18.202 15.255 46.471 1.00 9.58 55 ILE B CA 1
ATOM 1423 C C . ILE B 1 58 ? 17.361 15.499 47.707 1.00 9.55 55 ILE B C 1
ATOM 1424 O O . ILE B 1 58 ? 16.160 15.857 47.634 1.00 9.34 55 ILE B O 1
ATOM 1429 N N . THR B 1 59 ? 17.981 15.357 48.872 1.00 10.37 56 THR B N 1
ATOM 1430 C CA . THR B 1 59 ? 17.302 15.624 50.099 1.00 9.49 56 THR B CA 1
ATOM 1431 C C . THR B 1 59 ? 18.297 16.261 51.114 1.00 12.82 56 THR B C 1
ATOM 1432 O O . THR B 1 59 ? 19.442 16.582 50.739 1.00 13.26 56 THR B O 1
ATOM 1436 N N . ASP B 1 60 ? 17.867 16.495 52.349 1.00 12.32 57 ASP B N 1
ATOM 1437 C CA . ASP B 1 60 ? 18.736 17.098 53.328 1.00 11.90 57 ASP B CA 1
ATOM 1438 C C . ASP B 1 60 ? 19.089 16.081 54.399 1.00 12.12 57 ASP B C 1
ATOM 1439 O O . ASP B 1 60 ? 18.568 14.954 54.386 1.00 10.98 57 ASP B O 1
ATOM 1444 N N . SER B 1 61 ? 19.940 16.473 55.348 1.00 13.20 58 SER B N 1
ATOM 1445 C CA . SER B 1 61 ? 20.489 15.445 56.280 1.00 13.34 58 SER B CA 1
ATOM 1446 C C . SER B 1 61 ? 19.469 14.759 57.160 1.00 12.62 58 SER B C 1
ATOM 1447 O O . SER B 1 61 ? 19.744 13.699 57.714 1.00 13.73 58 SER B O 1
ATOM 1450 N N . ARG B 1 62 ? 18.314 15.378 57.385 1.00 12.06 59 ARG B N 1
ATOM 1451 C CA . ARG B 1 62 ? 17.219 14.658 58.099 1.00 11.22 59 ARG B CA 1
ATOM 1452 C C . ARG B 1 62 ? 16.906 13.337 57.431 1.00 11.61 59 ARG B C 1
ATOM 1453 O O . ARG B 1 62 ? 16.493 12.356 58.061 1.00 10.78 59 ARG B O 1
ATOM 1461 N N . TYR B 1 63 ? 17.014 13.328 56.127 1.00 11.26 60 TYR B N 1
ATOM 1462 C CA . TYR B 1 63 ? 16.485 12.188 55.390 1.00 11.80 60 TYR B CA 1
ATOM 1463 C C . TYR B 1 63 ? 17.535 11.324 54.679 1.00 11.42 60 TYR B C 1
ATOM 1464 O O . TYR B 1 63 ? 17.181 10.303 54.168 1.00 12.44 60 TYR B O 1
ATOM 1473 N N . THR B 1 64 ? 18.792 11.764 54.603 1.00 12.18 61 THR B N 1
ATOM 1474 C CA . THR B 1 64 ? 19.807 11.025 53.787 1.00 13.97 61 THR B CA 1
ATOM 1475 C C . THR B 1 64 ? 19.915 9.526 54.082 1.00 14.68 61 THR B C 1
ATOM 1476 O O . THR B 1 64 ? 19.912 8.703 53.184 1.00 14.03 61 THR B O 1
ATOM 1480 N N . LEU B 1 65 ? 20.007 9.180 55.346 1.00 15.13 62 LEU B N 1
ATOM 1481 C CA . LEU B 1 65 ? 20.197 7.754 55.709 1.00 16.17 62 LEU B CA 1
ATOM 1482 C C . LEU B 1 65 ? 19.011 6.872 55.305 1.00 15.28 62 LEU B C 1
ATOM 1483 O O . LEU B 1 65 ? 19.164 5.853 54.648 1.00 15.88 62 LEU B O 1
ATOM 1488 N N . LEU B 1 66 ? 17.811 7.297 55.650 1.00 15.04 63 LEU B N 1
ATOM 1489 C CA . LEU B 1 66 ? 16.631 6.593 55.183 1.00 13.72 63 LEU B CA 1
ATOM 1490 C C . LEU B 1 66 ? 16.531 6.496 53.643 1.00 13.12 63 LEU B C 1
ATOM 1491 O O . LEU B 1 66 ? 16.258 5.392 53.104 1.00 11.58 63 LEU B O 1
ATOM 1496 N N . ALA B 1 67 ? 16.711 7.636 52.947 1.00 11.74 64 ALA B N 1
ATOM 1497 C CA . ALA B 1 67 ? 16.644 7.636 51.487 1.00 12.08 64 ALA B CA 1
ATOM 1498 C C . ALA B 1 67 ? 17.623 6.605 50.909 1.00 11.61 64 ALA B C 1
ATOM 1499 O O . ALA B 1 67 ? 17.280 5.858 49.998 1.00 12.07 64 ALA B O 1
ATOM 1501 N N . LYS B 1 68 ? 18.862 6.618 51.381 1.00 13.80 65 LYS B N 1
ATOM 1502 C CA . LYS B 1 68 ? 19.852 5.628 50.909 1.00 15.08 65 LYS B CA 1
ATOM 1503 C C . LYS B 1 68 ? 19.413 4.196 51.171 1.00 15.92 65 LYS B C 1
ATOM 1504 O O . LYS B 1 68 ? 19.536 3.333 50.284 1.00 17.13 65 LYS B O 1
ATOM 1510 N N . ALA B 1 69 ? 18.784 3.956 52.323 1.00 15.33 66 ALA B N 1
ATOM 1511 C CA . ALA B 1 69 ? 18.375 2.586 52.665 1.00 15.74 66 ALA B CA 1
ATOM 1512 C C . ALA B 1 69 ? 17.159 2.117 51.910 1.00 16.17 66 ALA B C 1
ATOM 1513 O O . ALA B 1 69 ? 17.031 0.929 51.668 1.00 16.10 66 ALA B O 1
ATOM 1515 N N . SER B 1 70 ? 16.261 3.029 51.498 1.00 17.05 67 SER B N 1
ATOM 1516 C CA . SER B 1 70 ? 14.929 2.612 51.046 1.00 17.43 67 SER B CA 1
ATOM 1517 C C . SER B 1 70 ? 14.624 2.931 49.577 1.00 17.56 67 SER B C 1
ATOM 1518 O O . SER B 1 70 ? 13.655 2.419 49.046 1.00 17.16 67 SER B O 1
ATOM 1521 N N . VAL B 1 71 ? 15.355 3.853 48.949 1.00 18.31 68 VAL B N 1
ATOM 1522 C CA . VAL B 1 71 ? 14.929 4.273 47.627 1.00 18.40 68 VAL B CA 1
ATOM 1523 C C . VAL B 1 71 ? 15.761 3.482 46.587 1.00 20.43 68 VAL B C 1
ATOM 1524 O O . VAL B 1 71 ? 16.937 3.642 46.495 1.00 20.99 68 VAL B O 1
ATOM 1528 N N . GLU B 1 72 ? 15.135 2.616 45.813 1.00 21.54 69 GLU B N 1
ATOM 1529 C CA . GLU B 1 72 ? 15.901 1.736 44.926 1.00 23.47 69 GLU B CA 1
ATOM 1530 C C . GLU B 1 72 ? 16.019 2.401 43.567 1.00 22.71 69 GLU B C 1
ATOM 1531 O O . GLU B 1 72 ? 15.017 2.970 43.063 1.00 21.20 69 GLU B O 1
ATOM 1537 N N . GLY B 1 73 ? 17.225 2.381 42.994 1.00 23.05 70 GLY B N 1
ATOM 1538 C CA . GLY B 1 73 ? 17.425 2.893 41.607 1.00 23.80 70 GLY B CA 1
ATOM 1539 C C . GLY B 1 73 ? 17.480 4.404 41.450 1.00 24.37 70 GLY B C 1
ATOM 1540 O O . GLY B 1 73 ? 17.353 4.918 40.338 1.00 24.56 70 GLY B O 1
ATOM 1541 N N . PHE B 1 74 ? 17.654 5.130 42.557 1.00 24.15 71 PHE B N 1
ATOM 1542 C CA . PHE B 1 74 ? 17.873 6.584 42.496 1.00 22.19 71 PHE B CA 1
ATOM 1543 C C . PHE B 1 74 ? 19.151 6.895 43.249 1.00 21.80 71 PHE B C 1
ATOM 1544 O O . PHE B 1 74 ? 19.311 6.414 44.352 1.00 24.33 71 PHE B O 1
ATOM 1552 N N . ASP B 1 75 ? 20.054 7.704 42.694 1.00 19.87 72 ASP B N 1
ATOM 1553 C CA . ASP B 1 75 ? 21.198 8.211 43.408 1.00 18.21 72 ASP B CA 1
ATOM 1554 C C . ASP B 1 75 ? 20.759 9.238 44.445 1.00 17.44 72 ASP B C 1
ATOM 1555 O O . ASP B 1 75 ? 20.034 10.182 44.093 1.00 16.91 72 ASP B O 1
ATOM 1560 N N . ILE B 1 76 ? 21.223 9.105 45.687 1.00 16.06 73 ILE B N 1
ATOM 1561 C CA . ILE B 1 76 ? 20.844 10.046 46.752 1.00 14.76 73 ILE B CA 1
ATOM 1562 C C . ILE B 1 76 ? 21.952 11.080 46.960 1.00 15.92 73 ILE B C 1
ATOM 1563 O O . ILE B 1 76 ? 23.107 10.691 47.158 1.00 16.27 73 ILE B O 1
ATOM 1568 N N . ILE B 1 77 ? 21.585 12.376 46.940 1.00 13.68 74 ILE B N 1
ATOM 1569 C CA . ILE B 1 77 ? 22.532 13.475 47.108 1.00 13.65 74 ILE B CA 1
ATOM 1570 C C . ILE B 1 77 ? 22.015 14.346 48.210 1.00 13.68 74 ILE B C 1
ATOM 1571 O O . ILE B 1 77 ? 20.841 14.747 48.200 1.00 12.68 74 ILE B O 1
ATOM 1576 N N . GLU B 1 78 ? 22.870 14.587 49.190 1.00 13.08 75 GLU B N 1
ATOM 1577 C CA . GLU B 1 78 ? 22.495 15.423 50.311 1.00 13.39 75 GLU B CA 1
ATOM 1578 C C . GLU B 1 78 ? 22.847 16.867 50.029 1.00 13.67 75 GLU B C 1
ATOM 1579 O O . GLU B 1 78 ? 24.009 17.194 49.727 1.00 14.32 75 GLU B O 1
ATOM 1585 N N . SER B 1 79 ? 21.862 17.743 50.063 1.00 13.10 76 SER B N 1
ATOM 1586 C CA . SER B 1 79 ? 22.164 19.165 49.815 1.00 14.17 76 SER B CA 1
ATOM 1587 C C . SER B 1 79 ? 21.004 19.971 50.336 1.00 13.61 76 SER B C 1
ATOM 1588 O O . SER B 1 79 ? 19.876 19.553 50.207 1.00 13.32 76 SER B O 1
ATOM 1591 N N . ARG B 1 80 ? 21.285 21.114 50.925 1.00 14.60 77 ARG B N 1
ATOM 1592 C CA . ARG B 1 80 ? 20.264 22.086 51.279 1.00 16.62 77 ARG B CA 1
ATOM 1593 C C . ARG B 1 80 ? 19.996 23.059 50.159 1.00 16.38 77 ARG B C 1
ATOM 1594 O O . ARG B 1 80 ? 19.168 23.945 50.316 1.00 15.00 77 ARG B O 1
ATOM 1602 N N . THR B 1 81 ? 20.706 22.909 49.050 1.00 15.34 78 THR B N 1
ATOM 1603 C CA . THR B 1 81 ? 20.503 23.804 47.925 1.00 16.53 78 THR B CA 1
ATOM 1604 C C . THR B 1 81 ? 20.343 22.914 46.677 1.00 14.74 78 THR B C 1
ATOM 1605 O O . THR B 1 81 ? 21.280 22.870 45.828 1.00 13.86 78 THR B O 1
ATOM 1609 N N . PRO B 1 82 ? 19.180 22.203 46.554 1.00 13.27 79 PRO B N 1
ATOM 1610 C CA . PRO B 1 82 ? 19.048 21.251 45.458 1.00 12.42 79 PRO B CA 1
ATOM 1611 C C . PRO B 1 82 ? 19.249 21.818 44.056 1.00 11.86 79 PRO B C 1
ATOM 1612 O O . PRO B 1 82 ? 19.721 21.097 43.155 1.00 9.88 79 PRO B O 1
ATOM 1616 N N . LEU B 1 83 ? 18.908 23.084 43.850 1.00 10.45 80 LEU B N 1
ATOM 1617 C CA . LEU B 1 83 ? 18.941 23.608 42.460 1.00 12.63 80 LEU B CA 1
ATOM 1618 C C . LEU B 1 83 ? 20.387 23.736 41.952 1.00 12.89 80 LEU B C 1
ATOM 1619 O O . LEU B 1 83 ? 20.653 23.678 40.741 1.00 12.86 80 LEU B O 1
ATOM 1624 N N . LYS B 1 84 ? 21.329 23.852 42.899 1.00 13.55 81 LYS B N 1
ATOM 1625 C CA . LYS B 1 84 ? 22.739 23.975 42.540 1.00 14.83 81 LYS B CA 1
ATOM 1626 C C . LYS B 1 84 ? 23.190 22.629 42.100 1.00 12.66 81 LYS B C 1
ATOM 1627 O O . LYS B 1 84 ? 23.941 22.512 41.170 1.00 12.57 81 LYS B O 1
ATOM 1633 N N . VAL B 1 85 ? 22.685 21.584 42.745 1.00 12.77 82 VAL B N 1
ATOM 1634 C CA . VAL B 1 85 ? 23.038 20.216 42.331 1.00 12.21 82 VAL B CA 1
ATOM 1635 C C . VAL B 1 85 ? 22.444 19.936 40.929 1.00 12.43 82 VAL B C 1
ATOM 1636 O O . VAL B 1 85 ? 23.094 19.374 40.051 1.00 11.97 82 VAL B O 1
ATOM 1640 N N . VAL B 1 86 ? 21.175 20.318 40.731 1.00 11.58 83 VAL B N 1
ATOM 1641 C CA . VAL B 1 86 ? 20.551 20.183 39.462 1.00 10.22 83 VAL B CA 1
ATOM 1642 C C . VAL B 1 86 ? 21.377 20.856 38.367 1.00 11.33 83 VAL B C 1
ATOM 1643 O O . VAL B 1 86 ? 21.505 20.320 37.297 1.00 11.10 83 VAL B O 1
ATOM 1647 N N . ALA B 1 87 ? 21.875 22.066 38.604 1.00 13.16 84 ALA B N 1
ATOM 1648 C CA . ALA B 1 87 ? 22.598 22.776 37.543 1.00 14.26 84 ALA B CA 1
ATOM 1649 C C . ALA B 1 87 ? 23.856 22.004 37.202 1.00 14.71 84 ALA B C 1
ATOM 1650 O O . ALA B 1 87 ? 24.136 21.805 36.015 1.00 14.79 84 ALA B O 1
ATOM 1652 N N . GLU B 1 88 ? 24.595 21.553 38.227 1.00 15.18 85 GLU B N 1
ATOM 1653 C CA . GLU B 1 88 ? 25.811 20.715 37.995 1.00 16.69 85 GLU B CA 1
ATOM 1654 C C . GLU B 1 88 ? 25.570 19.460 37.148 1.00 15.57 85 GLU B C 1
ATOM 1655 O O . GLU B 1 88 ? 26.355 19.176 36.243 1.00 14.10 85 GLU B O 1
ATOM 1661 N N . LEU B 1 89 ? 24.525 18.688 37.470 1.00 14.63 86 LEU B N 1
ATOM 1662 C CA . LEU B 1 89 ? 24.153 17.490 36.733 1.00 14.53 86 LEU B CA 1
ATOM 1663 C C . LEU B 1 89 ? 23.767 17.813 35.287 1.00 15.48 86 LEU B C 1
ATOM 1664 O O . LEU B 1 89 ? 24.260 17.177 34.359 1.00 16.73 86 LEU B O 1
ATOM 1669 N N . LEU B 1 90 ? 22.925 18.825 35.087 1.00 13.97 87 LEU B N 1
ATOM 1670 C CA . LEU B 1 90 ? 22.528 19.128 33.720 1.00 15.26 87 LEU B CA 1
ATOM 1671 C C . LEU B 1 90 ? 23.725 19.633 32.917 1.00 16.93 87 LEU B C 1
ATOM 1672 O O . LEU B 1 90 ? 23.848 19.279 31.744 1.00 17.47 87 LEU B O 1
ATOM 1677 N N . GLU B 1 91 ? 24.593 20.434 33.533 1.00 18.38 88 GLU B N 1
ATOM 1678 C CA . GLU B 1 91 ? 25.835 20.853 32.848 1.00 21.63 88 GLU B CA 1
ATOM 1679 C C . GLU B 1 91 ? 26.669 19.634 32.437 1.00 22.51 88 GLU B C 1
ATOM 1680 O O . GLU B 1 91 ? 27.049 19.491 31.269 1.00 24.25 88 GLU B O 1
ATOM 1686 N N . ALA B 1 92 ? 26.931 18.748 33.390 1.00 23.60 89 ALA B N 1
ATOM 1687 C CA . ALA B 1 92 ? 27.683 17.526 33.157 1.00 24.18 89 ALA B CA 1
ATOM 1688 C C . ALA B 1 92 ? 27.157 16.730 31.958 1.00 25.09 89 ALA B C 1
ATOM 1689 O O . ALA B 1 92 ? 27.941 16.280 31.110 1.00 24.78 89 ALA B O 1
ATOM 1691 N N . ASP B 1 93 ? 25.837 16.571 31.880 1.00 24.85 90 ASP B N 1
ATOM 1692 C CA . ASP B 1 93 ? 25.216 15.703 30.865 1.00 24.91 90 ASP B CA 1
ATOM 1693 C C . ASP B 1 93 ? 24.891 16.481 29.609 1.00 23.18 90 ASP B C 1
ATOM 1694 O O . ASP B 1 93 ? 24.350 15.924 28.674 1.00 22.97 90 ASP B O 1
ATOM 1699 N N . GLN B 1 94 ? 25.215 17.765 29.607 1.00 22.69 91 GLN B N 1
ATOM 1700 C CA . GLN B 1 94 ? 24.996 18.648 28.472 1.00 23.11 91 GLN B CA 1
ATOM 1701 C C . GLN B 1 94 ? 23.491 18.706 28.085 1.00 23.75 91 GLN B C 1
ATOM 1702 O O . GLN B 1 94 ? 23.127 18.653 26.892 1.00 23.13 91 GLN B O 1
ATOM 1708 N N . ILE B 1 95 ? 22.632 18.842 29.104 1.00 20.39 92 ILE B N 1
ATOM 1709 C CA . ILE B 1 95 ? 21.206 18.966 28.870 1.00 19.42 92 ILE B CA 1
ATOM 1710 C C . ILE B 1 95 ? 20.804 20.431 28.974 1.00 19.45 92 ILE B C 1
ATOM 1711 O O . ILE B 1 95 ? 21.097 21.089 29.962 1.00 18.94 92 ILE B O 1
ATOM 1716 N N . ASP B 1 96 ? 20.152 20.962 27.961 1.00 19.65 93 ASP B N 1
ATOM 1717 C CA . ASP B 1 96 ? 19.825 22.360 28.035 1.00 21.53 93 ASP B CA 1
ATOM 1718 C C . ASP B 1 96 ? 18.308 22.660 28.024 1.00 20.48 93 ASP B C 1
ATOM 1719 O O . ASP B 1 96 ? 17.962 23.826 27.872 1.00 18.60 93 ASP B O 1
ATOM 1724 N N . CYS B 1 97 ? 17.429 21.631 28.111 1.00 20.18 94 CYS B N 1
ATOM 1725 C CA . CYS B 1 97 ? 15.979 21.868 28.425 1.00 20.61 94 CYS B CA 1
ATOM 1726 C C . CYS B 1 97 ? 15.569 21.109 29.691 1.00 17.67 94 CYS B C 1
ATOM 1727 O O . CYS B 1 97 ? 16.001 19.991 29.885 1.00 18.70 94 CYS B O 1
ATOM 1730 N N . LEU B 1 98 ? 14.688 21.669 30.520 1.00 14.04 95 LEU B N 1
ATOM 1731 C CA . LEU B 1 98 ? 14.277 20.983 31.757 1.00 10.62 95 LEU B CA 1
ATOM 1732 C C . LEU B 1 98 ? 12.780 21.182 31.874 1.00 9.20 95 LEU B C 1
ATOM 1733 O O . LEU B 1 98 ? 12.340 22.303 31.936 1.00 8.37 95 LEU B O 1
ATOM 1738 N N . GLY B 1 99 ? 12.050 20.094 31.962 1.00 7.65 96 GLY B N 1
ATOM 1739 C CA . GLY B 1 99 ? 10.636 20.094 32.358 1.00 7.28 96 GLY B CA 1
ATOM 1740 C C . GLY B 1 99 ? 10.498 20.262 33.879 1.00 7.72 96 GLY B C 1
ATOM 1741 O O . GLY B 1 99 ? 11.259 19.672 34.652 1.00 7.61 96 GLY B O 1
ATOM 1742 N N . PHE B 1 100 ? 9.486 21.025 34.283 1.00 6.89 97 PHE B N 1
ATOM 1743 C CA . PHE B 1 100 ? 9.190 21.179 35.670 1.00 7.50 97 PHE B CA 1
ATOM 1744 C C . PHE B 1 100 ? 7.666 21.201 35.840 1.00 7.19 97 PHE B C 1
ATOM 1745 O O . PHE B 1 100 ? 6.880 21.374 34.852 1.00 6.36 97 PHE B O 1
ATOM 1753 N N . GLU B 1 101 ? 7.234 21.052 37.094 1.00 7.59 98 GLU B N 1
ATOM 1754 C CA . GLU B 1 101 ? 5.802 20.963 37.365 1.00 6.12 98 GLU B CA 1
ATOM 1755 C C . GLU B 1 101 ? 5.227 22.346 37.495 1.00 6.68 98 GLU B C 1
ATOM 1756 O O . GLU B 1 101 ? 5.784 23.165 38.227 1.00 8.17 98 GLU B O 1
ATOM 1762 N N . ASP B 1 102 ? 4.089 22.594 36.875 1.00 5.84 99 ASP B N 1
ATOM 1763 C CA . ASP B 1 102 ? 3.532 23.963 36.879 1.00 9.14 99 ASP B CA 1
ATOM 1764 C C . ASP B 1 102 ? 2.947 24.373 38.238 1.00 8.33 99 ASP B C 1
ATOM 1765 O O . ASP B 1 102 ? 2.470 25.493 38.413 1.00 9.03 99 ASP B O 1
ATOM 1770 N N . GLN B 1 103 ? 2.973 23.459 39.191 1.00 9.73 100 GLN B N 1
ATOM 1771 C CA . GLN B 1 103 ? 2.510 23.787 40.559 1.00 9.85 100 GLN B CA 1
ATOM 1772 C C . GLN B 1 103 ? 3.576 24.414 41.448 1.00 9.37 100 GLN B C 1
ATOM 1773 O O . GLN B 1 103 ? 3.259 24.859 42.534 1.00 9.79 100 GLN B O 1
ATOM 1779 N N . VAL B 1 104 ? 4.841 24.481 40.986 1.00 8.60 101 VAL B N 1
ATOM 1780 C CA . VAL B 1 104 ? 5.856 25.272 41.697 1.00 7.62 101 VAL B CA 1
ATOM 1781 C C . VAL B 1 104 ? 5.410 26.701 41.868 1.00 8.65 101 VAL B C 1
ATOM 1782 O O . VAL B 1 104 ? 4.666 27.165 41.085 1.00 9.46 101 VAL B O 1
ATOM 1786 N N . SER B 1 105 ? 5.846 27.367 42.940 1.00 8.72 102 SER B N 1
ATOM 1787 C CA . SER B 1 105 ? 5.575 28.790 43.104 1.00 8.30 102 SER B CA 1
ATOM 1788 C C . SER B 1 105 ? 6.353 29.581 42.062 1.00 7.60 102 SER B C 1
ATOM 1789 O O . SER B 1 105 ? 7.358 29.129 41.491 1.00 6.96 102 SER B O 1
ATOM 1792 N N . PHE B 1 106 ? 5.835 30.763 41.742 1.00 8.16 103 PHE B N 1
ATOM 1793 C CA . PHE B 1 106 ? 6.622 31.686 40.923 1.00 8.01 103 PHE B CA 1
ATOM 1794 C C . PHE B 1 106 ? 8.020 31.992 41.504 1.00 8.55 103 PHE B C 1
ATOM 1795 O O . PHE B 1 106 ? 9.028 32.106 40.747 1.00 8.66 103 PHE B O 1
ATOM 1803 N N . SER B 1 107 ? 8.105 32.130 42.817 1.00 9.24 104 SER B N 1
ATOM 1804 C CA . SER B 1 107 ? 9.378 32.365 43.488 1.00 10.47 104 SER B CA 1
ATOM 1805 C C . SER B 1 107 ? 10.346 31.208 43.248 1.00 9.69 104 SER B C 1
ATOM 1806 O O . SER B 1 107 ? 11.557 31.405 43.082 1.00 9.44 104 SER B O 1
ATOM 1809 N N . PHE B 1 108 ? 9.812 30.004 43.159 1.00 9.95 105 PHE B N 1
ATOM 1810 C CA . PHE B 1 108 ? 10.699 28.817 42.922 1.00 10.06 105 PHE B CA 1
ATOM 1811 C C . PHE B 1 108 ? 11.149 28.822 41.439 1.00 9.76 105 PHE B C 1
ATOM 1812 O O . PHE B 1 108 ? 12.308 28.538 41.103 1.00 9.93 105 PHE B O 1
ATOM 1820 N N . TYR B 1 109 ? 10.247 29.160 40.538 1.00 8.93 106 TYR B N 1
ATOM 1821 C CA . TYR B 1 109 ? 10.626 29.355 39.126 1.00 10.35 106 TYR B CA 1
ATOM 1822 C C . TYR B 1 109 ? 11.735 30.436 39.002 1.00 11.82 106 TYR B C 1
ATOM 1823 O O . TYR B 1 109 ? 12.719 30.249 38.268 1.00 11.08 106 TYR B O 1
ATOM 1832 N N . GLN B 1 110 ? 11.602 31.538 39.734 1.00 11.41 107 GLN B N 1
ATOM 1833 C CA . GLN B 1 110 ? 12.697 32.536 39.713 1.00 12.48 107 GLN B CA 1
ATOM 1834 C C . GLN B 1 110 ? 14.023 31.973 40.230 1.00 11.93 107 GLN B C 1
ATOM 1835 O O . GLN B 1 110 ? 15.063 32.274 39.676 1.00 13.80 107 GLN B O 1
ATOM 1841 N N . ALA B 1 111 ? 13.979 31.193 41.314 1.00 11.86 108 ALA B N 1
ATOM 1842 C CA . ALA B 1 111 ? 15.164 30.489 41.831 1.00 12.23 108 ALA B CA 1
ATOM 1843 C C . ALA B 1 111 ? 15.777 29.552 40.741 1.00 12.63 108 ALA B C 1
ATOM 1844 O O . ALA B 1 111 ? 16.998 29.482 40.602 1.00 12.93 108 ALA B O 1
ATOM 1854 N N . GLN B 1 113 ? 15.444 30.038 37.437 1.00 12.02 110 GLN B N 1
ATOM 1855 C CA . GLN B 1 113 ? 16.090 30.904 36.450 1.00 14.76 110 GLN B CA 1
ATOM 1856 C C . GLN B 1 113 ? 17.452 31.392 36.903 1.00 15.71 110 GLN B C 1
ATOM 1857 O O . GLN B 1 113 ? 18.361 31.416 36.096 1.00 16.54 110 GLN B O 1
ATOM 1863 N N . ALA B 1 114 ? 17.591 31.751 38.172 1.00 16.58 111 ALA B N 1
ATOM 1864 C CA . ALA B 1 114 ? 18.886 32.130 38.759 1.00 18.19 111 ALA B CA 1
ATOM 1865 C C . ALA B 1 114 ? 19.949 31.008 38.772 1.00 19.12 111 ALA B C 1
ATOM 1866 O O . ALA B 1 114 ? 21.128 31.261 38.550 1.00 17.41 111 ALA B O 1
ATOM 1868 N N . GLU B 1 115 ? 19.547 29.785 39.092 1.00 18.84 112 GLU B N 1
ATOM 1869 C CA . GLU B 1 115 ? 20.507 28.716 39.227 1.00 20.05 112 GLU B CA 1
ATOM 1870 C C . GLU B 1 115 ? 20.761 27.958 37.961 1.00 20.42 112 GLU B C 1
ATOM 1871 O O . GLU B 1 115 ? 21.867 27.384 37.799 1.00 20.78 112 GLU B O 1
ATOM 1877 N N . LEU B 1 116 ? 19.779 27.949 37.065 1.00 19.50 113 LEU B N 1
ATOM 1878 C CA . LEU B 1 116 ? 19.905 27.150 35.845 1.00 20.97 113 LEU B CA 1
ATOM 1879 C C . LEU B 1 116 ? 20.116 27.993 34.605 1.00 22.01 113 LEU B C 1
ATOM 1880 O O . LEU B 1 116 ? 19.373 27.924 33.653 1.00 21.05 113 LEU B O 1
ATOM 1885 N N . SER B 1 117 ? 21.180 28.785 34.608 1.00 25.65 114 SER B N 1
ATOM 1886 C CA . SER B 1 117 ? 21.456 29.697 33.500 1.00 27.24 114 SER B CA 1
ATOM 1887 C C . SER B 1 117 ? 21.679 28.917 32.177 1.00 26.29 114 SER B C 1
ATOM 1888 O O . SER B 1 117 ? 22.324 27.864 32.132 1.00 28.35 114 SER B O 1
ATOM 1891 N N . GLY B 1 118 ? 21.061 29.380 31.121 1.00 25.32 115 GLY B N 1
ATOM 1892 C CA . GLY B 1 118 ? 21.171 28.714 29.842 1.00 24.73 115 GLY B CA 1
ATOM 1893 C C . GLY B 1 118 ? 20.265 27.497 29.662 1.00 22.28 115 GLY B C 1
ATOM 1894 O O . GLY B 1 118 ? 20.334 26.838 28.649 1.00 21.87 115 GLY B O 1
ATOM 1895 N N . ILE B 1 119 ? 19.425 27.187 30.643 1.00 21.16 116 ILE B N 1
ATOM 1896 C CA . ILE B 1 119 ? 18.518 26.044 30.475 1.00 19.84 116 ILE B CA 1
ATOM 1897 C C . ILE B 1 119 ? 17.127 26.591 30.157 1.00 18.40 116 ILE B C 1
ATOM 1898 O O . ILE B 1 119 ? 16.613 27.434 30.915 1.00 17.05 116 ILE B O 1
ATOM 1903 N N . THR B 1 120 ? 16.509 26.066 29.101 1.00 16.78 117 THR B N 1
ATOM 1904 C CA . THR B 1 120 ? 15.133 26.353 28.833 1.00 17.12 117 THR B CA 1
ATOM 1905 C C . THR B 1 120 ? 14.220 25.574 29.825 1.00 15.82 117 THR B C 1
ATOM 1906 O O . THR B 1 120 ? 14.292 24.330 29.904 1.00 15.47 117 THR B O 1
ATOM 1910 N N . LEU B 1 121 ? 13.333 26.302 30.479 1.00 13.37 118 LEU B N 1
ATOM 1911 C CA . LEU B 1 121 ? 12.473 25.762 31.557 1.00 12.16 118 LEU B CA 1
ATOM 1912 C C . LEU B 1 121 ? 11.094 25.626 30.980 1.00 12.80 118 LEU B C 1
ATOM 1913 O O . LEU B 1 121 ? 10.483 26.637 30.570 1.00 13.34 118 LEU B O 1
ATOM 1918 N N . LEU B 1 122 ? 10.601 24.395 30.928 1.00 10.98 119 LEU B N 1
ATOM 1919 C CA . LEU B 1 122 ? 9.308 24.094 30.304 1.00 11.48 119 LEU B CA 1
ATOM 1920 C C . LEU B 1 122 ? 8.269 23.568 31.272 1.00 10.74 119 LEU B C 1
ATOM 1921 O O . LEU B 1 122 ? 8.302 22.390 31.635 1.00 10.06 119 LEU B O 1
ATOM 1926 N N . ALA B 1 123 ? 7.286 24.413 31.597 1.00 9.97 120 ALA B N 1
ATOM 1927 C CA . ALA B 1 123 ? 6.228 24.024 32.524 1.00 10.69 120 ALA B CA 1
ATOM 1928 C C . ALA B 1 123 ? 5.268 22.937 31.964 1.00 9.82 120 ALA B C 1
ATOM 1929 O O . ALA B 1 123 ? 4.769 23.064 30.837 1.00 10.67 120 ALA B O 1
ATOM 1931 N N . GLN B 1 124 ? 5.028 21.913 32.777 1.00 9.62 121 GLN B N 1
ATOM 1932 C CA . GLN B 1 124 ? 4.111 20.816 32.507 1.00 9.04 121 GLN B CA 1
ATOM 1933 C C . GLN B 1 124 ? 2.875 20.869 33.394 1.00 9.27 121 GLN B C 1
ATOM 1934 O O . GLN B 1 124 ? 2.995 21.153 34.620 1.00 9.53 121 GLN B O 1
ATOM 1940 N N . SER B 1 125 ? 1.701 20.565 32.842 1.00 10.28 122 SER B N 1
ATOM 1941 C CA . SER B 1 125 ? 0.496 20.406 33.683 1.00 10.70 122 SER B CA 1
ATOM 1942 C C . SER B 1 125 ? 0.255 18.931 34.059 1.00 11.88 122 SER B C 1
ATOM 1943 O O . SER B 1 125 ? -0.151 18.102 33.210 1.00 12.26 122 SER B O 1
ATOM 1946 N N . GLY B 1 126 ? 0.534 18.575 35.312 1.00 11.06 123 GLY B N 1
ATOM 1947 C CA . GLY B 1 126 ? 0.248 17.206 35.767 1.00 11.80 123 GLY B CA 1
ATOM 1948 C C . GLY B 1 126 ? 0.990 16.120 35.002 1.00 11.59 123 GLY B C 1
ATOM 1949 O O . GLY B 1 126 ? 0.417 15.068 34.703 1.00 12.57 123 GLY B O 1
ATOM 1950 N N . PHE B 1 127 ? 2.264 16.329 34.670 1.00 10.66 124 PHE B N 1
ATOM 1951 C CA . PHE B 1 127 ? 2.974 15.263 33.947 1.00 9.68 124 PHE B CA 1
ATOM 1952 C C . PHE B 1 127 ? 2.978 13.874 34.669 1.00 11.18 124 PHE B C 1
ATOM 1953 O O . PHE B 1 127 ? 2.666 12.818 34.058 1.00 9.96 124 PHE B O 1
ATOM 1961 N N . VAL B 1 128 ? 3.359 13.865 35.959 1.00 8.57 125 VAL B N 1
ATOM 1962 C CA . VAL B 1 128 ? 3.467 12.613 36.685 1.00 9.66 125 VAL B CA 1
ATOM 1963 C C . VAL B 1 128 ? 2.080 1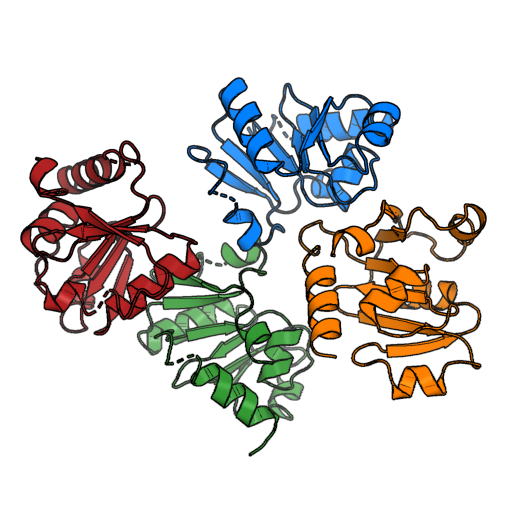2.030 36.968 1.00 10.83 125 VAL B C 1
ATOM 1964 O O . VAL B 1 128 ? 1.879 10.803 36.857 1.00 10.19 125 VAL B O 1
ATOM 1968 N N . GLU B 1 129 ? 1.143 12.923 37.287 1.00 12.72 126 GLU B N 1
ATOM 1969 C CA . GLU B 1 129 ? -0.277 12.572 37.562 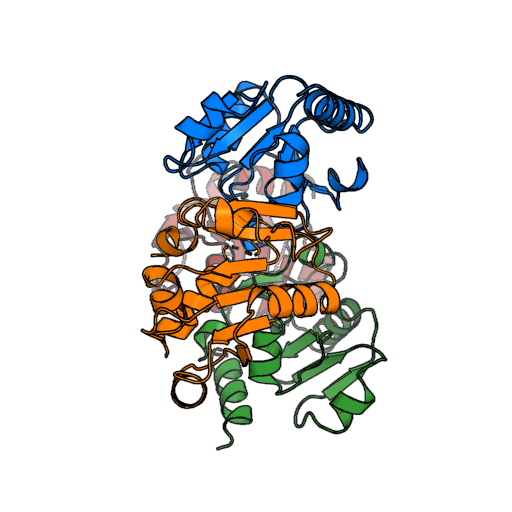1.00 14.29 126 GLU B CA 1
ATOM 1970 C C . GLU B 1 129 ? -0.872 11.800 36.373 1.00 16.21 126 GLU B C 1
ATOM 1971 O O . GLU B 1 129 ? -1.626 10.856 36.561 1.00 15.59 126 GLU B O 1
ATOM 1977 N N . HIS B 1 130 ? -0.485 12.189 35.164 1.00 16.48 127 HIS B N 1
ATOM 1978 C CA . HIS B 1 130 ? -1.076 11.665 33.929 1.00 18.94 127 HIS B CA 1
ATOM 1979 C C . HIS B 1 130 ? -0.512 10.291 33.637 1.00 19.80 127 HIS B C 1
ATOM 1980 O O . HIS B 1 130 ? -1.013 9.619 32.749 1.00 20.67 127 HIS B O 1
ATOM 1987 N N . LEU B 1 131 ? 0.501 9.857 34.378 1.00 17.26 128 LEU B N 1
ATOM 1988 C CA . LEU B 1 131 ? 1.019 8.483 34.217 1.00 19.08 128 LEU B CA 1
ATOM 1989 C C . LEU B 1 131 ? 0.082 7.419 34.820 1.00 21.57 128 LEU B C 1
ATOM 1990 O O . LEU B 1 131 ? 0.206 6.233 34.523 1.00 20.71 128 LEU B O 1
ATOM 1995 N N . ARG B 1 132 ? -0.812 7.846 35.705 1.00 24.29 129 ARG B N 1
ATOM 1996 C CA . ARG B 1 132 ? -1.598 6.889 36.499 1.00 26.66 129 ARG B CA 1
ATOM 1997 C C . ARG B 1 132 ? -2.634 6.180 35.661 1.00 28.13 129 ARG B C 1
ATOM 1998 O O . ARG B 1 132 ? -3.388 6.831 34.949 1.00 28.63 129 ARG B O 1
ATOM 2015 N N . SER C 1 5 ? 22.410 -20.735 40.969 1.00 37.52 2 SER C N 1
ATOM 2016 C CA . SER C 1 5 ? 22.962 -20.178 39.721 1.00 37.62 2 SER C CA 1
ATOM 2017 C C . SER C 1 5 ? 23.243 -18.658 39.920 1.00 36.62 2 SER C C 1
ATOM 2018 O O . SER C 1 5 ? 22.648 -18.035 40.810 1.00 35.90 2 SER C O 1
ATOM 2021 N N . GLY C 1 6 ? 24.180 -18.100 39.141 1.00 35.62 3 GLY C N 1
ATOM 2022 C CA . GLY C 1 6 ? 24.487 -16.670 39.161 1.00 34.95 3 GLY C CA 1
ATOM 2023 C C . GLY C 1 6 ? 23.293 -15.797 38.773 1.00 35.56 3 GLY C C 1
ATOM 2024 O O . GLY C 1 6 ? 22.551 -16.117 37.821 1.00 35.11 3 GLY C O 1
ATOM 2025 N N . PHE C 1 7 ? 23.094 -14.703 39.512 1.00 35.74 4 PHE C N 1
ATOM 2026 C CA . PHE C 1 7 ? 22.056 -13.703 39.196 1.00 36.12 4 PHE C CA 1
ATOM 2027 C C . PHE C 1 7 ? 22.125 -13.219 37.718 1.00 37.25 4 PHE C C 1
ATOM 2028 O O . PHE C 1 7 ? 21.091 -13.083 37.042 1.00 36.93 4 PHE C O 1
ATOM 2036 N N . LEU C 1 8 ? 23.341 -12.969 37.237 1.00 37.82 5 LEU C N 1
ATOM 2037 C CA . LEU C 1 8 ? 23.557 -12.461 35.878 1.00 39.43 5 LEU C CA 1
ATOM 2038 C C . LEU C 1 8 ? 23.300 -13.544 34.809 1.00 39.54 5 LEU C C 1
ATOM 2039 O O . LEU C 1 8 ? 22.503 -13.333 33.888 1.00 39.41 5 LEU C O 1
ATOM 2044 N N . GLU C 1 9 ? 23.929 -14.712 34.958 1.00 39.96 6 GLU C N 1
ATOM 2045 C CA . GLU C 1 9 ? 23.706 -15.848 34.034 1.00 40.79 6 GLU C CA 1
ATOM 2046 C C . GLU C 1 9 ? 22.229 -16.268 33.926 1.00 39.53 6 GLU C C 1
ATOM 2047 O O . GLU C 1 9 ? 21.744 -16.482 32.809 1.00 39.45 6 GLU C O 1
ATOM 2053 N N . GLN C 1 10 ? 21.546 -16.348 35.079 1.00 37.72 7 GLN C N 1
ATOM 2054 C CA . GLN C 1 10 ? 20.121 -16.671 35.212 1.00 36.81 7 GLN C CA 1
ATOM 2055 C C . GLN C 1 10 ? 19.229 -15.701 34.378 1.00 35.94 7 GLN C C 1
ATOM 2056 O O . GLN C 1 10 ? 18.244 -16.130 33.747 1.00 35.39 7 GLN C O 1
ATOM 2062 N N . ARG C 1 11 ? 19.572 -14.406 34.380 1.00 34.56 8 ARG C N 1
ATOM 2063 C CA . ARG C 1 11 ? 18.870 -13.384 33.568 1.00 34.02 8 ARG C CA 1
ATOM 2064 C C . ARG C 1 11 ? 18.963 -13.696 32.070 1.00 34.14 8 ARG C C 1
ATOM 2065 O O . ARG C 1 11 ? 17.970 -13.574 31.343 1.00 33.70 8 ARG C O 1
ATOM 2073 N N . LEU C 1 12 ? 20.153 -14.130 31.638 1.00 33.11 9 LEU C N 1
ATOM 2074 C CA . LEU C 1 12 ? 20.386 -14.562 30.275 1.00 32.85 9 LEU C CA 1
ATOM 2075 C C . LEU C 1 12 ? 19.703 -15.903 29.932 1.00 32.47 9 LEU C C 1
ATOM 2076 O O . LEU C 1 12 ? 19.166 -16.060 28.838 1.00 32.10 9 LEU C O 1
ATOM 2081 N N . GLY C 1 13 ? 19.760 -16.882 30.844 1.00 32.04 10 GLY C N 1
ATOM 2082 C CA . GLY C 1 13 ? 18.992 -18.140 30.690 1.00 30.42 10 GLY C CA 1
ATOM 2083 C C . GLY C 1 13 ? 17.503 -17.869 30.477 1.00 29.49 10 GLY C C 1
ATOM 2084 O O . GLY C 1 13 ? 16.870 -18.470 29.595 1.00 29.20 10 GLY C O 1
ATOM 2085 N N . HIS C 1 14 ? 16.952 -16.954 31.279 1.00 28.33 11 HIS C N 1
ATOM 2086 C CA . HIS C 1 14 ? 15.556 -16.532 31.188 1.00 27.59 11 HIS C CA 1
ATOM 2087 C C . HIS C 1 14 ? 15.257 -15.827 29.836 1.00 26.21 11 HIS C C 1
ATOM 2088 O O . HIS C 1 14 ? 14.280 -16.154 29.180 1.00 24.97 11 HIS C O 1
ATOM 2095 N N . CYS C 1 15 ? 16.103 -14.868 29.434 1.00 24.82 12 CYS C N 1
ATOM 2096 C CA . CYS C 1 15 ? 16.020 -14.341 28.089 1.00 24.67 12 CYS C CA 1
ATOM 2097 C C . CYS C 1 15 ? 15.897 -15.433 27.001 1.00 24.10 12 CYS C C 1
ATOM 2098 O O . CYS C 1 15 ? 14.960 -15.394 26.170 1.00 22.60 12 CYS C O 1
ATOM 2101 N N . LEU C 1 16 ? 16.849 -16.377 27.017 1.00 23.49 13 LEU C N 1
ATOM 2102 C CA . LEU C 1 16 ? 16.955 -17.462 26.004 1.00 24.28 13 LEU C CA 1
ATOM 2103 C C . LEU C 1 16 ? 15.725 -18.373 26.030 1.00 24.40 13 LEU C C 1
ATOM 2104 O O . LEU C 1 16 ? 15.156 -18.714 24.958 1.00 22.09 13 LEU C O 1
ATOM 2109 N N . ARG C 1 17 ? 15.288 -18.733 27.244 1.00 23.86 14 ARG C N 1
ATOM 2110 C CA . ARG C 1 17 ? 14.046 -19.532 27.391 1.00 25.59 14 ARG C CA 1
ATOM 2111 C C . ARG C 1 17 ? 12.806 -18.820 26.813 1.00 25.72 14 ARG C C 1
ATOM 2112 O O . ARG C 1 17 ? 11.969 -19.454 26.150 1.00 25.35 14 ARG C O 1
ATOM 2120 N N . GLN C 1 18 ? 12.676 -17.516 27.098 1.00 26.33 15 GLN C N 1
ATOM 2121 C CA . GLN C 1 18 ? 11.605 -16.694 26.528 1.00 27.99 15 GLN C CA 1
ATOM 2122 C C . GLN C 1 18 ? 11.652 -16.745 24.988 1.00 27.35 15 GLN C C 1
ATOM 2123 O O . GLN C 1 18 ? 10.625 -16.991 24.311 1.00 26.65 15 GLN C O 1
ATOM 2137 N N . ALA C 1 20 ? 13.143 -18.972 23.024 1.00 26.45 17 ALA C N 1
ATOM 2138 C CA . ALA C 1 20 ? 12.848 -20.354 22.602 1.00 27.71 17 ALA C CA 1
ATOM 2139 C C . ALA C 1 20 ? 11.322 -20.641 22.592 1.00 28.73 17 ALA C C 1
ATOM 2140 O O . ALA C 1 20 ? 10.787 -21.252 21.640 1.00 28.62 17 ALA C O 1
ATOM 2142 N N . GLU C 1 21 ? 10.629 -20.166 23.624 1.00 30.35 18 GLU C N 1
ATOM 2143 C CA . GLU C 1 21 ? 9.163 -20.366 23.744 1.00 32.95 18 GLU C CA 1
ATOM 2144 C C . GLU C 1 21 ? 8.469 -19.681 22.579 1.00 32.94 18 GLU C C 1
ATOM 2145 O O . GLU C 1 21 ? 7.564 -20.234 21.962 1.00 34.36 18 GLU C O 1
ATOM 2151 N N . LYS C 1 22 ? 8.952 -18.494 22.257 1.00 32.12 19 LYS C N 1
ATOM 2152 C CA . LYS C 1 22 ? 8.413 -17.659 21.208 1.00 31.40 19 LYS C CA 1
ATOM 2153 C C . LYS C 1 22 ? 8.851 -18.115 19.762 1.00 30.02 19 LYS C C 1
ATOM 2154 O O . LYS C 1 22 ? 8.231 -17.740 18.781 1.00 30.02 19 LYS C O 1
ATOM 2160 N N . GLY C 1 23 ? 9.918 -18.911 19.642 1.00 28.12 20 GLY C N 1
ATOM 2161 C CA . GLY C 1 23 ? 10.533 -19.235 18.324 1.00 26.50 20 GLY C CA 1
ATOM 2162 C C . GLY C 1 23 ? 11.378 -18.077 17.769 1.00 25.58 20 GLY C C 1
ATOM 2163 O O . GLY C 1 23 ? 11.707 -18.025 16.549 1.00 25.00 20 GLY C O 1
ATOM 2164 N N . LEU C 1 24 ? 11.721 -17.122 18.642 1.00 22.89 21 LEU C N 1
ATOM 2165 C CA . LEU C 1 24 ? 12.505 -15.962 18.204 1.00 20.51 21 LEU C CA 1
ATOM 2166 C C . LEU C 1 24 ? 13.978 -16.359 18.106 1.00 18.98 21 LEU C C 1
ATOM 2167 O O . LEU C 1 24 ? 14.603 -16.628 19.127 1.00 19.87 21 LEU C O 1
ATOM 2172 N N . GLU C 1 25 ? 14.528 -16.414 16.906 1.00 16.18 22 GLU C N 1
ATOM 2173 C CA . GLU C 1 25 ? 15.937 -16.876 16.747 1.00 16.92 22 GLU C CA 1
ATOM 2174 C C . GLU C 1 25 ? 17.004 -15.865 17.127 1.00 14.52 22 GLU C C 1
ATOM 2175 O O . GLU C 1 25 ? 18.129 -16.234 17.410 1.00 12.97 22 GLU C O 1
ATOM 2181 N N . ALA C 1 26 ? 16.675 -14.574 17.115 1.00 12.26 23 ALA C N 1
ATOM 2182 C CA . ALA C 1 26 ? 17.735 -13.571 17.371 1.00 10.16 23 ALA C CA 1
ATOM 2183 C C . ALA C 1 26 ? 17.106 -12.320 17.928 1.00 10.76 23 ALA C C 1
ATOM 2184 O O . ALA C 1 26 ? 15.981 -11.970 17.484 1.00 9.96 23 ALA C O 1
ATOM 2186 N N . LEU C 1 27 ? 17.827 -11.624 18.827 1.00 9.91 24 LEU C N 1
ATOM 2187 C CA . LEU C 1 27 ? 17.266 -10.451 19.568 1.00 9.53 24 LEU C CA 1
ATOM 2188 C C . LEU C 1 27 ? 18.371 -9.440 19.608 1.00 9.92 24 LEU C C 1
ATOM 2189 O O . LEU C 1 27 ? 19.469 -9.753 20.052 1.00 10.31 24 LEU C O 1
ATOM 2194 N N . LEU C 1 28 ? 18.110 -8.247 19.076 1.00 9.95 25 LEU C N 1
ATOM 2195 C CA . LEU C 1 28 ? 19.054 -7.127 19.142 1.00 9.63 25 LEU C CA 1
ATOM 2196 C C . LEU C 1 28 ? 18.677 -6.257 20.330 1.00 11.11 25 LEU C C 1
ATOM 2197 O O . LEU C 1 28 ? 17.512 -5.840 20.422 1.00 11.49 25 LEU C O 1
ATOM 2202 N N . VAL C 1 29 ? 19.606 -6.008 21.250 1.00 12.36 26 VAL C N 1
ATOM 2203 C CA . VAL C 1 29 ? 19.316 -5.188 22.452 1.00 15.16 26 VAL C CA 1
ATOM 2204 C C . VAL C 1 29 ? 20.245 -3.995 22.405 1.00 16.24 26 VAL C C 1
ATOM 2205 O O . VAL C 1 29 ? 21.461 -4.151 22.290 1.00 14.05 26 VAL C O 1
ATOM 2209 N N . THR C 1 30 ? 19.640 -2.811 22.361 1.00 16.61 27 THR C N 1
ATOM 2210 C CA . THR C 1 30 ? 20.331 -1.561 22.146 1.00 21.33 27 THR C CA 1
ATOM 2211 C C . THR C 1 30 ? 20.116 -0.610 23.360 1.00 23.57 27 THR C C 1
ATOM 2212 O O . THR C 1 30 ? 20.944 0.276 23.617 1.00 23.71 27 THR C O 1
ATOM 2216 N N . HIS C 1 31 ? 19.007 -0.758 24.089 1.00 25.35 28 HIS C N 1
ATOM 2217 C CA . HIS C 1 31 ? 18.821 0.224 25.160 1.00 28.51 28 HIS C CA 1
ATOM 2218 C C . HIS C 1 31 ? 19.661 -0.134 26.347 1.00 28.86 28 HIS C C 1
ATOM 2219 O O . HIS C 1 31 ? 19.720 -1.315 26.767 1.00 27.22 28 HIS C O 1
ATOM 2226 N N . LEU C 1 32 ? 20.360 0.897 26.821 1.00 29.37 29 LEU C N 1
ATOM 2227 C CA . LEU C 1 32 ? 21.336 0.795 27.895 1.00 31.36 29 LEU C CA 1
ATOM 2228 C C . LEU C 1 32 ? 20.910 -0.006 29.167 1.00 30.74 29 LEU C C 1
ATOM 2229 O O . LEU C 1 32 ? 21.689 -0.811 29.656 1.00 30.48 29 LEU C O 1
ATOM 2234 N N . THR C 1 33 ? 19.702 0.191 29.687 1.00 31.04 30 THR C N 1
ATOM 2235 C CA . THR C 1 33 ? 19.313 -0.496 30.942 1.00 31.34 30 THR C CA 1
ATOM 2236 C C . THR C 1 33 ? 19.099 -1.992 30.696 1.00 30.91 30 THR C C 1
ATOM 2237 O O . THR C 1 33 ? 19.421 -2.839 31.560 1.00 29.81 30 THR C O 1
ATOM 2241 N N . ASN C 1 34 ? 18.598 -2.291 29.484 1.00 29.29 31 ASN C N 1
ATOM 2242 C CA . ASN C 1 34 ? 18.406 -3.662 28.987 1.00 27.68 31 ASN C CA 1
ATOM 2243 C C . ASN C 1 34 ? 19.714 -4.415 28.677 1.00 27.54 31 ASN C C 1
ATOM 2244 O O . ASN C 1 34 ? 19.866 -5.581 29.048 1.00 27.18 31 ASN C O 1
ATOM 2249 N N . SER C 1 35 ? 20.658 -3.773 27.993 1.00 26.40 32 SER C N 1
ATOM 2250 C CA . SER C 1 35 ? 21.929 -4.451 27.750 1.00 26.85 32 SER C CA 1
ATOM 2251 C C . SER C 1 35 ? 22.711 -4.608 29.050 1.00 26.50 32 SER C C 1
ATOM 2252 O O . SER C 1 35 ? 23.390 -5.592 29.245 1.00 24.38 32 SER C O 1
ATOM 2255 N N . TYR C 1 36 ? 22.620 -3.620 29.942 1.00 27.72 33 TYR C N 1
ATOM 2256 C CA . TYR C 1 36 ? 23.221 -3.751 31.294 1.00 27.80 33 TYR C CA 1
ATOM 2257 C C . TYR C 1 36 ? 22.584 -4.917 32.070 1.00 28.05 33 TYR C C 1
ATOM 2258 O O . TYR C 1 36 ? 23.292 -5.714 32.703 1.00 26.43 33 TYR C O 1
ATOM 2267 N N . TYR C 1 37 ? 21.252 -5.004 32.002 1.00 27.86 34 TYR C N 1
ATOM 2268 C CA . TYR C 1 37 ? 20.498 -6.086 32.627 1.00 29.47 34 TYR C CA 1
ATOM 2269 C C . TYR C 1 37 ? 21.078 -7.472 32.260 1.00 29.93 34 TYR C C 1
ATOM 2270 O O . TYR C 1 37 ? 21.229 -8.358 33.121 1.00 29.52 34 TYR C O 1
ATOM 2279 N N . LEU C 1 38 ? 21.426 -7.632 30.981 1.00 29.52 35 LEU C N 1
ATOM 2280 C CA . LEU C 1 38 ? 21.811 -8.936 30.442 1.00 29.77 35 LEU C CA 1
ATOM 2281 C C . LEU C 1 38 ? 23.313 -9.208 30.508 1.00 30.53 35 LEU C C 1
ATOM 2282 O O . LEU C 1 38 ? 23.711 -10.376 30.574 1.00 29.44 35 LEU C O 1
ATOM 2287 N N . THR C 1 39 ? 24.125 -8.131 30.478 1.00 30.62 36 THR C N 1
ATOM 2288 C CA . THR C 1 39 ? 25.581 -8.251 30.312 1.00 31.81 36 THR C CA 1
ATOM 2289 C C . THR C 1 39 ? 26.371 -7.799 31.509 1.00 33.62 36 THR C C 1
ATOM 2290 O O . THR C 1 39 ? 27.503 -8.261 31.694 1.00 34.04 36 THR C O 1
ATOM 2294 N N . GLY C 1 40 ? 25.791 -6.894 32.297 1.00 34.82 37 GLY C N 1
ATOM 2295 C CA . GLY C 1 40 ? 26.507 -6.258 33.391 1.00 37.23 37 GLY C CA 1
ATOM 2296 C C . GLY C 1 40 ? 27.455 -5.156 32.933 1.00 38.85 37 GLY C C 1
ATOM 2297 O O . GLY C 1 40 ? 28.274 -4.672 33.719 1.00 38.99 37 GLY C O 1
ATOM 2298 N N . PHE C 1 41 ? 27.344 -4.741 31.672 1.00 39.78 38 PHE C N 1
ATOM 2299 C CA . PHE C 1 41 ? 28.248 -3.722 31.139 1.00 41.53 38 PHE C CA 1
ATOM 2300 C C . PHE C 1 41 ? 27.602 -2.336 31.204 1.00 42.70 38 PHE C C 1
ATOM 2301 O O . PHE C 1 41 ? 26.443 -2.190 30.833 1.00 42.17 38 PHE C O 1
ATOM 2309 N N . SER C 1 42 ? 28.373 -1.338 31.661 1.00 44.96 39 SER C N 1
ATOM 2310 C CA . SER C 1 42 ? 27.915 0.067 31.868 1.00 46.97 39 SER C CA 1
ATOM 2311 C C . SER C 1 42 ? 27.929 0.931 30.619 1.00 48.06 39 SER C C 1
ATOM 2312 O O . SER C 1 42 ? 26.918 1.576 30.286 1.00 48.58 39 SER C O 1
ATOM 2315 N N . GLY C 1 43 ? 29.107 0.979 29.977 1.00 48.92 40 GLY C N 1
ATOM 2316 C CA . GLY C 1 43 ? 29.400 1.777 28.769 1.00 48.50 40 GLY C CA 1
ATOM 2317 C C . GLY C 1 43 ? 28.232 2.266 27.931 1.00 48.91 40 GLY C C 1
ATOM 2318 O O . GLY C 1 43 ? 27.337 1.481 27.543 1.00 49.76 40 GLY C O 1
ATOM 2319 N N . THR C 1 44 ? 28.243 3.559 27.623 1.00 47.98 41 THR C N 1
ATOM 2320 C CA . THR C 1 44 ? 27.120 4.169 26.898 1.00 46.92 41 THR C CA 1
ATOM 2321 C C . THR C 1 44 ? 26.943 3.644 25.464 1.00 45.48 41 THR C C 1
ATOM 2322 O O . THR C 1 44 ? 25.843 3.745 24.901 1.00 46.44 41 THR C O 1
ATOM 2326 N N . ALA C 1 45 ? 27.988 3.063 24.873 1.00 42.75 42 ALA C N 1
ATOM 2327 C CA . ALA C 1 45 ? 27.803 2.422 23.574 1.00 40.08 42 ALA C CA 1
ATOM 2328 C C . ALA C 1 45 ? 27.908 0.869 23.628 1.00 37.44 42 ALA C C 1
ATOM 2329 O O . ALA C 1 45 ? 28.994 0.315 23.850 1.00 38.04 42 ALA C O 1
ATOM 2331 N N . ALA C 1 46 ? 26.776 0.182 23.468 1.00 33.27 43 ALA C N 1
ATOM 2332 C CA . ALA C 1 46 ? 26.773 -1.292 23.433 1.00 29.54 43 ALA C CA 1
ATOM 2333 C C . ALA C 1 46 ? 25.612 -1.837 22.628 1.00 26.28 43 ALA C C 1
ATOM 2334 O O . ALA C 1 46 ? 24.458 -1.587 22.978 1.00 26.64 43 ALA C O 1
ATOM 2336 N N . THR C 1 47 ? 25.908 -2.605 21.578 1.00 21.92 44 THR C N 1
ATOM 2337 C CA . THR C 1 47 ? 24.859 -3.316 20.813 1.00 17.65 44 THR C CA 1
ATOM 2338 C C . THR C 1 47 ? 24.994 -4.807 21.097 1.00 16.33 44 THR C C 1
ATOM 2339 O O . THR C 1 47 ? 26.070 -5.383 20.851 1.00 16.91 44 THR C O 1
ATOM 2343 N N . VAL C 1 48 ? 23.963 -5.409 21.671 1.00 14.37 45 VAL C N 1
ATOM 2344 C CA . VAL C 1 48 ? 24.020 -6.825 22.069 1.00 14.33 45 VAL C CA 1
ATOM 2345 C C . VAL C 1 48 ? 23.168 -7.586 21.069 1.00 13.95 45 VAL C C 1
ATOM 2346 O O . VAL C 1 48 ? 22.040 -7.148 20.758 1.00 13.81 45 VAL C O 1
ATOM 2350 N N . LEU C 1 49 ? 23.732 -8.666 20.533 1.00 12.40 46 LEU C N 1
ATOM 2351 C CA . LEU C 1 49 ? 22.979 -9.621 19.712 1.00 11.79 46 LEU C CA 1
ATOM 2352 C C . LEU C 1 49 ? 22.999 -10.929 20.478 1.00 11.73 46 LEU C C 1
ATOM 2353 O O . LEU C 1 49 ? 24.089 -11.461 20.803 1.00 11.87 46 LEU C O 1
ATOM 2358 N N . ILE C 1 50 ? 21.816 -11.459 20.733 1.00 11.95 47 ILE C N 1
ATOM 2359 C CA . ILE C 1 50 ? 21.702 -12.805 21.361 1.00 14.74 47 ILE C CA 1
ATOM 2360 C C . ILE C 1 50 ? 20.978 -13.769 20.439 1.00 14.80 47 ILE C C 1
ATOM 2361 O O . ILE C 1 50 ? 19.882 -13.472 19.977 1.00 14.01 47 ILE C O 1
ATOM 2366 N N . THR C 1 51 ? 21.572 -14.927 20.182 1.00 16.23 48 THR C N 1
ATOM 2367 C CA . THR C 1 51 ? 20.841 -16.070 19.577 1.00 18.76 48 THR C CA 1
ATOM 2368 C C . THR C 1 51 ? 20.973 -17.283 20.519 1.00 19.45 48 THR C C 1
ATOM 2369 O O . THR C 1 51 ? 21.703 -17.200 21.501 1.00 18.66 48 THR C O 1
ATOM 2373 N N . ALA C 1 52 ? 20.322 -18.409 20.192 1.00 21.73 49 ALA C N 1
ATOM 2374 C CA . ALA C 1 52 ? 20.598 -19.708 20.910 1.00 23.84 49 ALA C CA 1
ATOM 2375 C C . ALA C 1 52 ? 22.085 -20.032 20.976 1.00 24.41 49 ALA C C 1
ATOM 2376 O O . ALA C 1 52 ? 22.581 -20.658 21.940 1.00 25.62 49 ALA C O 1
ATOM 2378 N N . LYS C 1 53 ? 22.812 -19.609 19.959 1.00 24.74 50 LYS C N 1
ATOM 2379 C CA . LYS C 1 53 ? 24.203 -20.010 19.787 1.00 26.21 50 LYS C CA 1
ATOM 2380 C C . LYS C 1 53 ? 25.239 -18.927 20.092 1.00 25.55 50 LYS C C 1
ATOM 2381 O O . LYS C 1 53 ? 26.342 -19.253 20.540 1.00 25.51 50 LYS C O 1
ATOM 2387 N N . ARG C 1 54 ? 24.891 -17.650 19.885 1.00 23.15 51 ARG C N 1
ATOM 2388 C CA . ARG C 1 54 ? 25.858 -16.556 20.037 1.00 21.75 51 ARG C CA 1
ATOM 2389 C C . ARG C 1 54 ? 25.406 -15.564 21.064 1.00 20.41 51 ARG C C 1
ATOM 2390 O O . ARG C 1 54 ? 24.228 -15.294 21.206 1.00 18.03 51 ARG C O 1
ATOM 2398 N N . ARG C 1 55 ? 26.374 -15.019 21.778 1.00 19.88 52 ARG C N 1
ATOM 2399 C CA . ARG C 1 55 ? 26.097 -13.933 22.710 1.00 20.95 52 ARG C CA 1
ATOM 2400 C C . ARG C 1 55 ? 27.184 -12.934 22.467 1.00 19.27 52 ARG C C 1
ATOM 2401 O O . ARG C 1 55 ? 28.370 -13.203 22.776 1.00 19.86 52 ARG C O 1
ATOM 2409 N N . VAL C 1 56 ? 26.807 -11.828 21.824 1.00 16.56 53 VAL C N 1
ATOM 2410 C CA . VAL C 1 56 ? 27.774 -10.913 21.275 1.00 14.04 53 VAL C CA 1
ATOM 2411 C C . VAL C 1 56 ? 27.534 -9.511 21.837 1.00 13.74 53 VAL C C 1
ATOM 2412 O O . VAL C 1 56 ? 26.396 -9.062 21.929 1.00 10.48 53 VAL C O 1
ATOM 2416 N N . LEU C 1 57 ? 28.629 -8.867 22.252 1.00 13.27 54 LEU C N 1
ATOM 2417 C CA . LEU C 1 57 ? 28.609 -7.483 22.701 1.00 15.28 54 LEU C CA 1
ATOM 2418 C C . LEU C 1 57 ? 29.523 -6.654 21.781 1.00 14.16 54 LEU C C 1
ATOM 2419 O O . LEU C 1 57 ? 30.727 -6.870 21.727 1.00 16.62 54 LEU C O 1
ATOM 2424 N N . ILE C 1 58 ? 28.928 -5.757 21.025 1.00 13.98 55 ILE C N 1
ATOM 2425 C CA . ILE C 1 58 ? 29.599 -4.925 20.052 1.00 14.56 55 ILE C CA 1
ATOM 2426 C C . ILE C 1 58 ? 29.720 -3.510 20.683 1.00 17.68 55 ILE C C 1
ATOM 2427 O O . ILE C 1 58 ? 28.736 -2.927 21.168 1.00 15.62 55 ILE C O 1
ATOM 2432 N N . THR C 1 59 ? 30.939 -2.973 20.701 1.00 18.20 56 THR C N 1
ATOM 2433 C CA . THR C 1 59 ? 31.132 -1.663 21.323 1.00 22.61 56 THR C CA 1
ATOM 2434 C C . THR C 1 59 ? 32.149 -0.920 20.478 1.00 22.87 56 THR C C 1
ATOM 2435 O O . THR C 1 59 ? 32.776 -1.500 19.609 1.00 21.78 56 THR C O 1
ATOM 2439 N N . ASP C 1 60 ? 32.343 0.354 20.748 1.00 25.43 57 ASP C N 1
ATOM 2440 C CA . ASP C 1 60 ? 33.362 1.062 19.999 1.00 27.32 57 ASP C CA 1
ATOM 2441 C C . ASP C 1 60 ? 34.701 1.027 20.743 1.00 28.36 57 ASP C C 1
ATOM 2442 O O . ASP C 1 60 ? 34.839 0.408 21.820 1.00 28.74 57 ASP C O 1
ATOM 2447 N N . SER C 1 61 ? 35.674 1.705 20.135 1.00 29.74 58 SER C N 1
ATOM 2448 C CA . SER C 1 61 ? 37.004 1.980 20.677 1.00 30.84 58 SER C CA 1
ATOM 2449 C C . SER C 1 61 ? 37.164 2.299 22.166 1.00 31.49 58 SER C C 1
ATOM 2450 O O . SER C 1 61 ? 37.937 1.624 22.847 1.00 32.48 58 SER C O 1
ATOM 2453 N N . ARG C 1 62 ? 36.446 3.316 22.664 1.00 32.69 59 ARG C N 1
ATOM 2454 C CA . ARG C 1 62 ? 36.557 3.805 24.082 1.00 34.15 59 ARG C CA 1
ATOM 2455 C C . ARG C 1 62 ? 36.469 2.695 25.156 1.00 34.28 59 ARG C C 1
ATOM 2456 O O . ARG C 1 62 ? 37.029 2.833 26.257 1.00 34.76 59 ARG C O 1
ATOM 2464 N N . TYR C 1 63 ? 35.751 1.617 24.815 1.00 33.25 60 TYR C N 1
ATOM 2465 C CA . TYR C 1 63 ? 35.257 0.636 25.766 1.00 33.46 60 TYR C CA 1
ATOM 2466 C C . TYR C 1 63 ? 35.646 -0.813 25.497 1.00 32.66 60 TYR C C 1
ATOM 2467 O O . TYR C 1 63 ? 35.289 -1.674 26.290 1.00 32.96 60 TYR C O 1
ATOM 2476 N N . THR C 1 64 ? 36.304 -1.098 24.368 1.00 32.60 61 THR C N 1
ATOM 2477 C CA . THR C 1 64 ? 36.681 -2.484 24.007 1.00 32.51 61 THR C CA 1
ATOM 2478 C C . THR C 1 64 ? 37.532 -3.166 25.118 1.00 32.69 61 THR C C 1
ATOM 2479 O O . THR C 1 64 ? 37.170 -4.245 25.613 1.00 31.41 61 THR C O 1
ATOM 2483 N N . LEU C 1 65 ? 38.643 -2.531 25.511 1.00 33.20 62 LEU C N 1
ATOM 2484 C CA . LEU C 1 65 ? 39.443 -3.044 26.647 1.00 34.43 62 LEU C CA 1
ATOM 2485 C C . LEU C 1 65 ? 38.593 -3.295 27.911 1.00 33.47 62 LEU C C 1
ATOM 2486 O O . LEU C 1 65 ? 38.607 -4.386 28.481 1.00 34.10 62 LEU C O 1
ATOM 2491 N N . LEU C 1 66 ? 37.839 -2.287 28.330 1.00 33.22 63 LEU C N 1
ATOM 2492 C CA . LEU C 1 66 ? 37.003 -2.399 29.525 1.00 32.27 63 LEU C CA 1
ATOM 2493 C C . LEU C 1 66 ? 36.103 -3.656 29.448 1.00 31.26 63 LEU C C 1
ATOM 2494 O O . LEU C 1 66 ? 36.134 -4.516 30.335 1.00 29.80 63 LEU C O 1
ATOM 2499 N N . ALA C 1 67 ? 35.340 -3.761 28.354 1.00 29.68 64 ALA C N 1
ATOM 2500 C CA . ALA C 1 67 ? 34.448 -4.904 28.100 1.00 28.85 64 ALA C CA 1
ATOM 2501 C C . ALA C 1 67 ? 35.215 -6.206 28.220 1.00 28.30 64 ALA C C 1
ATOM 2502 O O . ALA C 1 67 ? 34.796 -7.097 28.962 1.00 27.77 64 ALA C O 1
ATOM 2504 N N . LYS C 1 68 ? 36.337 -6.290 27.502 1.00 28.28 65 LYS C N 1
ATOM 2505 C CA . LYS C 1 68 ? 37.096 -7.532 27.399 1.00 30.54 65 LYS C CA 1
ATOM 2506 C C . LYS C 1 68 ? 37.611 -7.974 28.769 1.00 32.05 65 LYS C C 1
ATOM 2507 O O . LYS C 1 68 ? 37.662 -9.161 29.050 1.00 31.75 65 LYS C O 1
ATOM 2513 N N . ALA C 1 69 ? 37.919 -6.995 29.625 1.00 33.54 66 ALA C N 1
ATOM 2514 C CA . ALA C 1 69 ? 38.431 -7.256 30.988 1.00 35.03 66 ALA C CA 1
ATOM 2515 C C . ALA C 1 69 ? 37.347 -7.352 32.067 1.00 35.24 66 ALA C C 1
ATOM 2516 O O . ALA C 1 69 ? 37.670 -7.422 33.252 1.00 36.69 66 ALA C O 1
ATOM 2518 N N . SER C 1 70 ? 36.072 -7.399 31.675 1.00 35.34 67 SER C N 1
ATOM 2519 C CA . SER C 1 70 ? 34.970 -7.415 32.660 1.00 34.87 67 SER C CA 1
ATOM 2520 C C . SER C 1 70 ? 33.763 -8.292 32.297 1.00 34.83 67 SER C C 1
ATOM 2521 O O . SER C 1 70 ? 33.153 -8.907 33.180 1.00 35.49 67 SER C O 1
ATOM 2524 N N . VAL C 1 71 ? 33.415 -8.354 31.007 1.00 34.08 68 VAL C N 1
ATOM 2525 C CA . VAL C 1 71 ? 32.183 -9.001 30.574 1.00 32.38 68 VAL C CA 1
ATOM 2526 C C . VAL C 1 71 ? 32.452 -10.478 30.274 1.00 31.57 68 VAL C C 1
ATOM 2527 O O . VAL C 1 71 ? 33.103 -10.817 29.271 1.00 32.11 68 VAL C O 1
ATOM 2531 N N . GLU C 1 72 ? 31.925 -11.362 31.107 1.00 29.64 69 GLU C N 1
ATOM 2532 C CA . GLU C 1 72 ? 32.153 -12.774 30.887 1.00 28.77 69 GLU C CA 1
ATOM 2533 C C . GLU C 1 72 ? 31.005 -13.361 30.089 1.00 29.12 69 GLU C C 1
ATOM 2534 O O . GLU C 1 72 ? 29.883 -12.876 30.158 1.00 30.60 69 GLU C O 1
ATOM 2540 N N . GLY C 1 73 ? 31.295 -14.356 29.275 1.00 29.17 70 GLY C N 1
ATOM 2541 C CA . GLY C 1 73 ? 30.216 -15.042 28.515 1.00 28.70 70 GLY C CA 1
ATOM 2542 C C . GLY C 1 73 ? 29.565 -14.277 27.346 1.00 28.17 70 GLY C C 1
ATOM 2543 O O . GLY C 1 73 ? 28.487 -14.663 26.880 1.00 27.96 70 GLY C O 1
ATOM 2544 N N . PHE C 1 74 ? 30.187 -13.187 26.905 1.00 26.12 71 PHE C N 1
ATOM 2545 C CA . PHE C 1 74 ? 29.824 -12.537 25.653 1.00 24.59 71 PHE C CA 1
ATOM 2546 C C . PHE C 1 74 ? 31.098 -12.395 24.846 1.00 23.92 71 PHE C C 1
ATOM 2547 O O . PHE C 1 74 ? 32.155 -12.057 25.388 1.00 25.18 71 PHE C O 1
ATOM 2555 N N . ASP C 1 75 ? 31.017 -12.693 23.561 1.00 21.66 72 ASP C N 1
ATOM 2556 C CA . ASP C 1 75 ? 32.093 -12.383 22.663 1.00 21.66 72 ASP C CA 1
ATOM 2557 C C . ASP C 1 75 ? 32.047 -10.885 22.456 1.00 19.17 72 ASP C C 1
ATOM 2558 O O . ASP C 1 75 ? 30.992 -10.325 22.182 1.00 19.60 72 ASP C O 1
ATOM 2563 N N . ILE C 1 76 ? 33.191 -10.246 22.559 1.00 17.43 73 ILE C N 1
ATOM 2564 C CA . ILE C 1 76 ? 33.314 -8.810 22.424 1.00 16.72 73 ILE C CA 1
ATOM 2565 C C . ILE C 1 76 ? 33.799 -8.440 21.012 1.00 16.21 73 ILE C C 1
ATOM 2566 O O . ILE C 1 76 ? 34.744 -9.054 20.505 1.00 16.32 73 ILE C O 1
ATOM 2571 N N . ILE C 1 77 ? 33.173 -7.471 20.362 1.00 14.87 74 ILE C N 1
ATOM 2572 C CA . ILE C 1 77 ? 33.580 -7.103 19.019 1.00 16.13 74 ILE C CA 1
ATOM 2573 C C . ILE C 1 77 ? 33.720 -5.577 18.958 1.00 16.59 74 ILE C C 1
ATOM 2574 O O . ILE C 1 77 ? 32.731 -4.863 19.181 1.00 16.58 74 ILE C O 1
ATOM 2579 N N . GLU C 1 78 ? 34.918 -5.070 18.644 1.00 17.11 75 GLU C N 1
ATOM 2580 C CA . GLU C 1 78 ? 35.071 -3.624 18.382 1.00 19.97 75 GLU C CA 1
ATOM 2581 C C . GLU C 1 78 ? 34.651 -3.260 16.981 1.00 20.23 75 GLU C C 1
ATOM 2582 O O . GLU C 1 78 ? 35.182 -3.823 16.018 1.00 22.91 75 GLU C O 1
ATOM 2588 N N . SER C 1 79 ? 33.745 -2.314 16.847 1.00 20.96 76 SER C N 1
ATOM 2589 C CA . SER C 1 79 ? 33.313 -1.900 15.532 1.00 21.67 76 SER C CA 1
ATOM 2590 C C . SER C 1 79 ? 32.567 -0.612 15.610 1.00 22.73 76 SER C C 1
ATOM 2591 O O . SER C 1 79 ? 31.803 -0.396 16.529 1.00 23.94 76 SER C O 1
ATOM 2594 N N . ARG C 1 80 ? 32.732 0.244 14.611 1.00 24.00 77 ARG C N 1
ATOM 2595 C CA . ARG C 1 80 ? 31.925 1.470 14.595 1.00 24.69 77 ARG C CA 1
ATOM 2596 C C . ARG C 1 80 ? 30.755 1.396 13.652 1.00 23.56 77 ARG C C 1
ATOM 2597 O O . ARG C 1 80 ? 30.130 2.397 13.366 1.00 24.25 77 ARG C O 1
ATOM 2605 N N . THR C 1 81 ? 30.454 0.202 13.145 1.00 23.36 78 THR C N 1
ATOM 2606 C CA . THR C 1 81 ? 29.261 0.014 12.285 1.00 21.67 78 THR C CA 1
ATOM 2607 C C . THR C 1 81 ? 28.657 -1.290 12.825 1.00 20.09 78 THR C C 1
ATOM 2608 O O . THR C 1 81 ? 28.793 -2.335 12.202 1.00 17.77 78 THR C O 1
ATOM 2612 N N . PRO C 1 82 ? 28.058 -1.230 14.026 1.00 18.63 79 PRO C N 1
ATOM 2613 C CA . PRO C 1 82 ? 27.623 -2.450 14.680 1.00 17.26 79 PRO C CA 1
ATOM 2614 C C . PRO C 1 82 ? 26.511 -3.160 13.919 1.00 15.49 79 PRO C C 1
ATOM 2615 O O . PRO C 1 82 ? 26.414 -4.380 14.015 1.00 16.30 79 PRO C O 1
ATOM 2619 N N . LEU C 1 83 ? 25.714 -2.422 13.147 1.00 12.99 80 LEU C N 1
ATOM 2620 C CA . LEU C 1 83 ? 24.648 -3.037 12.353 1.00 12.31 80 LEU C CA 1
ATOM 2621 C C . LEU C 1 83 ? 25.149 -3.891 11.154 1.00 12.27 80 LEU C C 1
ATOM 2622 O O . LEU C 1 83 ? 24.474 -4.835 10.757 1.00 11.17 80 LEU C O 1
ATOM 2627 N N . LYS C 1 84 ? 26.338 -3.570 10.631 1.00 12.46 81 LYS C N 1
ATOM 2628 C CA . LYS C 1 84 ? 26.985 -4.381 9.586 1.00 13.68 81 LYS C CA 1
ATOM 2629 C C . LYS C 1 84 ? 27.500 -5.686 10.173 1.00 11.75 81 LYS C C 1
ATOM 2630 O O . LYS C 1 84 ? 27.446 -6.743 9.513 1.00 10.28 81 LYS C O 1
ATOM 2636 N N . VAL C 1 85 ? 28.006 -5.595 11.402 1.00 9.79 82 VAL C N 1
ATOM 2637 C CA . VAL C 1 85 ? 28.424 -6.782 12.150 1.00 11.03 82 VAL C CA 1
ATOM 2638 C C . VAL C 1 85 ? 27.244 -7.707 12.440 1.00 9.66 82 VAL C C 1
ATOM 2639 O O . VAL C 1 85 ? 27.321 -8.930 12.229 1.00 10.01 82 VAL C O 1
ATOM 2643 N N . VAL C 1 86 ? 26.127 -7.123 12.890 1.00 9.43 83 VAL C N 1
ATOM 2644 C CA . VAL C 1 86 ? 24.884 -7.885 13.029 1.00 8.92 83 VAL C CA 1
ATOM 2645 C C . VAL C 1 86 ? 24.474 -8.565 11.737 1.00 10.17 83 VAL C C 1
ATOM 2646 O O . VAL C 1 86 ? 24.121 -9.767 11.740 1.00 9.77 83 VAL C O 1
ATOM 2650 N N . ALA C 1 87 ? 24.474 -7.815 10.638 1.00 9.36 84 ALA C N 1
ATOM 2651 C CA . ALA C 1 87 ? 24.097 -8.385 9.324 1.00 11.16 84 ALA C CA 1
ATOM 2652 C C . ALA C 1 87 ? 24.994 -9.572 8.966 1.00 11.18 84 ALA C C 1
ATOM 2653 O O . ALA C 1 87 ? 24.504 -10.618 8.507 1.00 11.39 84 ALA C O 1
ATOM 2655 N N . GLU C 1 88 ? 26.295 -9.423 9.189 1.00 9.96 85 GLU C N 1
ATOM 2656 C CA . GLU C 1 88 ? 27.230 -10.541 8.939 1.00 11.74 85 GLU C CA 1
ATOM 2657 C C . GLU C 1 88 ? 26.934 -11.742 9.801 1.00 10.82 85 GLU C C 1
ATOM 2658 O O . GLU C 1 88 ? 27.019 -12.888 9.339 1.00 11.70 85 GLU C O 1
ATOM 2664 N N . LEU C 1 89 ? 26.603 -11.520 11.072 1.00 10.70 86 LEU C N 1
ATOM 2665 C CA . LEU C 1 89 ? 26.293 -12.682 11.927 1.00 10.93 86 LEU C CA 1
ATOM 2666 C C . LEU C 1 89 ? 25.034 -13.414 11.501 1.00 11.68 86 LEU C C 1
ATOM 2667 O O . LEU C 1 89 ? 24.964 -14.684 11.549 1.00 12.26 86 LEU C O 1
ATOM 2672 N N . LEU C 1 90 ? 23.988 -12.648 11.157 1.00 9.98 87 LEU C N 1
ATOM 2673 C CA . LEU C 1 90 ? 22.714 -13.287 10.756 1.00 9.64 87 LEU C CA 1
ATOM 2674 C C . LEU C 1 90 ? 22.926 -14.040 9.450 1.00 9.66 87 LEU C C 1
ATOM 2675 O O . LEU C 1 90 ? 22.361 -15.107 9.245 1.00 10.26 87 LEU C O 1
ATOM 2680 N N . GLU C 1 91 ? 23.787 -13.505 8.599 1.00 10.32 88 GLU C N 1
ATOM 2681 C CA . GLU C 1 91 ? 24.000 -14.134 7.289 1.00 13.47 88 GLU C CA 1
ATOM 2682 C C . GLU C 1 91 ? 24.778 -15.439 7.504 1.00 13.24 88 GLU C C 1
ATOM 2683 O O . GLU C 1 91 ? 24.359 -16.527 7.019 1.00 11.77 88 GLU C O 1
ATOM 2689 N N . ALA C 1 92 ? 25.847 -15.337 8.291 1.00 12.31 89 ALA C N 1
ATOM 2690 C CA . ALA C 1 92 ? 26.675 -16.501 8.644 1.00 13.77 89 ALA C CA 1
ATOM 2691 C C . ALA C 1 92 ? 25.911 -17.652 9.321 1.00 15.65 89 ALA C C 1
ATOM 2692 O O . ALA C 1 92 ? 26.135 -18.869 9.001 1.00 17.76 89 ALA C O 1
ATOM 2694 N N . ASP C 1 93 ? 24.952 -17.291 10.185 1.00 15.34 90 ASP C N 1
ATOM 2695 C CA . ASP C 1 93 ? 24.211 -18.241 11.005 1.00 15.14 90 ASP C CA 1
ATOM 2696 C C . ASP C 1 93 ? 22.907 -18.627 10.376 1.00 15.22 90 ASP C C 1
ATOM 2697 O O . ASP C 1 93 ? 22.104 -19.345 11.007 1.00 16.68 90 ASP C O 1
ATOM 2702 N N . GLN C 1 94 ? 22.651 -18.127 9.148 1.00 14.75 91 GLN C N 1
ATOM 2703 C CA . GLN C 1 94 ? 21.404 -18.378 8.438 1.00 15.23 91 GLN C CA 1
ATOM 2704 C C . GLN C 1 94 ? 20.141 -18.016 9.201 1.00 16.37 91 GLN C C 1
ATOM 2705 O O . GLN C 1 94 ? 19.116 -18.781 9.195 1.00 16.67 91 GLN C O 1
ATOM 2711 N N . ILE C 1 95 ? 20.192 -16.883 9.892 1.00 14.50 92 ILE C N 1
ATOM 2712 C CA . ILE C 1 95 ? 18.995 -16.419 10.634 1.00 13.60 92 ILE C CA 1
ATOM 2713 C C . ILE C 1 95 ? 18.259 -15.385 9.755 1.00 13.41 92 ILE C C 1
ATOM 2714 O O . ILE C 1 95 ? 18.924 -14.478 9.229 1.00 12.37 92 ILE C O 1
ATOM 2719 N N . ASP C 1 96 ? 16.931 -15.533 9.589 1.00 13.05 93 ASP C N 1
ATOM 2720 C CA . ASP C 1 96 ? 16.134 -14.698 8.659 1.00 13.53 93 ASP C CA 1
ATOM 2721 C C . ASP C 1 96 ? 15.256 -13.683 9.391 1.00 13.82 93 ASP C C 1
ATOM 2722 O O . ASP C 1 96 ? 14.675 -12.863 8.734 1.00 13.40 93 ASP C O 1
ATOM 2727 N N . CYS C 1 97 ? 15.163 -13.788 10.729 1.00 12.55 94 CYS C N 1
ATOM 2728 C CA . CYS C 1 97 ? 14.308 -12.937 11.532 1.00 13.42 94 CYS C CA 1
ATOM 2729 C C . CYS C 1 97 ? 15.130 -12.288 12.662 1.00 11.77 94 CYS C C 1
ATOM 2730 O O . CYS C 1 97 ? 15.935 -12.932 13.275 1.00 12.07 94 CYS C O 1
ATOM 2733 N N . LEU C 1 98 ? 14.831 -11.061 12.982 1.00 9.39 95 LEU C N 1
ATOM 2734 C CA . LEU C 1 98 ? 15.524 -10.373 14.058 1.00 9.02 95 LEU C CA 1
ATOM 2735 C C . LEU C 1 98 ? 14.534 -9.589 14.912 1.00 7.73 95 LEU C C 1
ATOM 2736 O O . LEU C 1 98 ? 13.842 -8.712 14.396 1.00 10.23 95 LEU C O 1
ATOM 2741 N N . GLY C 1 99 ? 14.485 -9.921 16.199 1.00 8.28 96 GLY C N 1
ATOM 2742 C CA . GLY C 1 99 ? 13.744 -9.132 17.192 1.00 8.28 96 GLY C CA 1
ATOM 2743 C C . GLY C 1 99 ? 14.539 -7.896 17.580 1.00 9.29 96 GLY C C 1
ATOM 2744 O O . GLY C 1 99 ? 15.761 -7.937 17.642 1.00 9.92 96 GLY C O 1
ATOM 2745 N N . PHE C 1 100 ? 13.837 -6.784 17.793 1.00 9.10 97 PHE C N 1
ATOM 2746 C CA . PHE C 1 100 ? 14.467 -5.546 18.235 1.00 8.65 97 PHE C CA 1
ATOM 2747 C C . PHE C 1 100 ? 13.459 -4.776 19.114 1.00 9.02 97 PHE C C 1
ATOM 2748 O O . PHE C 1 100 ? 12.269 -5.112 19.124 1.00 7.67 97 PHE C O 1
ATOM 2756 N N . GLU C 1 101 ? 13.925 -3.722 19.761 1.00 8.75 98 GLU C N 1
ATOM 2757 C CA . GLU C 1 101 ? 13.126 -3.042 20.799 1.00 10.87 98 GLU C CA 1
ATOM 2758 C C . GLU C 1 101 ? 12.269 -2.027 20.113 1.00 10.56 98 GLU C C 1
ATOM 2759 O O . GLU C 1 101 ? 12.791 -1.206 19.346 1.00 9.95 98 GLU C O 1
ATOM 2765 N N . ASP C 1 102 ? 10.985 -2.009 20.440 1.00 9.65 99 ASP C N 1
ATOM 2766 C CA . ASP C 1 102 ? 10.144 -0.985 19.794 1.00 10.80 99 ASP C CA 1
ATOM 2767 C C . ASP C 1 102 ? 10.472 0.454 20.201 1.00 10.59 99 ASP C C 1
ATOM 2768 O O . ASP C 1 102 ? 9.990 1.394 19.589 1.00 11.69 99 ASP C O 1
ATOM 2773 N N . GLN C 1 103 ? 11.251 0.606 21.253 1.00 11.44 100 GLN C N 1
ATOM 2774 C CA . GLN C 1 103 ? 11.656 1.946 21.705 1.00 12.95 100 GLN C CA 1
ATOM 2775 C C . GLN C 1 103 ? 12.847 2.520 20.930 1.00 12.60 100 GLN C C 1
ATOM 2776 O O . GLN C 1 103 ? 13.269 3.653 21.198 1.00 11.45 100 GLN C O 1
ATOM 2782 N N . VAL C 1 104 ? 13.418 1.762 19.978 1.00 11.45 101 VAL C N 1
ATOM 2783 C CA . VAL C 1 104 ? 14.502 2.360 19.188 1.00 9.64 101 VAL C CA 1
ATOM 2784 C C . VAL C 1 104 ? 13.944 3.557 18.395 1.00 9.49 101 VAL C C 1
ATOM 2785 O O . VAL C 1 104 ? 12.751 3.616 18.062 1.00 9.96 101 VAL C O 1
ATOM 2789 N N . SER C 1 105 ? 14.798 4.498 18.055 1.00 9.13 102 SER C N 1
ATOM 2790 C CA . SER C 1 105 ? 14.337 5.638 17.224 1.00 9.54 102 SER C CA 1
ATOM 2791 C C . SER C 1 105 ? 14.109 5.181 15.817 1.00 9.34 102 SER C C 1
ATOM 2792 O O . SER C 1 105 ? 14.653 4.145 15.369 1.00 8.03 102 SER C O 1
ATOM 2795 N N . PHE C 1 106 ? 13.250 5.922 15.114 1.00 9.27 103 PHE C N 1
ATOM 2796 C CA . PHE C 1 106 ? 12.980 5.570 13.753 1.00 8.00 103 PHE C CA 1
ATOM 2797 C C . PHE C 1 106 ? 14.275 5.643 12.922 1.00 8.96 103 PHE C C 1
ATOM 2798 O O . PHE C 1 106 ? 14.457 4.819 11.968 1.00 9.21 103 PHE C O 1
ATOM 2806 N N . SER C 1 107 ? 15.108 6.670 13.162 1.00 8.44 104 SER C N 1
ATOM 2807 C CA . SER C 1 107 ? 16.377 6.737 12.443 1.00 9.00 104 SER C CA 1
ATOM 2808 C C . SER C 1 107 ? 17.187 5.406 12.595 1.00 8.82 104 SER C C 1
ATOM 2809 O O . SER C 1 107 ? 17.880 4.989 11.664 1.00 7.55 104 SER C O 1
ATOM 2812 N N . PHE C 1 108 ? 17.140 4.815 13.782 1.00 8.36 105 PHE C N 1
ATOM 2813 C CA . PHE C 1 108 ? 17.941 3.603 14.035 1.00 8.99 105 PHE C CA 1
ATOM 2814 C C . PHE C 1 108 ? 17.291 2.444 13.267 1.00 8.86 105 PHE C C 1
ATOM 2815 O O . PHE C 1 108 ? 17.993 1.591 12.675 1.00 10.87 105 PHE C O 1
ATOM 2823 N N . TYR C 1 109 ? 15.956 2.402 13.284 1.00 8.24 106 TYR C N 1
ATOM 2824 C CA . TYR C 1 109 ? 15.228 1.496 12.411 1.00 9.31 106 TYR C CA 1
ATOM 2825 C C . TYR C 1 109 ? 15.622 1.636 10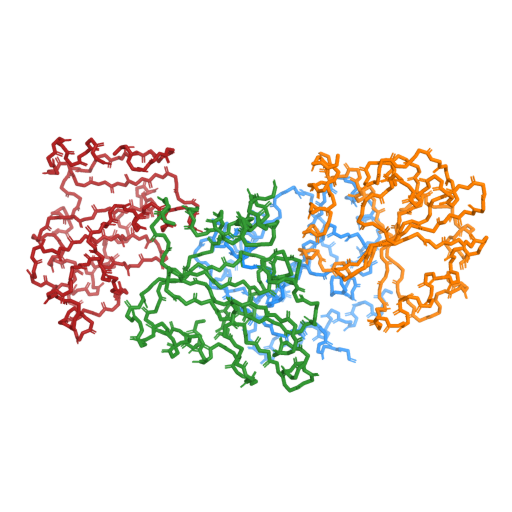.897 1.00 8.95 106 TYR C C 1
ATOM 2826 O O . TYR C 1 109 ? 15.753 0.632 10.201 1.00 8.10 106 TYR C O 1
ATOM 2835 N N . GLN C 1 110 ? 15.742 2.860 10.377 1.00 8.10 107 GLN C N 1
ATOM 2836 C CA . GLN C 1 110 ? 16.169 3.042 8.968 1.00 8.40 107 GLN C CA 1
ATOM 2837 C C . GLN C 1 110 ? 17.581 2.482 8.778 1.00 8.47 107 GLN C C 1
ATOM 2838 O O . GLN C 1 110 ? 17.876 1.875 7.741 1.00 8.60 107 GLN C O 1
ATOM 2844 N N . ALA C 1 111 ? 18.447 2.721 9.760 1.00 8.86 108 ALA C N 1
ATOM 2845 C CA . ALA C 1 111 ? 19.821 2.163 9.679 1.00 8.85 108 ALA C CA 1
ATOM 2846 C C . ALA C 1 111 ? 19.792 0.620 9.666 1.00 9.67 108 ALA C C 1
ATOM 2847 O O . ALA C 1 111 ? 20.605 -0.029 8.954 1.00 8.27 108 ALA C O 1
ATOM 2857 N N . GLN C 1 113 ? 17.170 -1.348 8.524 1.00 10.74 110 GLN C N 1
ATOM 2858 C CA . GLN C 1 113 ? 16.720 -1.756 7.217 1.00 12.68 110 GLN C CA 1
ATOM 2859 C C . GLN C 1 113 ? 17.773 -1.574 6.125 1.00 13.45 110 GLN C C 1
ATOM 2860 O O . GLN C 1 113 ? 17.843 -2.424 5.200 1.00 13.67 110 GLN C O 1
ATOM 2866 N N . ALA C 1 114 ? 18.589 -0.512 6.238 1.00 12.40 111 ALA C N 1
ATOM 2867 C CA . ALA C 1 114 ? 19.666 -0.291 5.256 1.00 11.86 111 ALA C CA 1
ATOM 2868 C C . ALA C 1 114 ? 20.626 -1.465 5.296 1.00 11.97 111 ALA C C 1
ATOM 2869 O O . ALA C 1 114 ? 21.168 -1.868 4.242 1.00 11.46 111 ALA C O 1
ATOM 2871 N N . GLU C 1 115 ? 20.935 -1.952 6.494 1.00 9.95 112 GLU C N 1
ATOM 2872 C CA . GLU C 1 115 ? 21.972 -3.008 6.565 1.00 11.56 112 GLU C CA 1
ATOM 2873 C C . GLU C 1 115 ? 21.454 -4.415 6.573 1.00 12.20 112 GLU C C 1
ATOM 2874 O O . GLU C 1 115 ? 22.229 -5.339 6.285 1.00 12.17 112 GLU C O 1
ATOM 2880 N N . LEU C 1 116 ? 20.182 -4.598 6.895 1.00 10.58 113 LEU C N 1
ATOM 2881 C CA . LEU C 1 116 ? 19.662 -5.957 7.063 1.00 13.13 113 LEU C CA 1
ATOM 2882 C C . LEU C 1 116 ? 18.699 -6.318 5.939 1.00 13.99 113 LEU C C 1
ATOM 2883 O O . LEU C 1 116 ? 17.603 -6.771 6.195 1.00 12.39 113 LEU C O 1
ATOM 2888 N N . SER C 1 117 ? 19.067 -6.101 4.666 1.00 16.72 114 SER C N 1
ATOM 2889 C CA . SER C 1 117 ? 18.072 -6.411 3.615 1.00 18.88 114 SER C CA 1
ATOM 2890 C C . SER C 1 117 ? 17.828 -7.910 3.578 1.00 18.06 114 SER C C 1
ATOM 2891 O O . SER C 1 117 ? 18.733 -8.721 3.868 1.00 17.13 114 SER C O 1
ATOM 2894 N N . GLY C 1 118 ? 16.598 -8.278 3.258 1.00 18.14 115 GLY C N 1
ATOM 2895 C CA . GLY C 1 118 ? 16.238 -9.678 3.360 1.00 18.45 115 GLY C CA 1
ATOM 2896 C C . GLY C 1 118 ? 15.822 -10.169 4.741 1.00 18.77 115 GLY C C 1
ATOM 2897 O O . GLY C 1 118 ? 15.238 -11.239 4.819 1.00 21.07 115 GLY C O 1
ATOM 2898 N N . ILE C 1 119 ? 16.071 -9.425 5.823 1.00 16.54 116 ILE C N 1
ATOM 2899 C CA . ILE C 1 119 ? 15.816 -9.966 7.165 1.00 14.92 116 ILE C CA 1
ATOM 2900 C C . ILE C 1 119 ? 14.482 -9.430 7.585 1.00 14.82 116 ILE C C 1
ATOM 2901 O O . ILE C 1 119 ? 14.215 -8.242 7.414 1.00 11.44 116 ILE C O 1
ATOM 2906 N N . THR C 1 120 ? 13.648 -10.310 8.138 1.00 13.65 117 THR C N 1
ATOM 2907 C CA . THR C 1 120 ? 12.349 -9.910 8.667 1.00 13.48 117 THR C CA 1
ATOM 2908 C C . THR C 1 120 ? 12.580 -9.317 10.073 1.00 12.13 117 THR C C 1
ATOM 2909 O O . THR C 1 120 ? 13.045 -10.010 10.991 1.00 11.82 117 THR C O 1
ATOM 2913 N N . LEU C 1 121 ? 12.290 -8.034 10.236 1.00 9.28 118 LEU C N 1
ATOM 2914 C CA . LEU C 1 121 ? 12.455 -7.345 11.505 1.00 9.56 118 LEU C CA 1
ATOM 2915 C C . LEU C 1 121 ? 11.151 -7.438 12.312 1.00 9.49 118 LEU C C 1
ATOM 2916 O O . LEU C 1 121 ? 10.084 -7.117 11.780 1.00 11.71 118 LEU C O 1
ATOM 2921 N N . LEU C 1 122 ? 11.257 -7.788 13.591 1.00 9.70 119 LEU C N 1
ATOM 2922 C CA . LEU C 1 122 ? 10.107 -7.985 14.527 1.00 10.52 119 LEU C CA 1
ATOM 2923 C C . LEU C 1 122 ? 10.193 -7.110 15.756 1.00 10.74 119 LEU C C 1
ATOM 2924 O O . LEU C 1 122 ? 10.885 -7.456 16.747 1.00 9.69 119 LEU C O 1
ATOM 2929 N N . ALA C 1 123 ? 9.454 -5.992 15.747 1.00 9.15 120 ALA C N 1
ATOM 2930 C CA . ALA C 1 123 ? 9.505 -5.061 16.913 1.00 8.77 120 ALA C CA 1
ATOM 2931 C C . ALA C 1 123 ? 8.979 -5.769 18.156 1.00 10.83 120 ALA C C 1
ATOM 2932 O O . ALA C 1 123 ? 7.967 -6.477 18.052 1.00 11.49 120 ALA C O 1
ATOM 2934 N N . GLN C 1 124 ? 9.646 -5.591 19.294 1.00 10.16 121 GLN C N 1
ATOM 2935 C CA . GLN C 1 124 ? 9.235 -6.268 20.533 1.00 12.51 121 GLN C CA 1
ATOM 2936 C C . GLN C 1 124 ? 8.822 -5.191 21.514 1.00 13.69 121 GLN C C 1
ATOM 2937 O O . GLN C 1 124 ? 9.447 -4.133 21.562 1.00 11.06 121 GLN C O 1
ATOM 2943 N N . SER C 1 125 ? 7.763 -5.411 22.278 1.00 16.29 122 SER C N 1
ATOM 2944 C CA . SER C 1 125 ? 7.396 -4.389 23.236 1.00 19.76 122 SER C CA 1
ATOM 2945 C C . SER C 1 125 ? 7.736 -4.864 24.635 1.00 21.39 122 SER C C 1
ATOM 2946 O O . SER C 1 125 ? 7.207 -5.864 25.093 1.00 21.03 122 SER C O 1
ATOM 2949 N N . GLY C 1 126 ? 8.629 -4.131 25.285 1.00 23.66 123 GLY C N 1
ATOM 2950 C CA . GLY C 1 126 ? 9.127 -4.449 26.626 1.00 25.71 123 GLY C CA 1
ATOM 2951 C C . GLY C 1 126 ? 9.765 -5.841 26.811 1.00 27.05 123 GLY C C 1
ATOM 2952 O O . GLY C 1 126 ? 9.658 -6.425 27.913 1.00 26.96 123 GLY C O 1
ATOM 2953 N N . PHE C 1 127 ? 10.444 -6.374 25.778 1.00 27.81 124 PHE C N 1
ATOM 2954 C CA . PHE C 1 127 ? 10.958 -7.769 25.848 1.00 29.54 124 PHE C CA 1
ATOM 2955 C C . PHE C 1 127 ? 11.852 -8.061 27.082 1.00 29.51 124 PHE C C 1
ATOM 2956 O O . PHE C 1 127 ? 11.577 -8.988 27.874 1.00 29.21 124 PHE C O 1
ATOM 2964 N N . VAL C 1 128 ? 12.936 -7.302 27.231 1.00 29.89 125 VAL C N 1
ATOM 2965 C CA . VAL C 1 128 ? 13.872 -7.534 28.366 1.00 30.80 125 VAL C CA 1
ATOM 2966 C C . VAL C 1 128 ? 13.249 -7.009 29.689 1.00 31.51 125 VAL C C 1
ATOM 2967 O O . VAL C 1 128 ? 13.473 -7.588 30.776 1.00 31.92 125 VAL C O 1
ATOM 2971 N N . GLU C 1 129 ? 12.476 -5.919 29.574 1.00 32.43 126 GLU C N 1
ATOM 2972 C CA . GLU C 1 129 ? 11.693 -5.323 30.700 1.00 34.15 126 GLU C CA 1
ATOM 2973 C C . GLU C 1 129 ? 10.834 -6.346 31.416 1.00 35.20 126 GLU C C 1
ATOM 2974 O O . GLU C 1 129 ? 10.722 -6.313 32.636 1.00 36.25 126 GLU C O 1
ATOM 2980 N N . HIS C 1 130 ? 10.218 -7.226 30.630 1.00 36.94 127 HIS C N 1
ATOM 2981 C CA . HIS C 1 130 ? 9.287 -8.228 31.128 1.00 38.92 127 HIS C CA 1
ATOM 2982 C C . HIS C 1 130 ? 9.980 -9.476 31.666 1.00 38.95 127 HIS C C 1
ATOM 2983 O O . HIS C 1 130 ? 9.305 -10.393 32.126 1.00 38.44 127 HIS C O 1
ATOM 2990 N N . LEU C 1 131 ? 11.319 -9.486 31.626 1.00 38.81 128 LEU C N 1
ATOM 2991 C CA . LEU C 1 131 ? 12.102 -10.564 32.217 1.00 39.06 128 LEU C CA 1
ATOM 2992 C C . LEU C 1 131 ? 12.252 -10.400 33.728 1.00 40.19 128 LEU C C 1
ATOM 2993 O O . LEU C 1 131 ? 12.360 -11.390 34.450 1.00 38.89 128 LEU C O 1
ATOM 2998 N N . ARG C 1 132 ? 12.290 -9.144 34.179 1.00 41.78 129 ARG C N 1
ATOM 2999 C CA . ARG C 1 132 ? 12.578 -8.812 35.583 1.00 43.84 129 ARG C CA 1
ATOM 3000 C C . ARG C 1 132 ? 11.276 -8.717 36.347 1.00 44.35 129 ARG C C 1
ATOM 3001 O O . ARG C 1 132 ? 10.925 -9.629 37.111 1.00 44.24 129 ARG C O 1
ATOM 3018 N N . SER D 1 5 ? 6.154 -11.804 -14.099 1.00 42.55 2 SER D N 1
ATOM 3019 C CA . SER D 1 5 ? 6.098 -10.839 -12.998 1.00 40.80 2 SER D CA 1
ATOM 3020 C C . SER D 1 5 ? 4.926 -9.848 -13.153 1.00 38.27 2 SER D C 1
ATOM 3021 O O . SER D 1 5 ? 4.363 -9.367 -12.166 1.00 37.51 2 SER D O 1
ATOM 3024 N N . GLY D 1 6 ? 4.579 -9.545 -14.403 1.00 35.70 3 GLY D N 1
ATOM 3025 C CA . GLY D 1 6 ? 3.433 -8.694 -14.705 1.00 32.77 3 GLY D CA 1
ATOM 3026 C C . GLY D 1 6 ? 2.180 -9.217 -14.010 1.00 30.67 3 GLY D C 1
ATOM 3027 O O . GLY D 1 6 ? 1.568 -8.507 -13.175 1.00 28.68 3 GLY D O 1
ATOM 3028 N N . PHE D 1 7 ? 1.810 -10.473 -14.331 1.00 28.18 4 PHE D N 1
ATOM 3029 C CA . PHE D 1 7 ? 0.599 -11.028 -13.724 1.00 25.94 4 PHE D CA 1
ATOM 3030 C C . PHE D 1 7 ? 0.746 -11.159 -12.191 1.00 23.36 4 PHE D C 1
ATOM 3031 O O . PHE D 1 7 ? -0.180 -10.821 -11.482 1.00 21.00 4 PHE D O 1
ATOM 3039 N N . LEU D 1 8 ? 1.907 -11.604 -11.718 1.00 21.33 5 LEU D N 1
ATOM 3040 C CA . LEU D 1 8 ? 2.096 -11.787 -10.264 1.00 22.50 5 LEU D CA 1
ATOM 3041 C C . LEU D 1 8 ? 1.864 -10.474 -9.511 1.00 22.60 5 LEU D C 1
ATOM 3042 O O . LEU D 1 8 ? 1.254 -10.461 -8.427 1.00 21.28 5 LEU D O 1
ATOM 3047 N N . GLU D 1 9 ? 2.362 -9.373 -10.072 1.00 22.22 6 GLU D N 1
ATOM 3048 C CA . GLU D 1 9 ? 2.262 -8.103 -9.356 1.00 22.99 6 GLU D CA 1
ATOM 3049 C C . GLU D 1 9 ? 0.788 -7.679 -9.338 1.00 21.71 6 GLU D C 1
ATOM 3050 O O . GLU D 1 9 ? 0.275 -7.241 -8.317 1.00 20.52 6 GLU D O 1
ATOM 3056 N N . GLN D 1 10 ? 0.096 -7.877 -10.459 1.00 20.86 7 GLN D N 1
ATOM 3057 C CA . GLN D 1 10 ? -1.334 -7.606 -10.508 1.00 21.50 7 GLN D CA 1
ATOM 3058 C C . GLN D 1 10 ? -2.173 -8.494 -9.529 1.00 19.57 7 GLN D C 1
ATOM 3059 O O . GLN D 1 10 ? -3.120 -8.014 -8.877 1.00 19.63 7 GLN D O 1
ATOM 3065 N N . ARG D 1 11 ? -1.840 -9.771 -9.461 1.00 17.04 8 ARG D N 1
ATOM 3066 C CA . ARG D 1 11 ? -2.613 -10.698 -8.600 1.00 16.53 8 ARG D CA 1
ATOM 3067 C C . ARG D 1 11 ? -2.458 -10.306 -7.158 1.00 14.23 8 ARG D C 1
ATOM 3068 O O . ARG D 1 11 ? -3.434 -10.275 -6.398 1.00 14.42 8 ARG D O 1
ATOM 3076 N N . LEU D 1 12 ? -1.220 -10.061 -6.764 1.00 14.89 9 LEU D N 1
ATOM 3077 C CA . LEU D 1 12 ? -0.928 -9.607 -5.404 1.00 15.50 9 LEU D CA 1
ATOM 3078 C C . LEU D 1 12 ? -1.608 -8.257 -5.142 1.00 15.08 9 LEU D C 1
ATOM 3079 O O . LEU D 1 12 ? -2.208 -8.044 -4.073 1.00 14.05 9 LEU D O 1
ATOM 3084 N N . GLY D 1 13 ? -1.518 -7.346 -6.118 1.00 15.99 10 GLY D N 1
ATOM 3085 C CA . GLY D 1 13 ? -2.257 -6.082 -6.062 1.00 14.06 10 GLY D CA 1
ATOM 3086 C C . GLY D 1 13 ? -3.710 -6.349 -5.785 1.00 14.81 10 GLY D C 1
ATOM 3087 O O . GLY D 1 13 ? -4.296 -5.749 -4.900 1.00 16.04 10 GLY D O 1
ATOM 3088 N N . HIS D 1 14 ? -4.311 -7.277 -6.538 1.00 14.91 11 HIS D N 1
ATOM 3089 C CA . HIS D 1 14 ? -5.749 -7.587 -6.396 1.00 15.27 11 HIS D CA 1
ATOM 3090 C C . HIS D 1 14 ? -6.060 -8.170 -4.996 1.00 14.02 11 HIS D C 1
ATOM 3091 O O . HIS D 1 14 ? -7.064 -7.811 -4.297 1.00 13.61 11 HIS D O 1
ATOM 3098 N N . CYS D 1 15 ? -5.192 -9.095 -4.598 1.00 13.91 12 CYS D N 1
ATOM 3099 C CA . CYS D 1 15 ? -5.336 -9.766 -3.287 1.00 13.59 12 CYS D CA 1
ATOM 3100 C C . CYS D 1 15 ? -5.414 -8.695 -2.183 1.00 13.29 12 CYS D C 1
ATOM 3101 O O . CYS D 1 15 ? -6.288 -8.714 -1.329 1.00 14.51 12 CYS D O 1
ATOM 3104 N N . LEU D 1 16 ? -4.488 -7.756 -2.221 1.00 13.14 13 LEU D N 1
ATOM 3105 C CA . LEU D 1 16 ? -4.387 -6.724 -1.188 1.00 14.55 13 LEU D CA 1
ATOM 3106 C C . LEU D 1 16 ? -5.634 -5.807 -1.259 1.00 16.00 13 LEU D C 1
ATOM 3107 O O . LEU D 1 16 ? -6.225 -5.469 -0.213 1.00 16.00 13 LEU D O 1
ATOM 3112 N N . ARG D 1 17 ? -6.084 -5.445 -2.469 1.00 15.72 14 ARG D N 1
ATOM 3113 C CA . ARG D 1 17 ? -7.297 -4.619 -2.570 1.00 16.80 14 ARG D CA 1
ATOM 3114 C C . ARG D 1 17 ? -8.488 -5.383 -2.007 1.00 16.31 14 ARG D C 1
ATOM 3115 O O . ARG D 1 17 ? -9.282 -4.809 -1.274 1.00 17.24 14 ARG D O 1
ATOM 3123 N N . GLN D 1 18 ? -8.641 -6.666 -2.332 1.00 15.11 15 GLN D N 1
ATOM 3124 C CA . GLN D 1 18 ? -9.750 -7.422 -1.776 1.00 16.09 15 GLN D CA 1
ATOM 3125 C C . GLN D 1 18 ? -9.718 -7.494 -0.215 1.00 15.33 15 GLN D C 1
ATOM 3126 O O . GLN D 1 18 ? -10.760 -7.402 0.444 1.00 15.50 15 GLN D O 1
ATOM 3140 N N . ALA D 1 20 ? -8.270 -5.304 1.828 1.00 16.70 17 ALA D N 1
ATOM 3141 C CA . ALA D 1 20 ? -8.530 -3.943 2.349 1.00 20.17 17 ALA D CA 1
ATOM 3142 C C . ALA D 1 20 ? -10.031 -3.560 2.263 1.00 21.25 17 ALA D C 1
ATOM 3143 O O . ALA D 1 20 ? -10.543 -2.904 3.170 1.00 21.25 17 ALA D O 1
ATOM 3145 N N . GLU D 1 21 ? -10.741 -4.031 1.232 1.00 22.69 18 GLU D N 1
ATOM 3146 C CA . GLU D 1 21 ? -12.203 -3.805 1.143 1.00 26.14 18 GLU D CA 1
ATOM 3147 C C . GLU D 1 21 ? -13.021 -4.539 2.212 1.00 25.51 18 GLU D C 1
ATOM 3148 O O . GLU D 1 21 ? -14.009 -3.989 2.745 1.00 25.58 18 GLU D O 1
ATOM 3154 N N . LYS D 1 22 ? -12.621 -5.762 2.529 1.00 24.50 19 LYS D N 1
ATOM 3155 C CA . LYS D 1 22 ? -13.291 -6.548 3.587 1.00 25.66 19 LYS D CA 1
ATOM 3156 C C . LYS D 1 22 ? -12.812 -6.163 5.011 1.00 24.87 19 LYS D C 1
ATOM 3157 O O . LYS D 1 22 ? -13.451 -6.484 5.986 1.00 26.41 19 LYS D O 1
ATOM 3163 N N . GLY D 1 23 ? -11.697 -5.457 5.123 1.00 22.62 20 GLY D N 1
ATOM 3164 C CA . GLY D 1 23 ? -11.176 -5.111 6.419 1.00 19.99 20 GLY D CA 1
ATOM 3165 C C . GLY D 1 23 ? -10.265 -6.190 6.979 1.00 19.21 20 GLY D C 1
ATOM 3166 O O . GLY D 1 23 ? -9.983 -6.164 8.169 1.00 19.12 20 GLY D O 1
ATOM 3167 N N . LEU D 1 24 ? -9.837 -7.140 6.135 1.00 16.33 21 LEU D N 1
ATOM 3168 C CA . LEU D 1 24 ? -9.027 -8.294 6.567 1.00 15.40 21 LEU D CA 1
ATOM 3169 C C . LEU D 1 24 ? -7.588 -7.843 6.701 1.00 14.28 21 LEU D C 1
ATOM 3170 O O . LEU D 1 24 ? -6.972 -7.415 5.709 1.00 12.83 21 LEU D O 1
ATOM 3175 N N . GLU D 1 25 ? -7.057 -7.930 7.919 1.00 13.45 22 GLU D N 1
ATOM 3176 C CA . GLU D 1 25 ? -5.758 -7.359 8.218 1.00 15.46 22 GLU D CA 1
ATOM 3177 C C . GLU D 1 25 ? -4.591 -8.315 7.842 1.00 14.67 22 GLU D C 1
ATOM 3178 O O . GLU D 1 25 ? -3.439 -7.881 7.569 1.00 14.50 22 GLU D O 1
ATOM 3184 N N . ALA D 1 26 ? -4.885 -9.613 7.826 1.00 11.17 23 ALA D N 1
ATOM 3185 C CA . ALA D 1 26 ? -3.839 -10.568 7.564 1.00 10.51 23 ALA D CA 1
ATOM 3186 C C . ALA D 1 26 ? -4.468 -11.831 7.001 1.00 9.84 23 ALA D C 1
ATOM 3187 O O . ALA D 1 26 ? -5.578 -12.216 7.387 1.00 9.91 23 ALA D O 1
ATOM 3189 N N . LEU D 1 27 ? -3.755 -12.449 6.072 1.00 9.92 24 LEU D N 1
ATOM 3190 C CA . LEU D 1 27 ? -4.247 -13.666 5.383 1.00 9.48 24 LEU D CA 1
ATOM 3191 C C . LEU D 1 27 ? -3.132 -14.696 5.356 1.00 8.98 24 LEU D C 1
ATOM 3192 O O . LEU D 1 27 ? -2.030 -14.397 4.886 1.00 10.04 24 LEU D O 1
ATOM 3197 N N . LEU D 1 28 ? -3.445 -15.908 5.818 1.00 8.76 25 LEU D N 1
ATOM 3198 C CA . LEU D 1 28 ? -2.539 -17.057 5.779 1.00 8.28 25 LEU D CA 1
ATOM 3199 C C . LEU D 1 28 ? -2.911 -17.967 4.584 1.00 7.93 25 LEU D C 1
ATOM 3200 O O . LEU D 1 28 ? -4.040 -18.433 4.482 1.00 9.25 25 LEU D O 1
ATOM 3205 N N . VAL D 1 29 ? -1.975 -18.166 3.667 1.00 8.77 26 VAL D N 1
ATOM 3206 C CA . VAL D 1 29 ? -2.166 -19.033 2.503 1.00 8.67 26 VAL D CA 1
ATOM 3207 C C . VAL D 1 29 ? -1.233 -20.219 2.614 1.00 9.54 26 VAL D C 1
ATOM 3208 O O . VAL D 1 29 ? -0.021 -20.043 2.613 1.00 8.76 26 VAL D O 1
ATOM 3212 N N . THR D 1 30 ? -1.792 -21.423 2.655 1.00 10.20 27 THR D N 1
ATOM 3213 C CA . THR D 1 30 ? -0.943 -22.622 2.928 1.00 12.16 27 THR D CA 1
ATOM 3214 C C . THR D 1 30 ? -1.177 -23.711 1.898 1.00 13.59 27 THR D C 1
ATOM 3215 O O . THR D 1 30 ? -0.637 -24.807 2.051 1.00 14.92 27 THR D O 1
ATOM 3219 N N . HIS D 1 31 ? -2.007 -23.447 0.877 1.00 13.95 28 HIS D N 1
ATOM 3220 C CA . HIS D 1 31 ? -2.248 -24.452 -0.217 1.00 13.53 28 HIS D CA 1
ATOM 3221 C C . HIS D 1 31 ? -1.466 -24.084 -1.458 1.00 13.16 28 HIS D C 1
ATOM 3222 O O . HIS D 1 31 ? -1.619 -22.964 -1.982 1.00 12.50 28 HIS D O 1
ATOM 3229 N N . LEU D 1 32 ? -0.619 -25.026 -1.878 1.00 12.64 29 LEU D N 1
ATOM 3230 C CA . LEU D 1 32 ? 0.276 -24.872 -3.020 1.00 14.29 29 LEU D CA 1
ATOM 3231 C C . LEU D 1 32 ? -0.393 -24.136 -4.233 1.00 14.60 29 LEU D C 1
ATOM 3232 O O . LEU D 1 32 ? 0.181 -23.162 -4.743 1.00 14.74 29 LEU D O 1
ATOM 3237 N N . THR D 1 33 ? -1.600 -24.529 -4.662 1.00 13.98 30 THR D N 1
ATOM 3238 C CA . THR D 1 33 ? -2.202 -23.829 -5.827 1.00 14.91 30 THR D CA 1
ATOM 3239 C C . THR D 1 33 ? -2.283 -22.334 -5.652 1.00 13.25 30 THR D C 1
ATOM 3240 O O . THR D 1 33 ? -2.093 -21.571 -6.606 1.00 11.06 30 THR D O 1
ATOM 3244 N N . ASN D 1 34 ? -2.590 -21.917 -4.420 1.00 12.07 31 ASN D N 1
ATOM 3245 C CA . ASN D 1 34 ? -2.845 -20.518 -4.144 1.00 12.58 31 ASN D CA 1
ATOM 3246 C C . ASN D 1 34 ? -1.556 -19.747 -3.867 1.00 12.34 31 ASN D C 1
ATOM 3247 O O . ASN D 1 34 ? -1.407 -18.644 -4.362 1.00 14.01 31 ASN D O 1
ATOM 3252 N N . SER D 1 35 ? -0.600 -20.331 -3.139 1.00 13.07 32 SER D N 1
ATOM 3253 C CA . SER D 1 35 ? 0.689 -19.679 -2.945 1.00 11.81 32 SER D CA 1
ATOM 3254 C C . SER D 1 35 ? 1.418 -19.571 -4.299 1.00 12.70 32 SER D C 1
ATOM 3255 O O . SER D 1 35 ? 2.065 -18.565 -4.580 1.00 11.92 32 SER D O 1
ATOM 3258 N N . TYR D 1 36 ? 1.263 -20.580 -5.146 1.00 12.12 33 TYR D N 1
ATOM 3259 C CA . TYR D 1 36 ? 1.767 -20.482 -6.521 1.00 13.16 33 TYR D CA 1
ATOM 3260 C C . TYR D 1 36 ? 1.134 -19.327 -7.321 1.00 13.41 33 TYR D C 1
ATOM 3261 O O . TYR D 1 36 ? 1.841 -18.553 -7.991 1.00 13.79 33 TYR D O 1
ATOM 3270 N N . TYR D 1 37 ? -0.182 -19.187 -7.240 1.00 13.85 34 TYR D N 1
ATOM 3271 C CA . TYR D 1 37 ? -0.894 -18.158 -8.021 1.00 14.00 34 TYR D CA 1
ATOM 3272 C C . TYR D 1 37 ? -0.372 -16.789 -7.600 1.00 14.94 34 TYR D C 1
ATOM 3273 O O . TYR D 1 37 ? -0.153 -15.897 -8.423 1.00 13.73 34 TYR D O 1
ATOM 3282 N N . LEU D 1 38 ? -0.130 -16.640 -6.299 1.00 15.29 35 LEU D N 1
ATOM 3283 C CA . LEU D 1 38 ? 0.277 -15.345 -5.754 1.00 16.72 35 LEU D CA 1
ATOM 3284 C C . LEU D 1 38 ? 1.741 -15.032 -5.874 1.00 18.00 35 LEU D C 1
ATOM 3285 O O . LEU D 1 38 ? 2.117 -13.859 -5.880 1.00 20.39 35 LEU D O 1
ATOM 3290 N N . THR D 1 39 ? 2.583 -16.059 -5.826 1.00 18.63 36 THR D N 1
ATOM 3291 C CA . THR D 1 39 ? 4.017 -15.817 -5.737 1.00 18.96 36 THR D CA 1
ATOM 3292 C C . THR D 1 39 ? 4.877 -16.386 -6.868 1.00 20.32 36 THR D C 1
ATOM 3293 O O . THR D 1 39 ? 6.060 -16.039 -6.944 1.00 20.75 36 THR D O 1
ATOM 3297 N N . GLY D 1 40 ? 4.335 -17.306 -7.682 1.00 21.56 37 GLY D N 1
ATOM 3298 C CA . GLY D 1 40 ? 5.171 -18.066 -8.670 1.00 22.09 37 GLY D CA 1
ATOM 3299 C C . GLY D 1 40 ? 6.080 -19.157 -8.071 1.00 24.42 37 GLY D C 1
ATOM 3300 O O . GLY D 1 40 ? 6.848 -19.856 -8.793 1.00 22.57 37 GLY D O 1
ATOM 3301 N N . PHE D 1 41 ? 6.025 -19.341 -6.748 1.00 26.11 38 PHE D N 1
ATOM 3302 C CA . PHE D 1 41 ? 6.861 -20.358 -6.087 1.00 28.43 38 PHE D CA 1
ATOM 3303 C C . PHE D 1 41 ? 6.318 -21.788 -6.286 1.00 31.04 38 PHE D C 1
ATOM 3304 O O . PHE D 1 41 ? 5.123 -21.986 -6.134 1.00 31.21 38 PHE D O 1
ATOM 3312 N N . SER D 1 42 ? 7.186 -22.790 -6.511 1.00 33.97 39 SER D N 1
ATOM 3313 C CA . SER D 1 42 ? 6.732 -24.211 -6.721 1.00 36.51 39 SER D CA 1
ATOM 3314 C C . SER D 1 42 ? 6.588 -25.251 -5.569 1.00 37.49 39 SER D C 1
ATOM 3315 O O . SER D 1 42 ? 5.653 -26.032 -5.588 1.00 38.30 39 SER D O 1
ATOM 3318 N N . GLY D 1 43 ? 7.515 -25.327 -4.620 1.00 38.88 40 GLY D N 1
ATOM 3319 C CA . GLY D 1 43 ? 7.438 -26.382 -3.569 1.00 39.34 40 GLY D CA 1
ATOM 3320 C C . GLY D 1 43 ? 6.213 -26.373 -2.650 1.00 39.95 40 GLY D C 1
ATOM 3321 O O . GLY D 1 43 ? 5.555 -25.317 -2.447 1.00 39.85 40 GLY D O 1
ATOM 3322 N N . THR D 1 44 ? 5.883 -27.530 -2.079 1.00 39.98 41 THR D N 1
ATOM 3323 C CA . THR D 1 44 ? 4.717 -27.594 -1.175 1.00 40.68 41 THR D CA 1
ATOM 3324 C C . THR D 1 44 ? 5.049 -27.231 0.274 1.00 39.41 41 THR D C 1
ATOM 3325 O O . THR D 1 44 ? 4.144 -27.107 1.114 1.00 39.98 41 THR D O 1
ATOM 3329 N N . ALA D 1 45 ? 6.327 -27.061 0.594 1.00 37.27 42 ALA D N 1
ATOM 3330 C CA . ALA D 1 45 ? 6.589 -26.358 1.834 1.00 34.24 42 ALA D CA 1
ATOM 3331 C C . ALA D 1 45 ? 6.491 -24.861 1.487 1.00 31.47 42 ALA D C 1
ATOM 3332 O O . ALA D 1 45 ? 7.506 -24.236 1.097 1.00 32.72 42 ALA D O 1
ATOM 3334 N N . ALA D 1 46 ? 5.279 -24.295 1.547 1.00 25.40 43 ALA D N 1
ATOM 3335 C CA . ALA D 1 46 ? 5.237 -22.847 1.749 1.00 20.77 43 ALA D CA 1
ATOM 3336 C C . ALA D 1 46 ? 4.031 -22.388 2.531 1.00 18.07 43 ALA D C 1
ATOM 3337 O O . ALA D 1 46 ? 2.892 -22.780 2.234 1.00 15.67 43 ALA D O 1
ATOM 3339 N N . THR D 1 47 ? 4.314 -21.561 3.533 1.00 14.92 44 THR D N 1
ATOM 3340 C CA . THR D 1 47 ? 3.304 -20.889 4.287 1.00 13.60 44 THR D CA 1
ATOM 3341 C C . THR D 1 47 ? 3.458 -19.408 3.972 1.00 13.19 44 THR D C 1
ATOM 3342 O O . THR D 1 47 ? 4.500 -18.812 4.269 1.00 11.33 44 THR D O 1
ATOM 3346 N N . VAL D 1 48 ? 2.417 -18.827 3.382 1.00 11.77 45 VAL D N 1
ATOM 3347 C CA . VAL D 1 48 ? 2.471 -17.401 2.963 1.00 10.49 45 VAL D CA 1
ATOM 3348 C C . VAL D 1 48 ? 1.656 -16.540 3.946 1.00 10.29 45 VAL D C 1
ATOM 3349 O O . VAL D 1 48 ? 0.511 -16.891 4.274 1.00 10.23 45 VAL D O 1
ATOM 3353 N N . LEU D 1 49 ? 2.241 -15.440 4.414 1.00 9.91 46 LEU D N 1
ATOM 3354 C CA . LEU D 1 49 ? 1.491 -14.470 5.163 1.00 10.16 46 LEU D CA 1
ATOM 3355 C C . LEU D 1 49 ? 1.431 -13.116 4.459 1.00 10.17 46 LEU D C 1
ATOM 3356 O O . LEU D 1 49 ? 2.456 -12.546 4.155 1.00 11.63 46 LEU D O 1
ATOM 3361 N N . ILE D 1 50 ? 0.223 -12.612 4.243 1.00 10.78 47 ILE D N 1
ATOM 3362 C CA . ILE D 1 50 ? 0.083 -11.339 3.570 1.00 12.80 47 ILE D CA 1
ATOM 3363 C C . ILE D 1 50 ? -0.597 -10.358 4.489 1.00 10.97 47 ILE D C 1
ATOM 3364 O O . ILE D 1 50 ? -1.667 -10.666 5.010 1.00 10.70 47 ILE D O 1
ATOM 3369 N N . THR D 1 51 ? 0.003 -9.182 4.670 1.00 12.07 48 THR D N 1
ATOM 3370 C CA . THR D 1 51 ? -0.676 -8.041 5.291 1.00 12.91 48 THR D CA 1
ATOM 3371 C C . THR D 1 51 ? -0.465 -6.817 4.391 1.00 13.98 48 THR D C 1
ATOM 3372 O O . THR D 1 51 ? 0.290 -6.870 3.434 1.00 12.19 48 THR D O 1
ATOM 3376 N N . ALA D 1 52 ? -1.140 -5.723 4.745 1.00 14.74 49 ALA D N 1
ATOM 3377 C CA . ALA D 1 52 ? -0.930 -4.392 4.130 1.00 17.61 49 ALA D CA 1
ATOM 3378 C C . ALA D 1 52 ? 0.550 -3.968 4.068 1.00 18.02 49 ALA D C 1
ATOM 3379 O O . ALA D 1 52 ? 0.980 -3.294 3.109 1.00 18.89 49 ALA D O 1
ATOM 3381 N N . LYS D 1 53 ? 1.329 -4.421 5.046 1.00 18.38 50 LYS D N 1
ATOM 3382 C CA . LYS D 1 53 ? 2.744 -4.032 5.207 1.00 21.28 50 LYS D CA 1
ATOM 3383 C C . LYS D 1 53 ? 3.745 -5.148 4.966 1.00 21.51 50 LYS D C 1
ATOM 3384 O O . LYS D 1 53 ? 4.900 -4.850 4.688 1.00 23.38 50 LYS D O 1
ATOM 3390 N N . ARG D 1 54 ? 3.327 -6.403 5.059 1.00 19.24 51 ARG D N 1
ATOM 3391 C CA . ARG D 1 54 ? 4.261 -7.557 5.087 1.00 19.29 51 ARG D CA 1
ATOM 3392 C C . ARG D 1 54 ? 3.864 -8.563 4.020 1.00 17.91 51 ARG D C 1
ATOM 3393 O O . ARG D 1 54 ? 2.653 -8.817 3.855 1.00 16.26 51 ARG D O 1
ATOM 3401 N N . ARG D 1 55 ? 4.840 -9.102 3.277 1.00 15.03 52 ARG D N 1
ATOM 3402 C CA . ARG D 1 55 ? 4.615 -10.245 2.391 1.00 16.13 52 ARG D CA 1
ATOM 3403 C C . ARG D 1 55 ? 5.731 -11.206 2.728 1.00 15.20 52 ARG D C 1
ATOM 3404 O O . ARG D 1 55 ? 6.922 -10.928 2.446 1.00 15.10 52 ARG D O 1
ATOM 3412 N N . VAL D 1 56 ? 5.358 -12.320 3.304 1.00 13.34 53 VAL D N 1
ATOM 3413 C CA . VAL D 1 56 ? 6.321 -13.255 3.852 1.00 12.36 53 VAL D CA 1
ATOM 3414 C C . VAL D 1 56 ? 6.025 -14.590 3.234 1.00 11.44 53 VAL D C 1
ATOM 3415 O O . VAL D 1 56 ? 4.870 -14.977 3.124 1.00 9.94 53 VAL D O 1
ATOM 3419 N N . LEU D 1 57 ? 7.074 -15.275 2.770 1.00 11.51 54 LEU D N 1
ATOM 3420 C CA . LEU D 1 57 ? 6.937 -16.707 2.392 1.00 11.65 54 LEU D CA 1
ATOM 3421 C C . LEU D 1 57 ? 7.817 -17.590 3.258 1.00 12.25 54 LEU D C 1
ATOM 3422 O O . LEU D 1 57 ? 9.070 -17.417 3.229 1.00 12.75 54 LEU D O 1
ATOM 3427 N N . ILE D 1 58 ? 7.211 -18.550 3.989 1.00 10.65 55 ILE D N 1
ATOM 3428 C CA . ILE D 1 58 ? 7.994 -19.353 4.960 1.00 12.49 55 ILE D CA 1
ATOM 3429 C C . ILE D 1 58 ? 8.141 -20.719 4.364 1.00 13.68 55 ILE D C 1
ATOM 3430 O O . ILE D 1 58 ? 7.147 -21.328 3.996 1.00 13.26 55 ILE D O 1
ATOM 3435 N N . THR D 1 59 ? 9.366 -21.199 4.266 1.00 15.10 56 THR D N 1
ATOM 3436 C CA . THR D 1 59 ? 9.578 -22.546 3.675 1.00 18.14 56 THR D CA 1
ATOM 3437 C C . THR D 1 59 ? 10.714 -23.252 4.378 1.00 20.32 56 THR D C 1
ATOM 3438 O O . THR D 1 59 ? 11.370 -22.664 5.221 1.00 18.99 56 THR D O 1
ATOM 3442 N N . ASP D 1 60 ? 10.980 -24.513 4.051 1.00 24.58 57 ASP D N 1
ATOM 3443 C CA . ASP D 1 60 ? 12.136 -25.122 4.729 1.00 28.25 57 ASP D CA 1
ATOM 3444 C C . ASP D 1 60 ? 13.448 -25.092 3.900 1.00 30.84 57 ASP D C 1
ATOM 3445 O O . ASP D 1 60 ? 13.441 -24.653 2.750 1.00 31.25 57 ASP D O 1
ATOM 3450 N N . SER D 1 61 ? 14.558 -25.536 4.516 1.00 33.60 58 SER D N 1
ATOM 3451 C CA . SER D 1 61 ? 15.899 -25.344 3.969 1.00 35.73 58 SER D CA 1
ATOM 3452 C C . SER D 1 61 ? 16.158 -26.081 2.673 1.00 37.42 58 SER D C 1
ATOM 3453 O O . SER D 1 61 ? 17.165 -25.799 1.997 1.00 37.97 58 SER D O 1
ATOM 3456 N N . ARG D 1 62 ? 15.262 -27.000 2.311 1.00 38.82 59 ARG D N 1
ATOM 3457 C CA . ARG D 1 62 ? 15.325 -27.607 0.987 1.00 40.61 59 ARG D CA 1
ATOM 3458 C C . ARG D 1 62 ? 15.019 -26.552 -0.101 1.00 41.11 59 ARG D C 1
ATOM 3459 O O . ARG D 1 62 ? 15.456 -26.699 -1.244 1.00 41.24 59 ARG D O 1
ATOM 3467 N N . TYR D 1 63 ? 14.300 -25.479 0.270 1.00 41.32 60 TYR D N 1
ATOM 3468 C CA . TYR D 1 63 ? 13.757 -24.523 -0.706 1.00 41.35 60 TYR D CA 1
ATOM 3469 C C . TYR D 1 63 ? 14.228 -23.098 -0.538 1.00 41.38 60 TYR D C 1
ATOM 3470 O O . TYR D 1 63 ? 14.025 -22.271 -1.420 1.00 41.59 60 TYR D O 1
ATOM 3479 N N . THR D 1 64 ? 14.837 -22.799 0.597 1.00 41.45 61 THR D N 1
ATOM 3480 C CA . THR D 1 64 ? 15.301 -21.441 0.874 1.00 41.32 61 THR D CA 1
ATOM 3481 C C . THR D 1 64 ? 16.135 -20.758 -0.254 1.00 41.04 61 THR D C 1
ATOM 3482 O O . THR D 1 64 ? 15.736 -19.682 -0.712 1.00 39.91 61 THR D O 1
ATOM 3486 N N . LEU D 1 65 ? 17.242 -21.362 -0.717 1.00 40.82 62 LEU D N 1
ATOM 3487 C CA . LEU D 1 65 ? 17.991 -20.818 -1.894 1.00 40.75 62 LEU D CA 1
ATOM 3488 C C . LEU D 1 65 ? 17.079 -20.460 -3.086 1.00 39.69 62 LEU D C 1
ATOM 3489 O O . LEU D 1 65 ? 17.089 -19.326 -3.549 1.00 39.49 62 LEU D O 1
ATOM 3494 N N . LEU D 1 66 ? 16.298 -21.430 -3.561 1.00 39.40 63 LEU D N 1
ATOM 3495 C CA . LEU D 1 66 ? 15.392 -21.266 -4.708 1.00 39.44 63 LEU D CA 1
ATOM 3496 C C . LEU D 1 66 ? 14.425 -20.063 -4.585 1.00 40.21 63 LEU D C 1
ATOM 3497 O O . LEU D 1 66 ? 14.357 -19.163 -5.464 1.00 39.83 63 LEU D O 1
ATOM 3502 N N . ALA D 1 67 ? 13.655 -20.063 -3.491 1.00 40.01 64 ALA D N 1
ATOM 3503 C CA . ALA D 1 67 ? 12.677 -19.011 -3.238 1.00 39.99 64 ALA D CA 1
ATOM 3504 C C . ALA D 1 67 ? 13.372 -17.635 -3.236 1.00 40.14 64 ALA D C 1
ATOM 3505 O O . ALA D 1 67 ? 12.880 -16.683 -3.860 1.00 40.18 64 ALA D O 1
ATOM 3507 N N . LYS D 1 68 ? 14.528 -17.561 -2.570 1.00 40.58 65 LYS D N 1
ATOM 3508 C CA . LYS D 1 68 ? 15.303 -16.309 -2.417 1.00 41.54 65 LYS D CA 1
ATOM 3509 C C . LYS D 1 68 ? 15.784 -15.796 -3.780 1.00 42.04 65 LYS D C 1
ATOM 3510 O O . LYS D 1 68 ? 15.802 -14.582 -4.021 1.00 42.48 65 LYS D O 1
ATOM 3516 N N . ALA D 1 69 ? 16.126 -16.730 -4.668 1.00 42.19 66 ALA D N 1
ATOM 3517 C CA . ALA D 1 69 ? 16.552 -16.416 -6.037 1.00 42.67 66 ALA D CA 1
ATOM 3518 C C . ALA D 1 69 ? 15.398 -16.046 -7.003 1.00 42.96 66 ALA D C 1
ATOM 3519 O O . ALA D 1 69 ? 15.626 -15.303 -7.984 1.00 43.15 66 ALA D O 1
ATOM 3521 N N . SER D 1 70 ? 14.179 -16.534 -6.744 1.00 42.41 67 SER D N 1
ATOM 3522 C CA . SER D 1 70 ? 13.112 -16.445 -7.772 1.00 41.31 67 SER D CA 1
ATOM 3523 C C . SER D 1 70 ? 11.694 -16.017 -7.343 1.00 40.67 67 SER D C 1
ATOM 3524 O O . SER D 1 70 ? 10.732 -16.245 -8.108 1.00 41.70 67 SER D O 1
ATOM 3527 N N . VAL D 1 71 ? 11.526 -15.467 -6.133 1.00 38.79 68 VAL D N 1
ATOM 3528 C CA . VAL D 1 71 ? 10.217 -14.926 -5.727 1.00 36.50 68 VAL D CA 1
ATOM 3529 C C . VAL D 1 71 ? 10.383 -13.436 -5.535 1.00 36.24 68 VAL D C 1
ATOM 3530 O O . VAL D 1 71 ? 11.142 -13.013 -4.653 1.00 36.23 68 VAL D O 1
ATOM 3534 N N . GLU D 1 72 ? 9.671 -12.627 -6.312 1.00 34.28 69 GLU D N 1
ATOM 3535 C CA . GLU D 1 72 ? 9.882 -11.186 -6.190 1.00 33.61 69 GLU D CA 1
ATOM 3536 C C . GLU D 1 72 ? 8.916 -10.560 -5.198 1.00 31.84 69 GLU D C 1
ATOM 3537 O O . GLU D 1 72 ? 7.720 -10.874 -5.185 1.00 31.09 69 GLU D O 1
ATOM 3543 N N . GLY D 1 73 ? 9.447 -9.696 -4.347 1.00 29.79 70 GLY D N 1
ATOM 3544 C CA . GLY D 1 73 ? 8.611 -8.932 -3.437 1.00 28.57 70 GLY D CA 1
ATOM 3545 C C . GLY D 1 73 ? 7.968 -9.658 -2.260 1.00 26.82 70 GLY D C 1
ATOM 3546 O O . GLY D 1 73 ? 6.992 -9.170 -1.709 1.00 27.21 70 GLY D O 1
ATOM 3547 N N . PHE D 1 74 ? 8.500 -10.820 -1.889 1.00 25.54 71 PHE D N 1
ATOM 3548 C CA . PHE D 1 74 ? 8.156 -11.483 -0.615 1.00 22.52 71 PHE D CA 1
ATOM 3549 C C . PHE D 1 74 ? 9.463 -11.618 0.078 1.00 20.91 71 PHE D C 1
ATOM 3550 O O . PHE D 1 74 ? 10.459 -11.986 -0.546 1.00 21.14 71 PHE D O 1
ATOM 3558 N N . ASP D 1 75 ? 9.468 -11.397 1.384 1.00 18.08 72 ASP D N 1
ATOM 3559 C CA . ASP D 1 75 ? 10.650 -11.777 2.142 1.00 18.00 72 ASP D CA 1
ATOM 3560 C C . ASP D 1 75 ? 10.557 -13.252 2.493 1.00 17.28 72 ASP D C 1
ATOM 3561 O O . ASP D 1 75 ? 9.466 -13.756 2.844 1.00 16.09 72 ASP D O 1
ATOM 3566 N N . ILE D 1 76 ? 11.699 -13.921 2.476 1.00 14.99 73 ILE D N 1
ATOM 3567 C CA . ILE D 1 76 ? 11.719 -15.396 2.585 1.00 14.56 73 ILE D CA 1
ATOM 3568 C C . ILE D 1 76 ? 12.255 -15.752 3.957 1.00 13.74 73 ILE D C 1
ATOM 3569 O O . ILE D 1 76 ? 13.196 -15.141 4.412 1.00 11.03 73 ILE D O 1
ATOM 3574 N N . ILE D 1 77 ? 11.594 -16.679 4.639 1.00 13.63 74 ILE D N 1
ATOM 3575 C CA . ILE D 1 77 ? 11.977 -17.057 5.993 1.00 13.87 74 ILE D CA 1
ATOM 3576 C C . ILE D 1 77 ? 12.121 -18.581 5.955 1.00 14.90 74 ILE D C 1
ATOM 3577 O O . ILE D 1 77 ? 11.242 -19.287 5.485 1.00 14.41 74 ILE D O 1
ATOM 3582 N N . GLU D 1 78 ? 13.278 -19.083 6.364 1.00 16.92 75 GLU D N 1
ATOM 3583 C CA . GLU D 1 78 ? 13.470 -20.517 6.429 1.00 17.28 75 GLU D CA 1
ATOM 3584 C C . GLU D 1 78 ? 13.055 -20.975 7.793 1.00 17.17 75 GLU D C 1
ATOM 3585 O O . GLU D 1 78 ? 13.603 -20.511 8.759 1.00 17.46 75 GLU D O 1
ATOM 3591 N N . SER D 1 79 ? 12.121 -21.903 7.913 1.00 17.68 76 SER D N 1
ATOM 3592 C CA . SER D 1 79 ? 11.717 -22.318 9.278 1.00 17.45 76 SER D CA 1
ATOM 3593 C C . SER D 1 79 ? 10.914 -23.578 9.176 1.00 18.94 76 SER D C 1
ATOM 3594 O O . SER D 1 79 ? 10.206 -23.807 8.162 1.00 18.36 76 SER D O 1
ATOM 3597 N N . ARG D 1 80 ? 11.046 -24.459 10.178 1.00 18.44 77 ARG D N 1
ATOM 3598 C CA . ARG D 1 80 ? 10.196 -25.658 10.124 1.00 18.52 77 ARG D CA 1
ATOM 3599 C C . ARG D 1 80 ? 9.043 -25.557 11.120 1.00 17.42 77 ARG D C 1
ATOM 3600 O O . ARG D 1 80 ? 8.340 -26.511 11.288 1.00 16.88 77 ARG D O 1
ATOM 3608 N N . THR D 1 81 ? 8.868 -24.376 11.724 1.00 16.65 78 THR D N 1
ATOM 3609 C CA . THR D 1 81 ? 7.765 -24.060 12.656 1.00 16.57 78 THR D CA 1
ATOM 3610 C C . THR D 1 81 ? 7.068 -22.805 12.145 1.00 13.84 78 THR D C 1
ATOM 3611 O O . THR D 1 81 ? 7.183 -21.753 12.738 1.00 14.71 78 THR D O 1
ATOM 3615 N N . PRO D 1 82 ? 6.379 -22.896 10.995 1.00 12.88 79 PRO D N 1
ATOM 3616 C CA . PRO D 1 82 ? 5.916 -21.657 10.389 1.00 11.92 79 PRO D CA 1
ATOM 3617 C C . PRO D 1 82 ? 4.833 -20.989 11.226 1.00 11.82 79 PRO D C 1
ATOM 3618 O O . PRO D 1 82 ? 4.727 -19.755 11.245 1.00 12.61 79 PRO D O 1
ATOM 3622 N N . LEU D 1 83 ? 4.068 -21.762 11.977 1.00 10.61 80 LEU D N 1
ATOM 3623 C CA . LEU D 1 83 ? 3.063 -21.144 12.825 1.00 11.80 80 LEU D CA 1
ATOM 3624 C C . LEU D 1 83 ? 3.674 -20.284 13.966 1.00 12.33 80 LEU D C 1
ATOM 3625 O O . LEU D 1 83 ? 3.069 -19.285 14.359 1.00 11.43 80 LEU D O 1
ATOM 3630 N N . LYS D 1 84 ? 4.859 -20.655 14.492 1.00 12.17 81 LYS D N 1
ATOM 3631 C CA . LYS D 1 84 ? 5.533 -19.760 15.499 1.00 13.18 81 LYS D CA 1
ATOM 3632 C C . LYS D 1 84 ? 5.972 -18.472 14.853 1.00 11.47 81 LYS D C 1
ATOM 3633 O O . LYS D 1 84 ? 5.893 -17.423 15.458 1.00 13.82 81 LYS D O 1
ATOM 3639 N N . VAL D 1 85 ? 6.408 -18.545 13.613 1.00 11.92 82 VAL D N 1
ATOM 3640 C CA . VAL D 1 85 ? 6.814 -17.333 12.882 1.00 12.47 82 VAL D CA 1
ATOM 3641 C C . VAL D 1 85 ? 5.588 -16.434 12.673 1.00 12.67 82 VAL D C 1
ATOM 3642 O O . VAL D 1 85 ? 5.647 -15.211 12.875 1.00 11.19 82 VAL D O 1
ATOM 3646 N N . VAL D 1 86 ? 4.495 -17.036 12.179 1.00 12.26 83 VAL D N 1
ATOM 3647 C CA . VAL D 1 86 ? 3.242 -16.262 12.046 1.00 12.71 83 VAL D CA 1
ATOM 3648 C C . VAL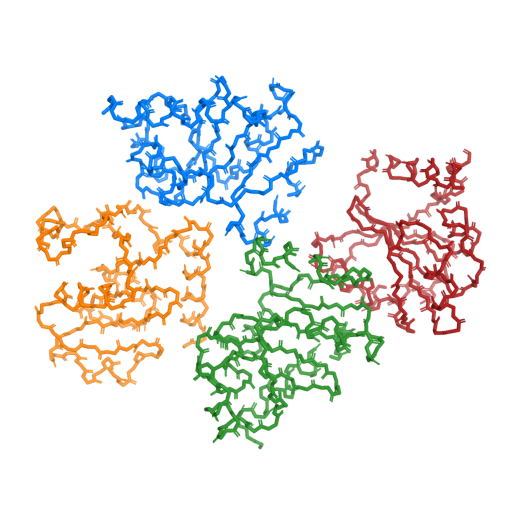 D 1 86 ? 2.865 -15.559 13.375 1.00 12.80 83 VAL D C 1
ATOM 3649 O O . VAL D 1 86 ? 2.581 -14.338 13.426 1.00 12.99 83 VAL D O 1
ATOM 3653 N N . ALA D 1 87 ? 2.893 -16.309 14.457 1.00 13.80 84 ALA D N 1
ATOM 3654 C CA . ALA D 1 87 ? 2.564 -15.723 15.760 1.00 12.76 84 ALA D CA 1
ATOM 3655 C C . ALA D 1 87 ? 3.444 -14.495 16.084 1.00 12.92 84 ALA D C 1
ATOM 3656 O O . ALA D 1 87 ? 2.930 -13.516 16.603 1.00 11.59 84 ALA D O 1
ATOM 3658 N N . GLU D 1 88 ? 4.744 -14.560 15.772 1.00 11.77 85 GLU D N 1
ATOM 3659 C CA . GLU D 1 88 ? 5.661 -13.464 16.086 1.00 13.81 85 GLU D CA 1
ATOM 3660 C C . GLU D 1 88 ? 5.367 -12.239 15.223 1.00 12.66 85 GLU D C 1
ATOM 3661 O O . GLU D 1 88 ? 5.430 -11.115 15.724 1.00 12.83 85 GLU D O 1
ATOM 3667 N N . LEU D 1 89 ? 5.083 -12.487 13.935 1.00 12.01 86 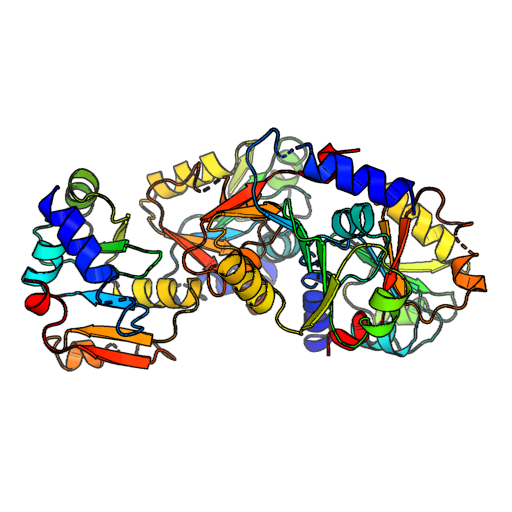LEU D N 1
ATOM 3668 C CA . LEU D 1 89 ? 4.715 -11.457 12.965 1.00 13.01 86 LEU D CA 1
ATOM 3669 C C . LEU D 1 89 ? 3.441 -10.736 13.418 1.00 12.51 86 LEU D C 1
ATOM 3670 O O . LEU D 1 89 ? 3.410 -9.529 13.467 1.00 14.79 86 LEU D O 1
ATOM 3675 N N . LEU D 1 90 ? 2.409 -11.471 13.833 1.00 12.18 87 LEU D N 1
ATOM 3676 C CA . LEU D 1 90 ? 1.157 -10.833 14.213 1.00 11.11 87 LEU D CA 1
ATOM 3677 C C . LEU D 1 90 ? 1.403 -10.061 15.509 1.00 12.38 87 LEU D C 1
ATOM 3678 O O . LEU D 1 90 ? 0.933 -8.934 15.676 1.00 12.91 87 LEU D O 1
ATOM 3683 N N . GLU D 1 91 ? 2.165 -10.641 16.439 1.00 13.37 88 GLU D N 1
ATOM 3684 C CA . GLU D 1 91 ? 2.488 -9.901 17.697 1.00 16.07 88 GLU D CA 1
ATOM 3685 C C . GLU D 1 91 ? 3.224 -8.557 17.402 1.00 16.18 88 GLU D C 1
ATOM 3686 O O . GLU D 1 91 ? 2.854 -7.453 17.948 1.00 15.20 88 GLU D O 1
ATOM 3692 N N . ALA D 1 92 ? 4.286 -8.684 16.602 1.00 15.30 89 ALA D N 1
ATOM 3693 C CA . ALA D 1 92 ? 5.146 -7.536 16.222 1.00 16.37 89 ALA D CA 1
ATOM 3694 C C . ALA D 1 92 ? 4.350 -6.438 15.530 1.00 17.34 89 ALA D C 1
ATOM 3695 O O . ALA D 1 92 ? 4.571 -5.252 15.780 1.00 18.27 89 ALA D O 1
ATOM 3697 N N . ASP D 1 93 ? 3.378 -6.834 14.706 1.00 16.89 90 ASP D N 1
ATOM 3698 C CA . ASP D 1 93 ? 2.590 -5.871 13.936 1.00 17.48 90 ASP D CA 1
ATOM 3699 C C . ASP D 1 93 ? 1.303 -5.450 14.564 1.00 17.46 90 ASP D C 1
ATOM 3700 O O . ASP D 1 93 ? 0.592 -4.701 13.961 1.00 18.66 90 ASP D O 1
ATOM 3705 N N . GLN D 1 94 ? 0.968 -5.999 15.742 1.00 18.59 91 GLN D N 1
ATOM 3706 C CA . GLN D 1 94 ? -0.261 -5.713 16.495 1.00 19.07 91 GLN D CA 1
ATOM 3707 C C . GLN D 1 94 ? -1.510 -6.045 15.701 1.00 18.40 91 GLN D C 1
ATOM 3708 O O . GLN D 1 94 ? -2.485 -5.288 15.662 1.00 17.35 91 GLN D O 1
ATOM 3714 N N . ILE D 1 95 ? -1.458 -7.193 15.026 1.00 17.38 92 ILE D N 1
ATOM 3715 C CA . ILE D 1 95 ? -2.633 -7.712 14.314 1.00 14.90 92 ILE D CA 1
ATOM 3716 C C . ILE D 1 95 ? -3.308 -8.775 15.169 1.00 14.69 92 ILE D C 1
ATOM 3717 O O . ILE D 1 95 ? -2.652 -9.720 15.639 1.00 12.57 92 ILE D O 1
ATOM 3722 N N . ASP D 1 96 ? -4.612 -8.598 15.360 1.00 13.81 93 ASP D N 1
ATOM 3723 C CA . ASP D 1 96 ? -5.450 -9.402 16.227 1.00 14.49 93 ASP D CA 1
ATOM 3724 C C . ASP D 1 96 ? -6.287 -10.452 15.554 1.00 13.66 93 ASP D C 1
ATOM 3725 O O . ASP D 1 96 ? -6.848 -11.302 16.243 1.00 13.95 93 ASP D O 1
ATOM 3730 N N . CYS D 1 97 ? -6.344 -10.401 14.236 1.00 13.66 94 CYS D N 1
ATOM 3731 C CA . CYS D 1 97 ? -7.235 -11.248 13.440 1.00 14.43 94 CYS D CA 1
ATOM 3732 C C . CYS D 1 97 ? -6.483 -11.790 12.244 1.00 14.21 94 CYS D C 1
ATOM 3733 O O . CYS D 1 97 ? -5.806 -11.027 11.587 1.00 15.25 94 CYS D O 1
ATOM 3736 N N . LEU D 1 98 ? -6.631 -13.097 11.959 1.00 12.15 95 LEU D N 1
ATOM 3737 C CA . LEU D 1 98 ? -5.939 -13.736 10.877 1.00 9.31 95 LEU D CA 1
ATOM 3738 C C . LEU D 1 98 ? -6.971 -14.524 10.053 1.00 8.91 95 LEU D C 1
ATOM 3739 O O . LEU D 1 98 ? -7.634 -15.422 10.567 1.00 6.61 95 LEU D O 1
ATOM 3744 N N . GLY D 1 99 ? -7.061 -14.191 8.771 1.00 8.58 96 GLY D N 1
ATOM 3745 C CA . GLY D 1 99 ? -7.847 -15.021 7.820 1.00 8.92 96 GLY D CA 1
ATOM 3746 C C . GLY D 1 99 ? -6.981 -16.211 7.428 1.00 8.42 96 GLY D C 1
ATOM 3747 O O . GLY D 1 99 ? -5.760 -16.089 7.310 1.00 7.37 96 GLY D O 1
ATOM 3748 N N . PHE D 1 100 ? -7.619 -17.344 7.233 1.00 6.17 97 PHE D N 1
ATOM 3749 C CA . PHE D 1 100 ? -6.939 -18.535 6.850 1.00 8.32 97 PHE D CA 1
ATOM 3750 C C . PHE D 1 100 ? -7.861 -19.313 5.857 1.00 7.29 97 PHE D C 1
ATOM 3751 O O . PHE D 1 100 ? -9.070 -19.070 5.833 1.00 8.26 97 PHE D O 1
ATOM 3759 N N . GLU D 1 101 ? -7.278 -20.198 5.061 1.00 6.31 98 GLU D N 1
ATOM 3760 C CA . GLU D 1 101 ? -8.064 -20.936 4.040 1.00 7.85 98 GLU D CA 1
ATOM 3761 C C . GLU D 1 101 ? -8.962 -22.002 4.696 1.00 7.50 98 GLU D C 1
ATOM 3762 O O . GLU D 1 101 ? -8.468 -22.761 5.509 1.00 7.71 98 GLU D O 1
ATOM 3768 N N . ASP D 1 102 ? -10.235 -22.097 4.312 1.00 7.26 99 ASP D N 1
ATOM 3769 C CA . ASP D 1 102 ? -11.095 -23.058 5.022 1.00 8.46 99 ASP D CA 1
ATOM 3770 C C . ASP D 1 102 ? -10.826 -24.493 4.498 1.00 8.01 99 ASP D C 1
ATOM 3771 O O . ASP D 1 102 ? -11.376 -25.435 5.016 1.00 7.52 99 ASP D O 1
ATOM 3776 N N . GLN D 1 103 ? -9.891 -24.649 3.560 1.00 7.70 100 GLN D N 1
ATOM 3777 C CA . GLN D 1 103 ? -9.478 -25.989 3.151 1.00 8.70 100 GLN D CA 1
ATOM 3778 C C . GLN D 1 103 ? -8.314 -26.556 3.993 1.00 7.85 100 GLN D C 1
ATOM 3779 O O . GLN D 1 103 ? -7.871 -27.691 3.772 1.00 8.77 100 GLN D O 1
ATOM 3785 N N . VAL D 1 104 ? -7.829 -25.828 4.972 1.00 6.51 101 VAL D N 1
ATOM 3786 C CA . VAL D 1 104 ? -6.831 -26.445 5.909 1.00 8.31 101 VAL D CA 1
ATOM 3787 C C . VAL D 1 104 ? -7.518 -27.634 6.612 1.00 8.49 101 VAL D C 1
ATOM 3788 O O . VAL D 1 104 ? -8.753 -27.652 6.694 1.00 8.02 101 VAL D O 1
ATOM 3792 N N . SER D 1 105 ? -6.735 -28.592 7.111 1.00 7.41 102 SER D N 1
ATOM 3793 C CA . SER D 1 105 ? -7.303 -29.717 7.882 1.00 8.67 102 SER D CA 1
ATOM 3794 C C . SER D 1 105 ? -7.696 -29.232 9.283 1.00 8.72 102 SER D C 1
ATOM 3795 O O . SER D 1 105 ? -7.220 -28.197 9.742 1.00 8.64 102 SER D O 1
ATOM 3798 N N . PHE D 1 106 ? -8.638 -29.924 9.900 1.00 7.84 103 PHE D N 1
ATOM 3799 C CA . PHE D 1 106 ? -9.035 -29.605 11.270 1.00 8.18 103 PHE D CA 1
ATOM 3800 C C . PHE D 1 106 ? -7.846 -29.705 12.231 1.00 8.08 103 PHE D C 1
ATOM 3801 O O . PHE D 1 106 ? -7.671 -28.844 13.090 1.00 8.23 103 PHE D O 1
ATOM 3809 N N . SER D 1 107 ? -6.965 -30.682 12.051 1.00 8.34 104 SER D N 1
ATOM 3810 C CA . SER D 1 107 ? -5.813 -30.756 12.921 1.00 8.67 104 SER D CA 1
ATOM 3811 C C . SER D 1 107 ? -4.897 -29.573 12.721 1.00 9.68 104 SER D C 1
ATOM 3812 O O . SER D 1 107 ? -4.303 -29.094 13.692 1.00 9.09 104 SER D O 1
ATOM 3815 N N . PHE D 1 108 ? -4.789 -29.080 11.495 1.00 8.11 105 PHE D N 1
ATOM 3816 C CA . PHE D 1 108 ? -4.016 -27.818 11.261 1.00 8.85 105 PHE D CA 1
ATOM 3817 C C . PHE D 1 108 ? -4.625 -26.611 11.977 1.00 8.51 105 PHE D C 1
ATOM 3818 O O . PHE D 1 108 ? -3.890 -25.819 12.618 1.00 8.69 105 PHE D O 1
ATOM 3826 N N . TYR D 1 109 ? -5.942 -26.458 11.836 1.00 7.96 106 TYR D N 1
ATOM 3827 C CA . TYR D 1 109 ? -6.710 -25.485 12.619 1.00 8.38 106 TYR D CA 1
ATOM 3828 C C . TYR D 1 109 ? -6.432 -25.635 14.132 1.00 9.46 106 TYR D C 1
ATOM 3829 O O . TYR D 1 109 ? -6.119 -24.640 14.798 1.00 10.24 106 TYR D O 1
ATOM 3838 N N . GLN D 1 110 ? -6.553 -26.841 14.675 1.00 7.74 107 GLN D N 1
ATOM 3839 C CA . GLN D 1 110 ? -6.260 -27.058 16.104 1.00 10.02 107 GLN D CA 1
ATOM 3840 C C . GLN D 1 110 ? -4.850 -26.540 16.466 1.00 9.56 107 GLN D C 1
ATOM 3841 O O . GLN D 1 110 ? -4.685 -25.870 17.492 1.00 9.72 107 GLN D O 1
ATOM 3847 N N . ALA D 1 111 ? -3.881 -26.786 15.603 1.00 9.14 108 ALA D N 1
ATOM 3848 C CA . ALA D 1 111 ? -2.517 -26.409 15.867 1.00 9.75 108 ALA D CA 1
ATOM 3849 C C . ALA D 1 111 ? -2.388 -24.896 15.799 1.00 11.04 108 ALA D C 1
ATOM 3850 O O . ALA D 1 111 ? -1.740 -24.241 16.686 1.00 11.06 108 ALA D O 1
ATOM 3860 N N . GLN D 1 113 ? -4.828 -22.674 16.331 1.00 12.43 110 GLN D N 1
ATOM 3861 C CA . GLN D 1 113 ? -5.600 -22.089 17.472 1.00 17.06 110 GLN D CA 1
ATOM 3862 C C . GLN D 1 113 ? -4.732 -22.136 18.739 1.00 17.43 110 GLN D C 1
ATOM 3863 O O . GLN D 1 113 ? -4.595 -21.116 19.451 1.00 17.12 110 GLN D O 1
ATOM 3869 N N . ALA D 1 114 ? -4.057 -23.269 18.948 1.00 16.55 111 ALA D N 1
ATOM 3870 C CA . ALA D 1 114 ? -3.206 -23.473 20.118 1.00 17.29 111 ALA D CA 1
ATOM 3871 C C . ALA D 1 114 ? -1.910 -22.630 20.136 1.00 17.45 111 ALA D C 1
ATOM 3872 O O . ALA D 1 114 ? -1.475 -22.137 21.222 1.00 19.33 111 ALA D O 1
ATOM 3874 N N . GLU D 1 115 ? -1.273 -22.480 18.985 1.00 14.38 112 GLU D N 1
ATOM 3875 C CA . GLU D 1 115 ? -0.129 -21.612 18.851 1.00 13.70 112 GLU D CA 1
ATOM 3876 C C . GLU D 1 115 ? -0.477 -20.123 18.928 1.00 14.62 112 GLU D C 1
ATOM 3877 O O . GLU D 1 115 ? 0.161 -19.384 19.743 1.00 15.91 112 GLU D O 1
ATOM 3883 N N . LEU D 1 116 ? -1.498 -19.707 18.147 1.00 11.47 113 LEU D N 1
ATOM 3884 C CA . LEU D 1 116 ? -1.892 -18.290 17.990 1.00 10.81 113 LEU D CA 1
ATOM 3885 C C . LEU D 1 116 ? -2.786 -17.791 19.134 1.00 12.21 113 LEU D C 1
ATOM 3886 O O . LEU D 1 116 ? -3.885 -17.238 18.941 1.00 9.82 113 LEU D O 1
ATOM 3891 N N . SER D 1 117 ? -2.318 -17.998 20.377 1.00 13.98 114 SER D N 1
ATOM 3892 C CA . SER D 1 117 ? -3.154 -17.579 21.504 1.00 16.37 114 SER D CA 1
ATOM 3893 C C . SER D 1 117 ? -3.501 -16.091 21.366 1.00 15.75 114 SER D C 1
ATOM 3894 O O . SER D 1 117 ? -2.681 -15.256 20.902 1.00 15.68 114 SER D O 1
ATOM 3897 N N . GLY D 1 118 ? -4.728 -15.773 21.725 1.00 15.39 115 GLY D N 1
ATOM 3898 C CA . GLY D 1 118 ? -5.189 -14.420 21.634 1.00 17.23 115 GLY D CA 1
ATOM 3899 C C . GLY D 1 118 ? -5.644 -13.989 20.241 1.00 17.27 115 GLY D C 1
ATOM 3900 O O . GLY D 1 118 ? -6.298 -12.939 20.135 1.00 18.80 115 GLY D O 1
ATOM 3901 N N . ILE D 1 119 ? -5.341 -14.747 19.174 1.00 16.49 116 ILE D N 1
ATOM 3902 C CA . ILE D 1 119 ? -5.668 -14.298 17.789 1.00 13.80 116 ILE D CA 1
ATOM 3903 C C . ILE D 1 119 ? -7.058 -14.776 17.400 1.00 13.90 116 ILE D C 1
ATOM 3904 O O . ILE D 1 119 ? -7.397 -15.983 17.520 1.00 12.32 116 ILE D O 1
ATOM 3909 N N . THR D 1 120 ? -7.832 -13.848 16.853 1.00 13.58 117 THR D N 1
ATOM 3910 C CA . THR D 1 120 ? -9.144 -14.202 16.305 1.00 13.48 117 THR D CA 1
ATOM 3911 C C . THR D 1 120 ? -8.933 -14.761 14.895 1.00 10.53 117 THR D C 1
ATOM 3912 O O . THR D 1 120 ? -8.415 -14.069 13.995 1.00 9.32 117 THR D O 1
ATOM 3916 N N . LEU D 1 121 ? -9.285 -16.019 14.718 1.00 8.33 118 LEU D N 1
ATOM 3917 C CA . LEU D 1 121 ? -9.131 -16.662 13.401 1.00 8.42 118 LEU D CA 1
ATOM 3918 C C . LEU D 1 121 ? -10.431 -16.618 12.573 1.00 8.35 118 LEU D C 1
ATOM 3919 O O . LEU D 1 121 ? -11.561 -16.877 13.099 1.00 9.98 118 LEU D O 1
ATOM 3924 N N . LEU D 1 122 ? -10.254 -16.367 11.269 1.00 8.82 119 LEU D N 1
ATOM 3925 C CA . LEU D 1 122 ? -11.347 -16.107 10.367 1.00 8.65 119 LEU D CA 1
ATOM 3926 C C . LEU D 1 122 ? -11.255 -17.001 9.126 1.00 8.59 119 LEU D C 1
ATOM 3927 O O . LEU D 1 122 ? -10.499 -16.719 8.178 1.00 8.40 119 LEU D O 1
ATOM 3932 N N . ALA D 1 123 ? -11.990 -18.102 9.128 1.00 7.58 120 ALA D N 1
ATOM 3933 C CA . ALA D 1 123 ? -11.972 -19.015 7.958 1.00 8.26 120 ALA D CA 1
ATOM 3934 C C . ALA D 1 123 ? -12.445 -18.276 6.717 1.00 9.02 120 ALA D C 1
ATOM 3935 O O . ALA D 1 123 ? -13.470 -17.613 6.788 1.00 10.46 120 ALA D O 1
ATOM 3937 N N . GLN D 1 124 ? -11.713 -18.409 5.607 1.00 9.87 121 GLN D N 1
ATOM 3938 C CA . GLN D 1 124 ? -12.072 -17.780 4.311 1.00 10.88 121 GLN D CA 1
ATOM 3939 C C . GLN D 1 124 ? -12.485 -18.885 3.343 1.00 11.45 121 GLN D C 1
ATOM 3940 O O . GLN D 1 124 ? -11.883 -19.918 3.306 1.00 9.13 121 GLN D O 1
ATOM 3946 N N . SER D 1 125 ? -13.537 -18.658 2.580 1.00 12.74 122 SER D N 1
ATOM 3947 C CA . SER D 1 125 ? -13.973 -19.652 1.599 1.00 13.77 122 SER D CA 1
ATOM 3948 C C . SER D 1 125 ? -13.503 -19.232 0.196 1.00 15.16 122 SER D C 1
ATOM 3949 O O . SER D 1 125 ? -14.103 -18.347 -0.413 1.00 14.84 122 SER D O 1
ATOM 3952 N N . GLY D 1 126 ? -12.452 -19.879 -0.317 1.00 14.00 123 GLY D N 1
ATOM 3953 C CA . GLY D 1 126 ? -11.951 -19.594 -1.671 1.00 14.84 123 GLY D CA 1
ATOM 3954 C C . GLY D 1 126 ? -11.397 -18.189 -1.832 1.00 14.71 123 GLY D C 1
ATOM 3955 O O . GLY D 1 126 ? -11.640 -17.545 -2.846 1.00 14.42 123 GLY D O 1
ATOM 3956 N N . PHE D 1 127 ? -10.699 -17.667 -0.819 1.00 14.95 124 PHE D N 1
ATOM 3957 C CA . PHE D 1 127 ? -10.285 -16.249 -0.907 1.00 15.10 124 PHE D CA 1
ATOM 3958 C C . PHE D 1 127 ? -9.431 -16.016 -2.164 1.00 15.47 124 PHE D C 1
ATOM 3959 O O . PHE D 1 127 ? -9.693 -15.115 -2.991 1.00 15.24 124 PHE D O 1
ATOM 3967 N N . VAL D 1 128 ? -8.409 -16.843 -2.304 1.00 13.93 125 VAL D N 1
ATOM 3968 C CA . VAL D 1 128 ? -7.481 -16.696 -3.407 1.00 14.56 125 VAL D CA 1
ATOM 3969 C C . VAL D 1 128 ? -8.127 -17.154 -4.751 1.00 15.20 125 VAL D C 1
ATOM 3970 O O . VAL D 1 128 ? -7.977 -16.463 -5.783 1.00 13.55 125 VAL D O 1
ATOM 3974 N N . GLU D 1 129 ? -8.852 -18.284 -4.718 1.00 15.67 126 GLU D N 1
ATOM 3975 C CA . GLU D 1 129 ? -9.530 -18.809 -5.904 1.00 16.23 126 GLU D CA 1
ATOM 3976 C C . GLU D 1 129 ? -10.470 -17.776 -6.501 1.00 17.02 126 GLU D C 1
ATOM 3977 O O . GLU D 1 129 ? -10.620 -17.733 -7.726 1.00 17.42 126 GLU D O 1
ATOM 3983 N N . HIS D 1 130 ? -11.085 -16.959 -5.639 1.00 17.22 127 HIS D N 1
ATOM 3984 C CA . HIS D 1 130 ? -12.040 -15.935 -6.113 1.00 18.90 127 HIS D CA 1
ATOM 3985 C C . HIS D 1 130 ? -11.362 -14.737 -6.810 1.00 18.80 127 HIS D C 1
ATOM 3986 O O . HIS D 1 130 ? -12.062 -13.926 -7.476 1.00 18.64 127 HIS D O 1
ATOM 3993 N N . LEU D 1 131 ? -10.043 -14.623 -6.659 1.00 16.89 128 LEU D N 1
ATOM 3994 C CA . LEU D 1 131 ? -9.304 -13.565 -7.343 1.00 17.60 128 LEU D CA 1
ATOM 3995 C C . LEU D 1 131 ? -9.234 -13.732 -8.880 1.00 18.79 128 LEU D C 1
ATOM 3996 O O . LEU D 1 131 ? -9.012 -12.753 -9.555 1.00 17.54 128 LEU D O 1
ATOM 4001 N N . ARG D 1 132 ? -9.436 -14.936 -9.409 1.00 19.75 129 ARG D N 1
ATOM 4002 C CA . ARG D 1 132 ? -9.389 -15.129 -10.875 1.00 23.47 129 ARG D CA 1
ATOM 4003 C C . ARG D 1 132 ? -10.623 -14.518 -11.493 1.00 24.18 129 ARG D C 1
ATOM 4004 O O . ARG D 1 132 ? -11.386 -13.734 -10.885 1.00 26.30 129 ARG D O 1
#